Protein AF-A0A0S6WTF1-F1 (afdb_monomer_lite)

Radius of gyration: 24.99 Å; chains: 1; bounding box: 66×45×67 Å

Foldseek 3Di:
DEAAADLVVLVVVQVCVQVVLPDPDPVSVVCNVAEHEDEQEDPLVLLVVLCVVVVHDRDDQVNCLVVLHGPVVCCVPPPVVSVVSSLVVLVVVCVVCDPHDYDYRYHPVCLLCLLVLDLSQLSVDNCSVPPPRDSVVSNVVSQAQEYEYEADDLVNWKDKAFPLLLVLLVVLCVQPVVQLQDPRVSSSVVSLVVCCVPDPSVVSDDDSVSSSVCSNVPVVQWDKFFFDALCLLHDDDPVRCLQPRGRTIMTMHTDDSQDNVPHGSHSYYHYYHPAPLSVLSCCVSPVPDDDDDDPDPADAAEAEEEEEQQQAPVNCCVVQVVPDDPQEAEEDPPCVPPPSYDYLVVLPPDQPCQAGAYEYGEEQDRSVVSSVQSSVCRVSVHSCSSLRVSLRSVQSRCVNHDDPSPPPHHYYYYYYNSSVCSQVVDPVSVVSRRHHYDYDDDPVRVVVVVVPD

pLDDT: mean 88.2, std 9.88, range [37.78, 98.06]

Structure (mmCIF, N/CA/C/O backbone):
data_AF-A0A0S6WTF1-F1
#
_entry.id   AF-A0A0S6WTF1-F1
#
loop_
_atom_site.group_PDB
_atom_si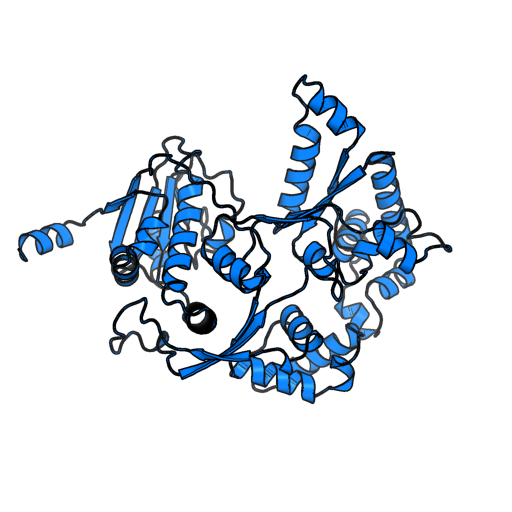te.id
_atom_site.type_symbol
_atom_site.label_atom_id
_atom_site.label_alt_id
_atom_site.label_comp_id
_atom_site.label_asym_id
_atom_site.label_entity_id
_atom_site.label_seq_id
_atom_site.pdbx_PDB_ins_code
_atom_site.Cartn_x
_atom_site.Cartn_y
_atom_site.Cartn_z
_atom_site.occupancy
_atom_site.B_iso_or_equiv
_atom_site.auth_seq_id
_atom_site.auth_comp_id
_atom_site.auth_asym_id
_atom_site.auth_atom_id
_atom_site.pdbx_PDB_model_num
ATOM 1 N N . MET A 1 1 ? 15.540 -9.137 -0.821 1.00 97.31 1 MET A N 1
ATOM 2 C CA . MET A 1 1 ? 14.879 -7.839 -1.023 1.00 97.31 1 MET A CA 1
ATOM 3 C C . MET A 1 1 ? 13.962 -7.571 0.152 1.00 97.31 1 MET A C 1
ATOM 5 O O . MET A 1 1 ? 13.228 -8.474 0.535 1.00 97.31 1 MET A O 1
ATOM 9 N N . PHE A 1 2 ? 14.011 -6.358 0.685 1.00 97.81 2 PHE A N 1
ATOM 10 C CA . PHE A 1 2 ? 13.036 -5.785 1.601 1.00 97.81 2 PHE A CA 1
ATOM 11 C C . PHE A 1 2 ? 12.248 -4.711 0.846 1.00 97.81 2 PHE A C 1
ATOM 13 O O . PHE A 1 2 ? 12.853 -3.862 0.190 1.00 97.81 2 PHE A O 1
ATOM 20 N N . ALA A 1 3 ? 10.923 -4.791 0.883 1.00 97.12 3 ALA A N 1
ATOM 21 C CA . ALA A 1 3 ? 10.029 -3.869 0.198 1.00 97.12 3 ALA A CA 1
ATOM 22 C C . ALA A 1 3 ? 9.226 -3.061 1.221 1.00 97.12 3 ALA A C 1
ATOM 24 O O . ALA A 1 3 ? 8.597 -3.657 2.093 1.00 97.12 3 ALA A O 1
ATOM 25 N N . PHE A 1 4 ? 9.245 -1.737 1.071 1.00 94.44 4 PHE A N 1
ATOM 26 C CA . PHE A 1 4 ? 8.621 -0.762 1.967 1.00 94.44 4 PHE A CA 1
ATOM 27 C C . PHE A 1 4 ? 7.610 0.117 1.228 1.00 94.44 4 PHE A C 1
ATOM 29 O O . PHE A 1 4 ? 7.491 0.081 0.001 1.00 94.44 4 PHE A O 1
ATOM 36 N N . SER A 1 5 ? 6.875 0.940 1.966 1.00 89.94 5 SER A N 1
ATOM 37 C CA . SER A 1 5 ? 5.906 1.867 1.381 1.00 89.94 5 SER A CA 1
ATOM 38 C C . SER A 1 5 ? 6.575 3.029 0.629 1.00 89.94 5 SER A C 1
ATOM 40 O O . SER A 1 5 ? 6.048 3.456 -0.401 1.00 89.94 5 SER A O 1
ATOM 42 N N . THR A 1 6 ? 7.740 3.496 1.094 1.00 91.81 6 THR A N 1
ATOM 43 C CA . THR A 1 6 ? 8.455 4.675 0.576 1.00 91.81 6 THR A CA 1
ATOM 44 C C . THR A 1 6 ? 9.958 4.423 0.387 1.00 91.81 6 THR A C 1
ATOM 46 O O . THR A 1 6 ? 10.499 3.445 0.911 1.00 91.81 6 THR A O 1
ATOM 49 N N . TYR A 1 7 ? 10.635 5.272 -0.401 1.00 95.06 7 TYR A N 1
ATOM 50 C CA . TYR A 1 7 ? 12.092 5.173 -0.574 1.00 95.06 7 TYR A CA 1
ATOM 51 C C . TYR A 1 7 ? 12.838 5.700 0.647 1.00 95.06 7 TYR A C 1
ATOM 53 O O . TYR A 1 7 ? 13.856 5.128 1.010 1.00 95.06 7 TYR A O 1
ATOM 61 N N . GLU A 1 8 ? 12.284 6.692 1.336 1.00 92.50 8 GLU A N 1
ATOM 62 C CA . GLU A 1 8 ? 12.823 7.242 2.576 1.00 92.50 8 GLU A CA 1
ATOM 63 C C . GLU A 1 8 ? 12.928 6.156 3.663 1.00 92.50 8 GLU A C 1
ATOM 65 O O . GLU A 1 8 ? 13.948 6.030 4.345 1.00 92.50 8 GLU A O 1
ATOM 70 N N . ASP A 1 9 ? 11.904 5.302 3.789 1.00 90.12 9 ASP A N 1
ATOM 71 C CA . ASP A 1 9 ? 11.957 4.149 4.694 1.00 90.12 9 ASP A CA 1
ATOM 72 C C . ASP A 1 9 ? 12.983 3.104 4.230 1.00 90.12 9 ASP A C 1
ATOM 74 O O . ASP A 1 9 ? 13.692 2.522 5.055 1.00 90.12 9 ASP A O 1
ATOM 78 N N . ALA A 1 10 ? 13.094 2.871 2.918 1.00 95.06 10 ALA A N 1
ATOM 79 C CA . ALA A 1 10 ? 14.069 1.943 2.351 1.00 95.06 10 ALA A CA 1
ATOM 80 C C . ALA A 1 10 ? 15.519 2.406 2.588 1.00 95.06 10 ALA A C 1
ATOM 82 O O . ALA A 1 10 ? 16.353 1.585 2.968 1.00 95.06 10 ALA A O 1
ATOM 83 N N . GLU A 1 11 ? 15.803 3.699 2.418 1.00 95.31 11 GLU A N 1
ATOM 84 C CA . GLU A 1 11 ? 17.089 4.351 2.700 1.00 95.31 11 GLU A CA 1
ATOM 85 C C . GLU A 1 11 ? 17.466 4.191 4.166 1.00 95.31 11 GLU A C 1
ATOM 87 O O . GLU A 1 11 ? 18.481 3.566 4.481 1.00 95.31 11 GLU A O 1
ATOM 92 N N . LYS A 1 12 ? 16.584 4.627 5.072 1.00 92.56 12 LYS A N 1
ATOM 93 C CA . LYS A 1 12 ? 16.798 4.486 6.513 1.00 92.56 12 LYS A CA 1
ATOM 94 C C . LYS A 1 12 ? 17.069 3.035 6.908 1.00 92.56 12 LYS A C 1
ATOM 96 O O . LYS A 1 12 ? 17.944 2.758 7.725 1.00 92.56 12 LYS A O 1
ATOM 101 N N . LYS A 1 13 ? 16.327 2.081 6.340 1.00 92.94 13 LYS A N 1
ATOM 102 C CA . LYS A 1 13 ? 16.498 0.656 6.651 1.00 92.94 13 LYS A CA 1
ATOM 103 C C . LYS A 1 13 ? 17.764 0.060 6.046 1.00 92.94 13 LYS A C 1
ATOM 105 O O . LYS A 1 13 ? 18.351 -0.817 6.678 1.00 92.94 13 LYS A O 1
ATOM 110 N N . ALA A 1 14 ? 18.211 0.528 4.884 1.00 94.62 14 ALA A N 1
ATOM 111 C CA . ALA A 1 14 ? 19.497 0.141 4.311 1.00 94.62 14 ALA A CA 1
ATOM 112 C C . ALA A 1 14 ? 20.665 0.664 5.165 1.00 94.62 14 ALA A C 1
ATOM 114 O O . ALA A 1 14 ? 21.595 -0.087 5.464 1.00 94.62 14 ALA A O 1
ATOM 115 N N . GLU A 1 15 ? 20.584 1.912 5.631 1.00 93.00 15 GLU A N 1
ATOM 116 C CA . GLU A 1 15 ? 21.555 2.509 6.553 1.00 93.00 15 GLU A CA 1
ATOM 117 C C . GLU A 1 15 ? 21.584 1.783 7.900 1.00 93.00 15 GLU A C 1
ATOM 119 O O . GLU A 1 15 ? 22.653 1.395 8.373 1.00 93.00 15 GLU A O 1
ATOM 124 N N . GLU A 1 16 ? 20.420 1.525 8.507 1.00 90.25 16 GLU A N 1
ATOM 125 C CA . GLU A 1 16 ? 20.299 0.697 9.712 1.00 90.25 16 GLU A CA 1
ATOM 126 C C . GLU A 1 16 ? 20.904 -0.690 9.466 1.00 90.25 16 GLU A C 1
ATOM 128 O O . GLU A 1 16 ? 21.708 -1.172 10.260 1.00 90.25 16 GLU A O 1
ATOM 133 N N . PHE A 1 17 ? 20.597 -1.326 8.332 1.00 90.88 17 PHE A N 1
ATOM 134 C CA . PHE A 1 17 ? 21.169 -2.620 7.988 1.00 90.88 17 PHE A CA 1
ATOM 135 C C . PHE A 1 17 ? 22.693 -2.559 7.943 1.00 90.88 17 PHE A C 1
ATOM 137 O O . PHE A 1 17 ? 23.335 -3.392 8.573 1.00 90.88 17 PHE A O 1
ATOM 144 N N . ASN A 1 18 ? 23.293 -1.574 7.286 1.00 90.44 18 ASN A N 1
ATOM 145 C CA . ASN A 1 18 ? 24.748 -1.463 7.201 1.00 90.44 18 ASN A CA 1
ATOM 146 C C . ASN A 1 18 ? 25.392 -1.034 8.539 1.00 90.44 18 ASN A C 1
ATOM 148 O O . ASN A 1 18 ? 26.514 -1.449 8.836 1.00 90.44 18 ASN A O 1
ATOM 152 N N . SER A 1 19 ? 24.668 -0.297 9.390 1.00 84.94 19 SER A N 1
ATOM 153 C CA . SER A 1 19 ? 25.158 0.238 10.671 1.00 84.94 19 SER A CA 1
ATOM 154 C C . SER A 1 19 ? 24.928 -0.654 11.897 1.00 84.94 19 SER A C 1
ATOM 156 O O . SER A 1 19 ? 25.683 -0.524 12.859 1.00 84.94 19 SER A O 1
ATOM 158 N N . LEU A 1 20 ? 23.985 -1.613 11.859 1.00 71.25 20 LEU A N 1
ATOM 159 C CA . LEU A 1 20 ? 23.630 -2.572 12.936 1.00 71.25 20 LEU A CA 1
ATOM 160 C C . LEU A 1 20 ? 24.804 -3.421 13.480 1.00 71.25 20 LEU A C 1
ATOM 162 O O . LEU A 1 20 ? 24.633 -4.243 14.373 1.00 71.25 20 LEU A O 1
ATOM 166 N N . SER A 1 21 ? 26.009 -3.216 12.961 1.00 56.50 21 SER A N 1
ATOM 167 C CA . SER A 1 21 ? 27.248 -3.924 13.270 1.00 56.50 21 SER A CA 1
ATOM 168 C C . SER A 1 21 ? 28.274 -3.091 14.062 1.00 56.50 21 SER A C 1
ATOM 170 O O . SER A 1 21 ? 29.476 -3.237 13.848 1.00 56.50 21 SER A O 1
ATOM 172 N N . THR A 1 22 ? 27.835 -2.247 15.002 1.00 52.47 22 THR A N 1
ATOM 173 C CA . THR A 1 22 ? 28.713 -1.723 16.076 1.00 52.47 22 THR A CA 1
ATOM 174 C C . THR A 1 22 ? 28.916 -2.724 17.226 1.00 52.47 22 THR A C 1
ATOM 176 O O . THR A 1 22 ? 29.742 -2.494 18.107 1.00 52.47 22 THR A O 1
ATOM 179 N N . GLY A 1 23 ? 28.213 -3.863 17.207 1.00 56.84 23 GLY A N 1
ATOM 180 C CA . GLY A 1 23 ? 28.437 -4.987 18.116 1.00 56.84 23 GLY A CA 1
ATOM 181 C C . GLY A 1 23 ? 29.723 -5.755 17.790 1.00 56.84 23 GLY A C 1
ATOM 182 O O . GLY A 1 23 ? 29.984 -6.121 16.647 1.00 56.84 23 GLY A O 1
ATOM 183 N N . ASN A 1 24 ? 30.538 -6.032 18.810 1.00 58.50 24 ASN A N 1
ATOM 184 C CA . ASN A 1 24 ? 31.814 -6.753 18.698 1.00 58.50 24 ASN A CA 1
ATOM 185 C C . ASN A 1 24 ? 31.632 -8.285 18.594 1.00 58.50 24 ASN A C 1
ATOM 187 O O . ASN A 1 24 ? 32.431 -9.054 19.132 1.00 58.50 24 ASN A O 1
ATOM 191 N N . THR A 1 25 ? 30.558 -8.766 17.957 1.00 73.62 25 THR A N 1
ATOM 192 C CA . THR A 1 25 ? 30.305 -10.209 17.858 1.00 73.62 25 THR A CA 1
ATOM 193 C C . THR A 1 25 ? 30.872 -10.792 16.564 1.00 73.62 25 THR A C 1
ATOM 195 O O . THR A 1 25 ? 30.887 -10.170 15.502 1.00 73.62 25 THR A O 1
ATOM 198 N N . ARG A 1 26 ? 31.328 -12.048 16.630 1.00 76.44 26 ARG A N 1
ATOM 199 C CA . ARG A 1 26 ? 31.814 -12.806 15.463 1.00 76.44 26 ARG A CA 1
ATOM 200 C C . ARG A 1 26 ? 30.757 -12.924 14.353 1.00 76.44 26 ARG A C 1
ATOM 202 O O . ARG A 1 26 ? 31.114 -12.998 13.180 1.00 76.44 26 ARG A O 1
ATOM 209 N N . LEU A 1 27 ? 29.475 -12.941 14.719 1.00 75.00 27 LEU A N 1
ATOM 210 C CA . LEU A 1 27 ? 28.356 -13.001 13.776 1.00 75.00 27 LEU A CA 1
ATOM 211 C C . LEU A 1 27 ? 28.224 -11.697 12.976 1.00 75.00 27 LEU A C 1
ATOM 213 O O . LEU A 1 27 ? 28.004 -11.748 11.766 1.00 75.00 27 LEU A O 1
ATOM 217 N N . ASP A 1 28 ? 28.451 -10.547 13.613 1.00 74.12 28 ASP A N 1
ATOM 218 C CA . ASP A 1 28 ? 28.383 -9.235 12.957 1.00 74.12 28 ASP A CA 1
ATOM 219 C C . ASP A 1 28 ? 29.511 -9.053 11.933 1.00 74.12 28 ASP A C 1
ATOM 221 O O . ASP A 1 28 ? 29.292 -8.525 10.839 1.00 74.12 28 ASP A O 1
ATOM 225 N N . ALA A 1 29 ? 30.712 -9.550 12.249 1.00 75.06 29 ALA A N 1
ATOM 226 C CA . ALA A 1 29 ? 31.837 -9.577 11.315 1.00 75.06 29 ALA A CA 1
ATOM 227 C C . ALA A 1 29 ? 31.529 -10.438 10.077 1.00 75.06 29 ALA A C 1
ATOM 229 O O . ALA A 1 29 ? 31.616 -9.947 8.952 1.00 75.06 29 ALA A O 1
ATOM 230 N N . GLN A 1 30 ? 31.057 -11.675 10.277 1.00 81.50 30 GLN A N 1
ATOM 231 C CA . GLN A 1 30 ? 30.690 -12.573 9.174 1.00 81.50 30 GLN A CA 1
ATOM 232 C C . GLN A 1 30 ? 29.560 -12.018 8.306 1.00 81.50 30 GLN A C 1
ATOM 234 O O . GLN A 1 30 ? 29.533 -12.245 7.097 1.00 81.50 30 GLN A O 1
ATOM 239 N N . ARG A 1 31 ? 28.610 -11.289 8.899 1.00 85.88 31 ARG A N 1
ATOM 240 C CA . ARG A 1 31 ? 27.544 -10.633 8.143 1.00 85.88 31 ARG A CA 1
ATOM 241 C C . ARG A 1 31 ? 28.106 -9.566 7.200 1.00 85.88 31 ARG A C 1
ATOM 243 O O . ARG A 1 31 ? 27.745 -9.577 6.027 1.00 85.88 31 ARG A O 1
ATOM 250 N N . ARG A 1 32 ? 28.994 -8.685 7.687 1.00 80.25 32 ARG A N 1
ATOM 251 C CA . ARG A 1 32 ? 29.604 -7.596 6.891 1.00 80.25 32 ARG A CA 1
ATOM 252 C C . ARG A 1 32 ? 30.432 -8.108 5.717 1.00 80.25 32 ARG A C 1
ATOM 254 O O . ARG A 1 32 ? 30.405 -7.513 4.645 1.00 80.25 32 ARG A O 1
ATOM 261 N N . GLU A 1 33 ? 31.136 -9.218 5.913 1.00 85.31 33 GLU A N 1
ATOM 262 C CA . GLU A 1 33 ? 31.930 -9.858 4.860 1.00 85.31 33 GLU A CA 1
ATOM 263 C C . GLU A 1 33 ? 31.064 -10.490 3.763 1.00 85.31 33 GLU A C 1
ATOM 265 O O . GLU A 1 33 ? 31.538 -10.695 2.649 1.00 85.31 33 GLU A O 1
ATOM 270 N N . ARG A 1 34 ? 29.799 -10.816 4.060 1.00 91.25 34 ARG A N 1
ATOM 271 C CA . ARG A 1 34 ? 28.924 -11.573 3.151 1.00 91.25 34 ARG A CA 1
ATOM 272 C C . ARG A 1 34 ? 27.832 -10.741 2.500 1.00 91.25 34 ARG A C 1
ATOM 274 O O . ARG A 1 34 ? 27.436 -11.073 1.387 1.00 91.25 34 ARG A O 1
ATOM 281 N N . PHE A 1 35 ? 27.339 -9.701 3.167 1.00 93.81 35 PHE A N 1
ATOM 282 C CA . PHE A 1 35 ? 26.173 -8.939 2.728 1.00 93.81 35 PHE A CA 1
ATOM 283 C C . PHE A 1 35 ? 26.444 -7.439 2.709 1.00 93.81 35 PHE A C 1
ATOM 285 O O . PHE A 1 35 ? 27.172 -6.920 3.554 1.00 93.81 35 PHE A O 1
ATOM 292 N N . HIS A 1 36 ? 25.801 -6.745 1.772 1.00 94.81 36 HIS A N 1
ATOM 293 C CA . HIS A 1 36 ? 25.794 -5.285 1.705 1.00 94.81 36 HIS A CA 1
ATOM 294 C C . HIS A 1 36 ? 24.383 -4.792 1.393 1.00 94.81 36 HIS A C 1
ATOM 296 O O . HIS A 1 36 ? 23.774 -5.256 0.428 1.00 94.81 36 HIS A O 1
ATOM 302 N N . GLY A 1 37 ? 23.836 -3.917 2.236 1.00 95.75 37 GLY A N 1
ATOM 303 C CA . GLY A 1 37 ? 22.522 -3.318 2.024 1.00 95.75 37 GLY A CA 1
ATOM 304 C C . GLY A 1 37 ? 22.603 -2.180 1.018 1.00 95.75 37 GLY A C 1
ATOM 305 O O . GLY A 1 37 ? 23.453 -1.309 1.168 1.00 95.75 37 GLY A O 1
ATOM 306 N N . VAL A 1 38 ? 21.723 -2.179 0.018 1.00 96.50 38 VAL A N 1
ATOM 307 C CA . VAL A 1 38 ? 21.647 -1.117 -0.996 1.00 96.50 38 VAL A CA 1
ATOM 308 C C . VAL A 1 38 ? 20.208 -0.715 -1.255 1.00 96.50 38 VAL A C 1
ATOM 310 O O . VAL A 1 38 ? 19.317 -1.569 -1.292 1.00 96.50 38 VAL A O 1
ATOM 313 N N . VAL A 1 39 ? 19.980 0.577 -1.475 1.00 97.12 39 VAL A N 1
ATOM 314 C CA . VAL A 1 39 ? 18.681 1.068 -1.937 1.00 97.12 39 VAL A CA 1
ATOM 315 C C . VAL A 1 39 ? 18.585 0.823 -3.435 1.00 97.12 39 VAL A C 1
ATOM 317 O O . VAL A 1 39 ? 19.421 1.273 -4.211 1.00 97.12 39 VAL A O 1
ATOM 320 N N . TRP A 1 40 ? 17.569 0.074 -3.844 1.00 97.00 40 TRP A N 1
ATOM 321 C CA . TRP A 1 40 ? 17.330 -0.265 -5.237 1.00 97.00 40 TRP A CA 1
ATOM 322 C C . TRP A 1 40 ? 16.168 0.558 -5.779 1.00 97.00 40 TRP A C 1
ATOM 324 O O . TRP A 1 40 ? 14.993 0.215 -5.591 1.00 97.00 40 TRP A O 1
ATOM 334 N N . TYR A 1 41 ? 16.488 1.666 -6.437 1.00 96.56 41 TYR A N 1
ATOM 335 C CA . TYR A 1 41 ? 15.490 2.537 -7.043 1.00 96.56 41 TYR A CA 1
ATOM 336 C C . TYR A 1 41 ? 14.838 1.896 -8.265 1.00 96.56 41 TYR A C 1
ATOM 338 O O . TYR A 1 41 ? 15.425 1.095 -8.989 1.00 96.56 41 TYR A O 1
ATOM 346 N N . SER A 1 42 ? 13.586 2.272 -8.513 1.00 95.69 42 SER A N 1
ATOM 347 C CA . SER A 1 42 ? 12.960 2.034 -9.806 1.00 95.69 42 SER A CA 1
ATOM 348 C C . SER A 1 42 ? 13.728 2.808 -10.868 1.00 95.69 42 SER A C 1
ATOM 350 O O . SER A 1 42 ? 14.221 3.901 -10.597 1.00 95.69 42 SER A O 1
ATOM 352 N N . PHE A 1 43 ? 13.779 2.273 -12.086 1.00 94.75 43 PHE A N 1
ATOM 353 C CA . PHE A 1 43 ? 14.427 2.937 -13.214 1.00 94.75 43 PHE A CA 1
ATOM 354 C C . PHE A 1 43 ? 13.996 4.410 -13.354 1.00 94.75 43 PHE A C 1
ATOM 356 O O . PHE A 1 43 ? 14.840 5.286 -13.509 1.00 94.75 43 PHE A O 1
ATOM 363 N N . SER A 1 44 ? 12.692 4.692 -13.257 1.00 93.06 44 SER A N 1
ATOM 364 C CA . SER A 1 44 ? 12.169 6.058 -13.368 1.00 93.06 44 SER A CA 1
ATOM 365 C C . SER A 1 44 ? 12.663 6.963 -12.245 1.00 93.06 44 SER A C 1
ATOM 367 O O . SER A 1 44 ? 12.997 8.109 -12.508 1.00 93.06 44 SER A O 1
ATOM 369 N N . ARG A 1 45 ? 12.742 6.450 -11.010 1.00 95.00 45 ARG A N 1
ATOM 370 C CA . ARG A 1 45 ? 13.233 7.220 -9.864 1.00 95.00 45 ARG A CA 1
ATOM 371 C C . ARG A 1 45 ? 14.724 7.524 -9.997 1.00 95.00 45 ARG A C 1
ATOM 373 O O . ARG A 1 45 ? 15.097 8.679 -9.863 1.00 95.00 45 ARG A O 1
ATOM 380 N N . LEU A 1 46 ? 15.532 6.515 -10.332 1.00 95.19 46 LEU A N 1
ATOM 381 C CA . LEU A 1 46 ? 16.963 6.693 -10.579 1.00 95.19 46 LEU A CA 1
ATOM 382 C C . LEU A 1 46 ? 17.203 7.737 -11.677 1.00 95.19 46 LEU A C 1
ATOM 384 O O . LEU A 1 46 ? 17.943 8.686 -11.467 1.00 95.19 46 LEU A O 1
ATOM 388 N N . TYR A 1 47 ? 16.506 7.614 -12.809 1.00 96.88 47 TYR A N 1
ATOM 389 C CA . TYR A 1 47 ? 16.585 8.595 -13.890 1.00 96.88 47 TYR A CA 1
ATOM 390 C C . TYR A 1 47 ? 16.208 10.012 -13.434 1.00 96.88 47 TYR A C 1
ATOM 392 O O . TYR A 1 47 ? 16.929 10.961 -13.732 1.00 96.88 47 TYR A O 1
ATOM 400 N N . GLU A 1 48 ? 15.084 10.170 -12.730 1.00 96.38 48 GLU A N 1
ATOM 401 C CA . GLU A 1 48 ? 14.640 11.478 -12.247 1.00 96.38 48 GLU A CA 1
ATOM 402 C C . GLU A 1 48 ? 15.661 12.124 -11.311 1.00 96.38 48 GLU A C 1
ATOM 404 O O . GLU A 1 48 ? 15.895 13.327 -11.413 1.00 96.38 48 GLU A O 1
ATOM 409 N N . ASP A 1 49 ? 16.245 11.344 -10.405 1.00 95.19 49 ASP A N 1
ATOM 410 C CA . ASP A 1 49 ? 17.201 11.844 -9.424 1.00 95.19 49 ASP A CA 1
ATOM 411 C C . ASP A 1 49 ? 18.538 12.202 -10.096 1.00 95.19 49 ASP A C 1
ATOM 413 O O . ASP A 1 49 ? 19.025 13.317 -9.893 1.00 95.19 49 ASP A O 1
ATOM 417 N N . THR A 1 50 ? 19.065 11.352 -10.990 1.00 96.25 50 THR A N 1
ATOM 418 C CA . THR A 1 50 ? 20.273 11.651 -11.783 1.00 96.25 50 THR A CA 1
ATOM 419 C C . THR A 1 50 ? 20.057 12.876 -12.684 1.00 96.25 50 THR A C 1
ATOM 421 O O . THR A 1 50 ? 20.875 13.796 -12.700 1.00 96.25 50 THR A O 1
ATOM 424 N N . ALA A 1 51 ? 18.931 12.963 -13.401 1.00 96.75 51 ALA A N 1
ATOM 425 C CA . ALA A 1 51 ? 18.635 14.114 -14.257 1.00 96.75 51 ALA A CA 1
ATOM 426 C C . ALA A 1 51 ? 18.557 15.420 -13.447 1.00 96.75 51 ALA A C 1
ATOM 428 O O . ALA A 1 51 ? 19.173 16.416 -13.832 1.00 96.75 51 ALA A O 1
ATOM 429 N N . LYS A 1 52 ? 17.857 15.415 -12.301 1.00 96.69 52 LYS A N 1
ATOM 430 C CA . LYS A 1 52 ? 17.750 16.582 -11.407 1.00 96.69 52 LYS A CA 1
ATOM 431 C C . LYS A 1 52 ? 19.105 17.004 -10.849 1.00 96.69 52 LYS A C 1
ATOM 433 O O . LYS A 1 52 ? 19.413 18.194 -10.887 1.00 96.69 52 LYS A O 1
ATOM 438 N N . ALA A 1 53 ? 19.901 16.057 -10.351 1.00 96.25 53 ALA A N 1
ATOM 439 C CA . ALA A 1 53 ? 21.204 16.336 -9.747 1.00 96.25 53 ALA A CA 1
ATOM 440 C C . ALA A 1 53 ? 22.165 17.032 -10.724 1.00 96.25 53 ALA A C 1
ATOM 442 O O . ALA A 1 53 ? 22.961 17.875 -10.316 1.00 96.25 53 ALA A O 1
ATOM 443 N N . HIS A 1 54 ? 22.036 16.738 -12.019 1.00 96.19 54 HIS A N 1
ATOM 444 C CA . HIS A 1 54 ? 22.876 17.301 -13.073 1.00 96.19 54 HIS A CA 1
ATOM 445 C C . HIS A 1 54 ? 22.188 18.397 -13.908 1.00 96.19 54 HIS A C 1
ATOM 447 O O . HIS A 1 54 ? 22.726 18.824 -14.928 1.00 96.19 54 HIS A O 1
ATOM 453 N N . GLY A 1 55 ? 21.015 18.883 -13.484 1.00 96.31 55 GLY A N 1
ATOM 454 C CA . GLY A 1 55 ? 20.329 20.013 -14.120 1.00 96.31 55 GLY A CA 1
ATOM 455 C C . GLY A 1 55 ? 19.687 19.711 -15.480 1.00 96.31 55 GLY A C 1
ATOM 456 O O . GLY A 1 55 ? 19.397 20.639 -16.236 1.00 96.31 55 GLY A O 1
ATOM 457 N N . TYR A 1 56 ? 19.441 18.441 -15.804 1.00 96.62 56 TYR A N 1
ATOM 458 C CA . TYR A 1 56 ? 18.728 18.048 -17.017 1.00 96.62 56 TYR A CA 1
ATOM 459 C C . TYR A 1 56 ? 17.206 18.144 -16.828 1.00 96.62 56 TYR A C 1
ATOM 461 O O . TYR A 1 56 ? 16.681 17.822 -15.757 1.00 96.62 56 TYR A O 1
ATOM 469 N N . PRO A 1 57 ? 16.450 18.542 -17.870 1.00 96.00 57 PRO A N 1
ATOM 470 C CA . PRO A 1 57 ? 14.995 18.508 -17.818 1.00 96.00 57 PRO A CA 1
ATOM 471 C C . PRO A 1 57 ? 14.498 17.061 -17.728 1.00 96.00 57 PRO A C 1
ATOM 473 O O . PRO A 1 57 ? 14.962 16.190 -18.459 1.00 96.00 57 PRO A O 1
ATOM 476 N N . ILE A 1 58 ? 13.519 16.805 -16.865 1.00 96.75 58 ILE A N 1
ATOM 477 C CA . ILE A 1 58 ? 12.972 15.459 -16.670 1.00 96.75 58 ILE A CA 1
ATOM 478 C C . ILE A 1 58 ? 12.030 15.124 -17.823 1.00 96.75 58 ILE A C 1
ATOM 480 O O . ILE A 1 58 ? 11.009 15.789 -18.018 1.00 96.75 58 ILE A O 1
ATOM 484 N N . LEU A 1 59 ? 12.350 14.061 -18.556 1.00 94.94 59 LEU A N 1
ATOM 485 C CA . LEU A 1 59 ? 11.456 13.482 -19.545 1.00 94.94 59 LEU A CA 1
ATOM 486 C C . LEU A 1 59 ? 10.392 12.647 -18.844 1.00 94.94 59 LEU A C 1
ATOM 488 O O . LEU A 1 59 ? 10.689 11.793 -18.010 1.00 94.94 59 LEU A O 1
ATOM 492 N N . THR A 1 60 ? 9.133 12.885 -19.187 1.00 90.38 60 THR A N 1
ATOM 493 C CA . THR A 1 60 ? 8.010 12.224 -18.525 1.00 90.38 60 THR A CA 1
ATOM 494 C C . THR A 1 60 ? 7.544 11.006 -19.304 1.00 90.38 60 THR A C 1
ATOM 496 O O . THR A 1 60 ? 7.738 10.872 -20.518 1.00 90.38 60 THR A O 1
ATOM 499 N N . GLN A 1 61 ? 6.855 10.105 -18.605 1.00 84.44 61 GLN A N 1
ATOM 500 C CA . GLN A 1 61 ? 6.222 8.966 -19.257 1.00 84.44 61 GLN A CA 1
ATOM 501 C C . GLN A 1 61 ? 5.200 9.402 -20.324 1.00 84.44 61 GLN A C 1
ATOM 503 O O . GLN A 1 61 ? 5.089 8.727 -21.347 1.00 84.44 61 GLN A O 1
ATOM 508 N N . ASP A 1 62 ? 4.522 10.535 -20.120 1.00 82.81 62 ASP A N 1
ATOM 509 C CA . ASP A 1 62 ? 3.538 11.079 -21.061 1.00 82.81 62 ASP A CA 1
ATOM 510 C C . ASP A 1 62 ? 4.202 11.547 -22.369 1.00 82.81 62 ASP A C 1
ATOM 512 O O . ASP A 1 62 ? 3.707 11.246 -23.453 1.00 82.81 62 ASP A O 1
ATOM 516 N N . GLN A 1 63 ? 5.383 12.173 -22.301 1.00 87.62 63 GLN A N 1
ATOM 517 C CA . GLN A 1 63 ? 6.153 12.549 -23.499 1.00 87.62 63 GLN A CA 1
ATOM 518 C C . GLN A 1 63 ? 6.613 11.328 -24.310 1.00 87.62 63 GLN A C 1
ATOM 520 O O . GLN A 1 63 ? 6.652 11.361 -25.542 1.00 87.62 63 GLN A O 1
ATOM 525 N N . ALA A 1 64 ? 6.978 10.236 -23.633 1.00 85.19 64 ALA A N 1
ATOM 526 C CA . ALA A 1 64 ? 7.305 8.979 -24.305 1.00 85.19 64 ALA A CA 1
ATOM 527 C C . ALA A 1 64 ? 6.071 8.358 -24.980 1.00 85.19 64 ALA A C 1
ATOM 529 O O . ALA A 1 64 ? 6.177 7.838 -26.095 1.00 85.19 64 ALA A O 1
ATOM 530 N N . ASP A 1 65 ? 4.899 8.481 -24.352 1.00 77.44 65 ASP A N 1
ATOM 531 C CA . ASP A 1 65 ? 3.629 7.997 -24.896 1.00 77.44 65 ASP A CA 1
ATOM 532 C C . ASP A 1 65 ? 3.189 8.757 -26.144 1.00 77.44 65 ASP A C 1
ATOM 534 O O . ASP A 1 65 ? 2.781 8.124 -27.118 1.00 77.44 65 ASP A O 1
ATOM 538 N N . GLU A 1 66 ? 3.327 10.085 -26.158 1.00 80.12 66 GLU A N 1
ATOM 539 C CA . GLU A 1 66 ? 3.065 10.921 -27.341 1.00 80.12 66 GLU A CA 1
ATOM 540 C C . GLU A 1 66 ? 3.898 10.483 -28.553 1.00 80.12 66 GLU A C 1
ATOM 542 O O . GLU A 1 66 ? 3.439 10.549 -29.694 1.00 80.12 66 GLU A O 1
ATOM 547 N N . LYS A 1 67 ? 5.108 9.975 -28.302 1.00 82.12 67 LYS A N 1
ATOM 548 C CA . LYS A 1 67 ? 6.029 9.463 -29.324 1.00 82.12 67 LYS A CA 1
ATOM 549 C C . LYS A 1 67 ? 5.868 7.966 -29.606 1.00 82.12 67 LYS A C 1
ATOM 551 O O . LYS A 1 67 ? 6.571 7.434 -30.463 1.00 82.12 67 LYS A O 1
ATOM 556 N N . GLY A 1 68 ? 4.973 7.272 -28.899 1.00 77.44 68 GLY A N 1
ATOM 557 C CA . GLY A 1 68 ? 4.731 5.838 -29.064 1.00 77.44 68 GLY A CA 1
ATOM 558 C C . GLY A 1 68 ? 5.924 4.947 -28.694 1.00 77.44 68 GLY A C 1
ATOM 559 O O . GLY A 1 68 ? 6.036 3.837 -29.217 1.00 77.44 68 GLY A O 1
ATOM 560 N N . VAL A 1 69 ? 6.816 5.416 -27.817 1.00 83.56 69 VAL A N 1
ATOM 561 C CA . VAL A 1 69 ? 8.018 4.695 -27.365 1.00 83.56 69 VAL A CA 1
ATOM 562 C C . VAL A 1 69 ? 7.992 4.476 -25.849 1.00 83.56 69 VAL A C 1
ATOM 564 O O . VAL A 1 69 ? 7.183 5.055 -25.130 1.00 83.56 69 VAL A O 1
ATOM 567 N N . THR A 1 70 ? 8.874 3.616 -25.333 1.00 84.69 70 THR A N 1
ATOM 568 C CA . THR A 1 70 ? 9.058 3.505 -23.876 1.00 84.69 70 THR A CA 1
ATOM 569 C C . THR A 1 70 ? 9.811 4.720 -23.337 1.00 84.69 70 THR A C 1
ATOM 571 O O . THR A 1 70 ? 10.560 5.359 -24.078 1.00 84.69 70 THR A O 1
ATOM 574 N N . LEU A 1 71 ? 9.651 5.024 -22.043 1.00 90.00 71 LEU A N 1
ATOM 575 C CA . LEU A 1 71 ? 10.412 6.102 -21.403 1.00 90.00 71 LEU A CA 1
ATOM 576 C C . LEU A 1 71 ? 11.922 5.854 -21.512 1.00 90.00 71 LEU A C 1
ATOM 578 O O . LEU A 1 71 ? 12.659 6.751 -21.902 1.00 90.00 71 LEU A O 1
ATOM 582 N N . TRP A 1 72 ? 12.359 4.610 -21.302 1.00 91.62 72 TRP A N 1
ATOM 583 C CA . TRP A 1 72 ? 13.749 4.204 -21.507 1.00 91.62 72 TRP A CA 1
ATOM 584 C C . TRP A 1 72 ? 14.246 4.496 -22.927 1.00 91.62 72 TRP A C 1
ATOM 586 O O . TRP A 1 72 ? 15.254 5.168 -23.108 1.00 91.62 72 TRP A O 1
ATOM 596 N N . SER A 1 73 ? 13.500 4.071 -23.952 1.00 91.06 73 SER A N 1
ATOM 597 C CA . SER A 1 73 ? 13.861 4.328 -25.353 1.00 91.06 73 SER A CA 1
ATOM 598 C C . SER A 1 73 ? 13.873 5.816 -25.709 1.00 91.06 73 SER A C 1
ATOM 600 O O . SER A 1 73 ? 14.641 6.223 -26.579 1.00 91.06 73 SER A O 1
ATOM 602 N N . LEU A 1 74 ? 13.010 6.623 -25.083 1.00 93.88 74 LEU A N 1
ATOM 603 C CA . LEU A 1 74 ? 13.029 8.072 -25.253 1.00 93.88 74 LEU A CA 1
ATOM 604 C C . LEU A 1 74 ? 14.301 8.672 -24.640 1.00 93.88 74 LEU A C 1
ATOM 606 O O . LEU A 1 74 ? 14.971 9.451 -25.312 1.00 93.88 74 LEU A O 1
ATOM 610 N N . ILE A 1 75 ? 14.646 8.279 -23.413 1.00 95.75 75 ILE A N 1
ATOM 611 C CA . ILE A 1 75 ? 15.826 8.771 -22.689 1.00 95.75 75 ILE A CA 1
ATOM 612 C C . ILE A 1 75 ? 17.115 8.391 -23.420 1.00 95.75 75 ILE A C 1
ATOM 614 O O . ILE A 1 75 ? 17.920 9.274 -23.691 1.00 95.75 75 ILE A O 1
ATOM 618 N N . LEU A 1 76 ? 17.255 7.136 -23.864 1.00 93.62 76 LEU A N 1
ATOM 619 C CA . LEU A 1 76 ? 18.409 6.682 -24.656 1.00 93.62 76 LEU A CA 1
ATOM 620 C C . LEU A 1 76 ? 18.679 7.553 -25.891 1.00 93.62 76 LEU A C 1
ATOM 622 O O . LEU A 1 76 ? 19.823 7.717 -26.297 1.00 93.62 76 LEU A O 1
ATOM 626 N N . ARG A 1 77 ? 17.623 8.090 -26.515 1.00 94.44 77 ARG A N 1
ATOM 627 C CA . ARG A 1 77 ? 17.734 8.916 -27.726 1.00 94.44 77 ARG A CA 1
ATOM 628 C C . ARG A 1 77 ? 17.906 10.399 -27.427 1.00 94.44 77 ARG A C 1
ATOM 630 O O . ARG A 1 77 ? 18.561 11.089 -28.196 1.00 94.44 77 ARG A O 1
ATOM 637 N N . ALA A 1 78 ? 17.233 10.898 -26.394 1.00 96.06 78 ALA A N 1
ATOM 638 C CA . ALA A 1 78 ? 17.112 12.329 -26.131 1.00 96.06 78 ALA A CA 1
ATOM 639 C C . ALA A 1 78 ? 18.104 12.848 -25.083 1.00 96.06 78 ALA A C 1
ATOM 641 O O . ALA A 1 78 ? 18.369 14.045 -25.069 1.00 96.06 78 ALA A O 1
ATOM 642 N N . GLN A 1 79 ? 18.597 11.980 -24.197 1.00 96.81 79 GLN A N 1
ATOM 643 C CA . GLN A 1 79 ? 19.495 12.318 -23.089 1.00 96.81 79 GLN A CA 1
ATOM 644 C C . GLN A 1 79 ? 20.532 11.203 -22.850 1.00 96.81 79 GLN A C 1
ATOM 646 O O . GLN A 1 79 ? 20.577 10.632 -21.755 1.00 96.81 79 GLN A O 1
ATOM 651 N N . PRO A 1 80 ? 21.354 10.847 -23.856 1.00 96.25 80 PRO A N 1
ATOM 652 C CA . PRO A 1 80 ? 22.393 9.830 -23.692 1.00 96.25 80 PRO A CA 1
ATOM 653 C C . PRO A 1 80 ? 23.398 10.183 -22.581 1.00 96.25 80 PRO A C 1
ATOM 655 O O . PRO A 1 80 ? 23.924 9.286 -21.931 1.00 96.25 80 PRO A O 1
ATOM 658 N N . GLU A 1 81 ? 23.617 11.466 -22.295 1.00 97.25 81 GLU A N 1
ATOM 659 C CA . GLU A 1 81 ? 24.495 11.928 -21.217 1.00 97.25 81 GLU A CA 1
ATOM 660 C C . GLU A 1 81 ? 23.970 11.514 -19.834 1.00 97.25 81 GLU A C 1
ATOM 662 O O . GLU A 1 81 ? 24.744 11.066 -18.992 1.00 97.25 81 GLU A O 1
ATOM 667 N N . VAL A 1 82 ? 22.652 11.584 -19.608 1.00 97.06 82 VAL A N 1
ATOM 668 C CA . VAL A 1 82 ? 22.032 11.120 -18.351 1.00 97.06 82 VAL A CA 1
ATOM 669 C C . VAL A 1 82 ? 22.177 9.606 -18.208 1.00 97.06 82 VAL A C 1
ATOM 671 O O . VAL A 1 82 ? 22.394 9.106 -17.111 1.00 97.06 82 VAL A O 1
ATOM 674 N N . VAL A 1 83 ? 22.112 8.866 -19.316 1.00 96.12 83 VAL A N 1
ATOM 675 C CA . VAL A 1 83 ? 22.313 7.409 -19.326 1.00 96.12 83 VAL A CA 1
ATOM 676 C C . VAL A 1 83 ? 23.750 7.055 -18.938 1.00 96.12 83 VAL A C 1
ATOM 678 O O . VAL A 1 83 ? 23.948 6.113 -18.173 1.00 96.12 83 VAL A O 1
ATOM 681 N N . CYS A 1 84 ? 24.743 7.813 -19.414 1.00 96.19 84 CYS A N 1
ATOM 682 C CA . CYS A 1 84 ? 26.135 7.652 -18.987 1.00 96.19 84 CYS A CA 1
ATOM 683 C C . CYS A 1 84 ? 26.294 7.896 -17.481 1.00 96.19 84 CYS A C 1
ATOM 685 O O . CYS A 1 84 ? 26.898 7.069 -16.807 1.00 96.19 84 CYS A O 1
ATOM 687 N N . LEU A 1 85 ? 25.682 8.955 -16.942 1.00 96.88 85 LEU A N 1
ATOM 688 C CA . LEU A 1 85 ? 25.705 9.239 -15.502 1.00 96.88 85 LEU A CA 1
ATOM 689 C C . LEU A 1 85 ? 25.041 8.118 -14.687 1.00 96.88 85 LEU A C 1
ATOM 691 O O . LEU A 1 85 ? 25.617 7.628 -13.726 1.00 96.88 85 LEU A O 1
ATOM 695 N N . MET A 1 86 ? 23.884 7.613 -15.128 1.00 95.81 86 MET A N 1
ATOM 696 C CA . MET A 1 86 ? 23.237 6.460 -14.485 1.00 95.81 86 MET A CA 1
ATOM 697 C C . MET A 1 86 ? 24.116 5.200 -14.514 1.00 95.81 86 MET A C 1
ATOM 699 O O . MET A 1 86 ? 24.062 4.387 -13.590 1.00 95.81 86 MET A O 1
ATOM 703 N N . ARG A 1 87 ? 24.904 5.001 -15.582 1.00 95.56 87 ARG A N 1
ATOM 704 C CA . ARG A 1 87 ? 25.872 3.899 -15.675 1.00 95.56 87 ARG A CA 1
ATOM 705 C C . ARG A 1 87 ? 27.008 4.078 -14.672 1.00 95.56 87 ARG A C 1
ATOM 707 O O . ARG A 1 87 ? 27.393 3.095 -14.047 1.00 95.56 87 ARG A O 1
ATOM 714 N N . GLU A 1 88 ? 27.525 5.294 -14.520 1.00 94.94 88 GLU A N 1
ATOM 715 C CA . GLU A 1 88 ? 28.554 5.631 -13.530 1.00 94.94 88 GLU A CA 1
ATOM 716 C C . GLU A 1 88 ? 28.042 5.417 -12.099 1.00 94.94 88 GLU A C 1
ATOM 718 O O . GLU A 1 88 ? 28.701 4.727 -11.322 1.00 94.94 88 GLU A O 1
ATOM 723 N N . ASP A 1 89 ? 26.834 5.895 -11.786 1.00 92.38 89 ASP A N 1
ATOM 724 C CA . ASP A 1 89 ? 26.177 5.695 -10.487 1.00 92.38 89 ASP A CA 1
ATOM 725 C C . ASP A 1 89 ? 26.022 4.200 -10.164 1.00 92.38 89 ASP A C 1
ATOM 727 O O . ASP A 1 89 ? 26.328 3.737 -9.061 1.00 92.38 89 ASP A O 1
ATOM 731 N N . LEU A 1 90 ? 25.572 3.412 -11.146 1.00 93.56 90 LEU A N 1
ATOM 732 C CA . LEU A 1 90 ? 25.386 1.975 -10.975 1.00 93.56 90 LEU A CA 1
ATOM 733 C C . LEU A 1 90 ? 26.721 1.225 -10.847 1.00 93.56 90 LEU A C 1
ATOM 735 O O . LEU A 1 90 ? 26.820 0.282 -10.059 1.00 93.56 90 LEU A O 1
ATOM 739 N N . ALA A 1 91 ? 27.749 1.631 -11.595 1.00 93.94 91 ALA A N 1
ATOM 740 C CA . ALA A 1 91 ? 29.090 1.070 -11.473 1.00 93.94 91 ALA A CA 1
ATOM 741 C C . ALA A 1 91 ? 29.671 1.339 -10.078 1.00 93.94 91 ALA A C 1
ATOM 743 O O . ALA A 1 91 ? 30.120 0.401 -9.421 1.00 93.94 91 ALA A O 1
ATOM 744 N N . ALA A 1 92 ? 29.554 2.575 -9.581 1.00 94.12 92 ALA A N 1
ATOM 745 C CA . ALA A 1 92 ? 29.972 2.942 -8.231 1.00 94.12 92 ALA A CA 1
ATOM 746 C C . ALA A 1 92 ? 29.235 2.124 -7.157 1.00 94.12 92 ALA A C 1
ATOM 748 O O . ALA A 1 92 ? 29.859 1.642 -6.211 1.00 94.12 92 ALA A O 1
ATOM 749 N N . LEU A 1 93 ? 27.928 1.887 -7.330 1.00 94.19 93 LEU A N 1
ATOM 750 C CA . LEU A 1 93 ? 27.152 1.023 -6.438 1.00 94.19 93 LEU A CA 1
ATOM 751 C C . LEU A 1 93 ? 27.667 -0.427 -6.442 1.00 94.19 93 LEU A C 1
ATOM 753 O O . LEU A 1 93 ? 27.764 -1.063 -5.390 1.00 94.19 93 LEU A O 1
ATOM 757 N N . PHE A 1 94 ? 27.999 -0.983 -7.610 1.00 94.31 94 PHE A N 1
ATOM 758 C CA . PHE A 1 94 ? 28.556 -2.337 -7.696 1.00 94.31 94 PHE A CA 1
ATOM 759 C C . PHE A 1 94 ? 29.972 -2.441 -7.132 1.00 94.31 94 PHE A C 1
ATOM 761 O O . PHE A 1 94 ? 30.293 -3.469 -6.527 1.00 94.31 94 PHE A O 1
ATOM 768 N N . ASP A 1 95 ? 30.784 -1.398 -7.283 1.00 94.94 95 ASP A N 1
ATOM 769 C CA . ASP A 1 95 ? 32.098 -1.297 -6.649 1.00 94.94 95 ASP A CA 1
ATOM 770 C C . ASP A 1 95 ? 31.961 -1.246 -5.124 1.00 94.94 95 ASP A C 1
ATOM 772 O O . ASP A 1 95 ? 32.673 -1.963 -4.416 1.00 94.94 95 ASP A O 1
ATOM 776 N N . GLU A 1 96 ? 30.981 -0.494 -4.610 1.00 92.94 96 GLU A N 1
ATOM 777 C CA . GLU A 1 96 ? 30.647 -0.468 -3.187 1.00 92.94 96 GLU A CA 1
ATOM 778 C C . GLU A 1 96 ? 30.239 -1.862 -2.692 1.00 92.94 96 GLU A C 1
ATOM 780 O O . GLU A 1 96 ? 30.761 -2.339 -1.685 1.00 92.94 96 GLU A O 1
ATOM 785 N N . ILE A 1 97 ? 29.354 -2.570 -3.404 1.00 94.25 97 ILE A N 1
ATOM 786 C CA . ILE A 1 97 ? 28.954 -3.944 -3.053 1.00 94.25 97 ILE A CA 1
ATOM 787 C C . ILE A 1 97 ? 30.173 -4.887 -3.059 1.00 94.25 97 ILE A C 1
ATOM 789 O O . ILE A 1 97 ? 30.324 -5.724 -2.156 1.00 94.25 97 ILE A O 1
ATOM 793 N N . GLY A 1 98 ? 31.059 -4.758 -4.049 1.00 93.12 98 GLY A N 1
ATOM 794 C CA . GLY A 1 98 ? 32.230 -5.610 -4.230 1.00 93.12 98 GLY A CA 1
ATOM 795 C C . GLY A 1 98 ? 31.843 -7.067 -4.502 1.00 93.12 98 GLY A C 1
ATOM 796 O O . GLY A 1 98 ? 31.016 -7.352 -5.368 1.00 93.12 98 GLY A O 1
ATOM 797 N N . ASN A 1 99 ? 32.429 -8.004 -3.749 1.00 91.44 99 ASN A N 1
ATOM 798 C CA . ASN A 1 99 ? 32.151 -9.448 -3.859 1.00 91.44 99 ASN A CA 1
ATOM 799 C C . ASN A 1 99 ? 31.031 -9.936 -2.919 1.00 91.44 99 ASN A C 1
ATOM 801 O O . ASN A 1 99 ? 30.836 -11.141 -2.747 1.00 91.44 99 ASN A O 1
ATOM 805 N N . ARG A 1 100 ? 30.322 -9.015 -2.260 1.00 93.62 100 ARG A N 1
ATOM 806 C CA . ARG A 1 100 ? 29.274 -9.343 -1.286 1.00 93.62 100 ARG A CA 1
ATOM 807 C C . ARG A 1 100 ? 27.948 -9.624 -1.984 1.00 93.62 100 ARG A C 1
ATOM 809 O O . ARG A 1 100 ? 27.701 -9.191 -3.104 1.00 93.62 100 ARG A O 1
ATOM 816 N N . THR A 1 101 ? 27.062 -10.334 -1.292 1.00 92.88 101 THR A N 1
ATOM 817 C CA . THR A 1 101 ? 25.683 -10.536 -1.744 1.00 92.88 101 THR A CA 1
ATOM 818 C C . THR A 1 101 ? 24.866 -9.269 -1.468 1.00 92.88 101 THR A C 1
ATOM 820 O O . THR A 1 101 ? 24.749 -8.879 -0.300 1.00 92.88 101 THR A O 1
ATOM 823 N N . PRO A 1 102 ? 24.271 -8.628 -2.488 1.00 94.88 102 PRO A N 1
ATOM 824 C CA . PRO A 1 102 ? 23.470 -7.433 -2.275 1.00 94.88 102 PRO A CA 1
ATOM 825 C C . PRO A 1 102 ? 22.152 -7.770 -1.569 1.00 94.88 102 PRO A C 1
ATOM 827 O O . PRO A 1 102 ? 21.448 -8.725 -1.913 1.00 94.88 102 PRO A O 1
ATOM 830 N N . VAL A 1 103 ? 21.790 -6.948 -0.590 1.00 96.44 103 VAL A N 1
ATOM 831 C CA . VAL A 1 103 ? 20.486 -6.955 0.070 1.00 96.44 103 VAL A CA 1
ATOM 832 C C . VAL A 1 103 ? 19.739 -5.714 -0.392 1.00 96.44 103 VAL A C 1
ATOM 834 O O . VAL A 1 103 ? 20.034 -4.606 0.035 1.00 96.44 103 VAL A O 1
ATOM 837 N N . LEU A 1 104 ? 18.783 -5.913 -1.297 1.00 97.56 104 LEU A N 1
ATOM 838 C CA . LEU A 1 104 ? 18.029 -4.817 -1.906 1.00 97.56 104 LEU A CA 1
ATOM 839 C C . LEU A 1 104 ? 16.974 -4.274 -0.936 1.00 97.56 104 LEU A C 1
ATOM 841 O O . LEU A 1 104 ? 16.146 -5.055 -0.464 1.00 97.56 104 LEU A O 1
ATOM 845 N N . PHE A 1 105 ? 16.962 -2.967 -0.708 1.00 98.06 105 PHE A N 1
ATOM 846 C CA . PHE A 1 105 ? 15.910 -2.213 -0.025 1.00 98.06 105 PHE A CA 1
ATOM 847 C C . PHE A 1 105 ? 15.175 -1.383 -1.079 1.00 98.06 105 PHE A C 1
ATOM 849 O O . PHE A 1 105 ? 15.798 -0.630 -1.817 1.00 98.06 105 PHE A O 1
ATOM 856 N N . SER A 1 106 ? 13.867 -1.562 -1.232 1.00 97.62 106 SER A N 1
ATOM 857 C CA . SER A 1 106 ? 13.097 -0.893 -2.288 1.00 97.62 106 SER A CA 1
ATOM 858 C C . SER A 1 106 ? 11.649 -0.672 -1.860 1.00 97.62 106 SER A C 1
ATOM 860 O O . SER A 1 106 ? 11.286 -0.935 -0.717 1.00 97.62 106 SER A O 1
ATOM 862 N N . VAL A 1 107 ? 10.804 -0.218 -2.781 1.00 96.31 107 VAL A N 1
ATOM 863 C CA . VAL A 1 107 ? 9.380 0.026 -2.533 1.00 96.31 107 VAL A CA 1
ATOM 864 C C . VAL A 1 107 ? 8.494 -1.130 -2.994 1.00 96.31 107 VAL A C 1
ATOM 866 O O . VAL A 1 107 ? 8.857 -1.900 -3.889 1.00 96.31 107 VAL A O 1
ATOM 869 N N . HIS A 1 108 ? 7.281 -1.213 -2.445 1.00 95.19 108 HIS A N 1
ATOM 870 C CA . HIS A 1 108 ? 6.263 -2.207 -2.805 1.00 95.19 108 HIS A CA 1
ATOM 871 C C . HIS A 1 108 ? 6.039 -2.284 -4.315 1.00 95.19 108 HIS A C 1
ATOM 873 O O . HIS A 1 108 ? 5.964 -3.376 -4.868 1.00 95.19 108 HIS A O 1
ATOM 879 N N . ALA A 1 109 ? 5.994 -1.142 -5.006 1.00 92.88 109 ALA A N 1
ATOM 880 C CA . ALA A 1 109 ? 5.782 -1.105 -6.450 1.00 92.88 109 ALA A CA 1
ATOM 881 C C . ALA A 1 109 ? 6.881 -1.842 -7.241 1.00 92.88 109 ALA A C 1
ATOM 883 O O . ALA A 1 109 ? 6.572 -2.490 -8.239 1.00 92.88 109 ALA A O 1
ATOM 884 N N . VAL A 1 110 ? 8.141 -1.793 -6.789 1.00 95.38 110 VAL A N 1
ATOM 885 C CA . VAL A 1 110 ? 9.252 -2.516 -7.429 1.00 95.38 110 VAL A CA 1
ATOM 886 C C . VAL A 1 110 ? 9.125 -4.016 -7.179 1.00 95.38 110 VAL A C 1
ATOM 888 O O . VAL A 1 110 ? 9.195 -4.798 -8.126 1.00 95.38 110 VAL A O 1
ATOM 891 N N . ALA A 1 111 ? 8.867 -4.421 -5.933 1.00 95.75 111 ALA A N 1
ATOM 892 C CA . ALA A 1 111 ? 8.677 -5.829 -5.583 1.00 95.75 111 ALA A CA 1
ATOM 893 C C . ALA A 1 111 ? 7.483 -6.456 -6.323 1.00 95.75 111 ALA A C 1
ATOM 895 O O . ALA A 1 111 ? 7.596 -7.544 -6.883 1.00 95.75 111 ALA A O 1
ATOM 896 N N . GLN A 1 112 ? 6.362 -5.735 -6.402 1.00 93.88 112 GLN A N 1
ATOM 897 C CA . GLN A 1 112 ? 5.145 -6.177 -7.089 1.00 93.88 112 GLN A CA 1
ATOM 898 C C . GLN A 1 112 ? 5.290 -6.269 -8.610 1.00 93.88 112 GLN A C 1
ATOM 900 O O . GLN A 1 112 ? 4.442 -6.866 -9.271 1.00 93.88 112 GLN A O 1
ATOM 905 N N . GLN A 1 113 ? 6.348 -5.685 -9.174 1.00 91.75 113 GLN A N 1
ATOM 906 C CA . GLN A 1 113 ? 6.653 -5.767 -10.598 1.00 91.75 113 GLN A CA 1
ATOM 907 C C . GLN A 1 113 ? 7.845 -6.678 -10.913 1.00 91.75 113 GLN A C 1
ATOM 909 O O . GLN A 1 113 ? 8.252 -6.761 -12.075 1.00 91.75 113 GLN A O 1
ATOM 914 N N . TRP A 1 114 ? 8.405 -7.370 -9.915 1.00 93.12 114 TRP A N 1
ATOM 915 C CA . TRP A 1 114 ? 9.629 -8.150 -10.098 1.00 93.12 114 TRP A CA 1
ATOM 916 C C . TRP A 1 114 ? 9.464 -9.274 -11.129 1.00 93.12 114 TRP A C 1
ATOM 918 O O . TRP A 1 114 ? 10.383 -9.536 -11.904 1.00 93.12 114 TRP A O 1
ATOM 928 N N . SER A 1 115 ? 8.275 -9.876 -11.229 1.00 89.69 115 SER A N 1
ATOM 929 C CA . SER A 1 115 ? 7.955 -10.922 -12.213 1.00 89.69 115 SER A CA 1
ATOM 930 C C . SER A 1 115 ? 7.976 -10.452 -13.676 1.00 89.69 115 SER A C 1
ATOM 932 O O . SER A 1 115 ? 8.037 -11.277 -14.581 1.00 89.69 115 SER A O 1
ATOM 934 N N . TYR A 1 116 ? 7.970 -9.143 -13.958 1.00 85.88 116 TYR A N 1
ATOM 935 C CA . TYR A 1 116 ? 7.833 -8.628 -15.329 1.00 85.88 116 TYR A CA 1
ATOM 936 C C . TYR A 1 116 ? 9.155 -8.370 -16.072 1.00 85.88 116 TYR A C 1
ATOM 938 O O . TYR A 1 116 ? 9.124 -7.748 -17.132 1.00 85.88 116 TYR A O 1
ATOM 946 N N . ASN A 1 117 ? 10.305 -8.808 -15.544 1.00 85.69 117 ASN A N 1
ATOM 947 C CA . ASN A 1 117 ? 11.641 -8.542 -16.113 1.00 85.69 117 ASN A CA 1
ATOM 948 C C . ASN A 1 117 ? 11.827 -7.077 -16.572 1.00 85.69 117 ASN A C 1
ATOM 950 O O . ASN A 1 117 ? 12.253 -6.808 -17.695 1.00 85.69 117 ASN A O 1
ATOM 954 N N . THR A 1 118 ? 11.414 -6.129 -15.726 1.00 89.94 118 THR A N 1
ATOM 955 C CA . THR A 1 118 ? 11.434 -4.689 -16.029 1.00 89.94 118 THR A CA 1
ATOM 956 C C . THR A 1 118 ? 12.862 -4.155 -16.154 1.00 89.94 118 THR A C 1
ATOM 958 O O . THR A 1 118 ? 13.796 -4.783 -15.662 1.00 89.94 118 THR A O 1
ATOM 961 N N . VAL A 1 119 ? 13.035 -2.955 -16.731 1.00 91.94 119 VAL A N 1
ATOM 962 C CA . VAL A 1 119 ? 14.341 -2.258 -16.760 1.00 91.94 119 VAL A CA 1
ATOM 963 C C . VAL A 1 119 ? 14.946 -2.184 -15.352 1.00 91.94 119 VAL A C 1
ATOM 965 O O . VAL A 1 119 ? 16.101 -2.534 -15.163 1.00 91.94 119 VAL A O 1
ATOM 968 N N . THR A 1 120 ? 14.133 -1.872 -14.338 1.00 94.62 120 THR A N 1
ATOM 969 C CA . THR A 1 120 ? 14.540 -1.890 -12.923 1.00 94.62 120 THR A CA 1
ATOM 970 C C . THR A 1 120 ? 15.166 -3.219 -12.478 1.00 94.62 120 THR A C 1
ATOM 972 O O . THR A 1 120 ? 16.123 -3.209 -11.710 1.00 94.62 120 THR A O 1
ATOM 975 N N . ARG A 1 121 ? 14.625 -4.368 -12.910 1.00 94.00 121 ARG A N 1
ATOM 976 C CA . ARG A 1 121 ? 15.173 -5.700 -12.585 1.00 94.00 121 ARG A CA 1
ATOM 977 C C . ARG A 1 121 ? 16.417 -6.004 -13.420 1.00 94.00 121 ARG A C 1
ATOM 979 O O . ARG A 1 121 ? 17.386 -6.535 -12.891 1.00 94.00 121 ARG A O 1
ATOM 986 N N . GLN A 1 122 ? 16.397 -5.641 -14.699 1.00 94.25 122 GLN A N 1
ATOM 987 C CA . GLN A 1 122 ? 17.501 -5.845 -15.640 1.00 94.25 122 GLN A CA 1
ATOM 988 C C . GLN A 1 122 ? 18.772 -5.088 -15.235 1.00 94.25 122 GLN A C 1
ATOM 990 O O . GLN A 1 122 ? 19.859 -5.647 -15.336 1.00 94.25 122 GLN A O 1
ATOM 995 N N . MET A 1 123 ? 18.630 -3.875 -14.693 1.00 93.62 123 MET A N 1
ATOM 996 C CA . MET A 1 123 ? 19.740 -3.067 -14.170 1.00 93.62 123 MET A CA 1
ATOM 997 C C . MET A 1 123 ? 20.502 -3.736 -13.015 1.00 93.62 123 MET A C 1
ATOM 999 O O . MET A 1 123 ? 21.575 -3.276 -12.652 1.00 93.62 123 MET A O 1
ATOM 1003 N N . LEU A 1 124 ? 19.988 -4.825 -12.427 1.00 93.12 124 LEU A N 1
ATOM 1004 C CA . LEU A 1 124 ? 20.724 -5.594 -11.418 1.00 93.12 124 LEU A CA 1
ATOM 1005 C C . LEU A 1 124 ? 21.876 -6.407 -12.032 1.00 93.12 124 LEU A C 1
ATOM 1007 O O . LEU A 1 124 ? 22.753 -6.880 -11.310 1.00 93.12 124 LEU A O 1
ATOM 1011 N N . SER A 1 125 ? 21.883 -6.569 -13.355 1.00 92.00 125 SER A N 1
ATOM 1012 C CA . SER A 1 125 ? 22.993 -7.181 -14.076 1.00 92.00 125 SER A CA 1
ATOM 1013 C C . SER A 1 125 ? 24.123 -6.173 -14.286 1.00 92.00 125 SER A C 1
ATOM 1015 O O . SER A 1 125 ? 23.886 -5.054 -14.739 1.00 92.00 125 SER A O 1
ATOM 1017 N N . ARG A 1 126 ? 25.366 -6.571 -13.989 1.00 90.06 126 ARG A N 1
ATOM 1018 C CA . ARG A 1 126 ? 26.547 -5.695 -14.138 1.00 90.06 126 ARG A CA 1
ATOM 1019 C C . ARG A 1 126 ? 26.814 -5.287 -15.587 1.00 90.06 126 ARG A C 1
ATOM 1021 O O . ARG A 1 126 ? 27.357 -4.218 -15.823 1.00 90.06 126 ARG A O 1
ATOM 1028 N N . ASP A 1 127 ? 26.411 -6.128 -16.529 1.00 91.44 127 ASP A N 1
ATOM 1029 C CA . ASP A 1 127 ? 26.553 -5.932 -17.969 1.00 91.44 127 ASP A CA 1
ATOM 1030 C C . ASP A 1 127 ? 25.347 -5.217 -18.599 1.00 91.44 127 ASP A C 1
ATOM 1032 O O . ASP A 1 127 ? 25.269 -5.137 -19.816 1.00 91.44 127 ASP A O 1
ATOM 1036 N N . PHE A 1 128 ? 24.398 -4.686 -17.811 1.00 93.75 128 PHE A N 1
ATOM 1037 C CA . PHE A 1 128 ? 23.160 -4.080 -18.329 1.00 93.75 128 PHE A CA 1
ATOM 1038 C C . PHE A 1 128 ? 23.385 -3.012 -19.412 1.00 93.75 128 PHE A C 1
ATOM 1040 O O . PHE A 1 128 ? 22.603 -2.906 -20.356 1.00 93.75 128 PHE A O 1
ATOM 1047 N N . PHE A 1 129 ? 24.443 -2.215 -19.267 1.00 91.81 129 PHE A N 1
ATOM 1048 C CA . PHE A 1 129 ? 24.801 -1.154 -20.212 1.00 91.81 129 PHE A CA 1
ATOM 1049 C C . PHE A 1 129 ? 25.761 -1.608 -21.322 1.00 91.81 129 PHE A C 1
ATOM 1051 O O . PHE A 1 129 ? 26.143 -0.788 -22.159 1.00 91.81 129 PHE A O 1
ATOM 1058 N N . ASP A 1 130 ? 26.175 -2.873 -21.328 1.00 91.44 130 ASP A N 1
ATOM 1059 C CA . ASP A 1 130 ? 27.129 -3.403 -22.293 1.00 91.44 130 ASP A CA 1
ATOM 1060 C C . ASP A 1 130 ? 26.406 -3.947 -23.533 1.00 91.44 130 ASP A C 1
ATOM 1062 O O . ASP A 1 130 ? 25.268 -4.414 -23.476 1.00 91.44 130 ASP A O 1
ATOM 1066 N N . GLU A 1 131 ? 27.083 -3.934 -24.684 1.00 88.88 131 GLU A N 1
ATOM 1067 C CA . GLU A 1 131 ? 26.512 -4.430 -25.948 1.00 88.88 131 GLU A CA 1
ATOM 1068 C C . GLU A 1 131 ? 26.190 -5.933 -25.914 1.00 88.88 131 GLU A C 1
ATOM 1070 O O . GLU A 1 131 ? 25.368 -6.416 -26.691 1.00 88.88 131 GLU A O 1
ATOM 1075 N N . THR A 1 132 ? 26.827 -6.675 -25.006 1.00 90.25 132 THR A N 1
ATOM 1076 C CA . THR A 1 132 ? 26.637 -8.117 -24.812 1.00 90.25 132 THR A CA 1
ATOM 1077 C C . THR A 1 132 ? 25.501 -8.463 -23.850 1.00 90.25 132 THR A C 1
ATOM 1079 O O . THR A 1 132 ? 25.315 -9.645 -23.565 1.00 90.25 132 THR A O 1
ATOM 1082 N N . PHE A 1 133 ? 24.767 -7.470 -23.333 1.00 93.25 133 PHE A N 1
ATOM 1083 C CA . PHE A 1 133 ? 23.690 -7.682 -22.369 1.00 93.25 133 PHE A CA 1
ATOM 1084 C C . PHE A 1 133 ? 22.645 -8.681 -22.882 1.00 93.25 133 PHE A C 1
ATOM 1086 O O . PHE A 1 133 ? 22.015 -8.468 -23.922 1.00 93.25 133 PHE A O 1
ATOM 1093 N N . ASP A 1 134 ? 22.403 -9.740 -22.107 1.00 92.25 134 ASP A N 1
ATOM 1094 C CA . ASP A 1 134 ? 21.321 -10.691 -22.356 1.00 92.25 134 ASP A CA 1
ATOM 1095 C C . ASP A 1 134 ? 20.190 -10.528 -21.319 1.00 92.25 134 ASP A C 1
ATOM 1097 O O . ASP A 1 134 ? 20.326 -10.968 -20.169 1.00 92.25 134 ASP A O 1
ATOM 1101 N N . PRO A 1 135 ? 19.022 -9.981 -21.717 1.00 88.62 135 PRO A N 1
ATOM 1102 C CA . PRO A 1 135 ? 17.864 -9.837 -20.838 1.00 88.62 135 PRO A CA 1
ATOM 1103 C C . PRO A 1 135 ? 17.341 -11.159 -20.261 1.00 88.62 135 PRO A C 1
ATOM 1105 O O . PRO A 1 135 ? 16.659 -11.138 -19.231 1.00 88.62 135 PRO A O 1
ATOM 1108 N N . ILE A 1 136 ? 17.591 -12.294 -20.926 1.00 88.69 136 ILE A N 1
ATOM 1109 C CA . ILE A 1 136 ? 17.157 -13.617 -20.463 1.00 88.69 136 ILE A CA 1
ATOM 1110 C C . ILE A 1 136 ? 18.081 -14.092 -19.343 1.00 88.69 136 ILE A C 1
ATOM 1112 O O . ILE A 1 136 ? 17.591 -14.456 -18.274 1.00 88.69 136 ILE A O 1
ATOM 1116 N N . SER A 1 137 ? 19.399 -14.049 -19.542 1.00 88.94 137 SER A N 1
ATOM 1117 C CA . SER A 1 137 ? 20.376 -14.339 -18.488 1.00 88.94 137 SER A CA 1
ATOM 1118 C C . SER A 1 137 ? 20.180 -13.432 -17.266 1.00 88.94 137 SER A C 1
ATOM 1120 O O . SER A 1 137 ? 20.039 -13.930 -16.147 1.00 88.94 137 SER A O 1
ATOM 1122 N N . ALA A 1 138 ? 20.032 -12.119 -17.479 1.00 89.69 138 ALA A N 1
ATOM 1123 C CA . ALA A 1 138 ? 19.807 -11.134 -16.417 1.00 89.69 138 ALA A CA 1
ATOM 1124 C C . ALA A 1 138 ? 18.555 -11.430 -15.581 1.00 89.69 138 ALA A C 1
ATOM 1126 O O . ALA A 1 138 ? 18.525 -11.236 -14.363 1.00 89.69 138 ALA A O 1
ATOM 1127 N N . LYS A 1 139 ? 17.503 -11.950 -16.218 1.00 88.25 139 LYS A N 1
ATOM 1128 C CA . LYS A 1 139 ? 16.300 -12.401 -15.521 1.00 88.25 139 LYS A CA 1
ATOM 1129 C C . LYS A 1 139 ? 16.616 -13.546 -14.554 1.00 88.25 139 LYS A C 1
ATOM 1131 O O . LYS A 1 139 ? 16.189 -13.498 -13.403 1.00 88.25 139 LYS A O 1
ATOM 1136 N N . TRP A 1 140 ? 17.368 -14.556 -14.987 1.00 85.62 140 TRP A N 1
ATOM 1137 C CA . TRP A 1 140 ? 17.713 -15.703 -14.142 1.00 85.62 140 TRP A CA 1
ATOM 1138 C C . TRP A 1 140 ? 18.641 -15.329 -12.986 1.00 85.62 140 TRP A C 1
ATOM 1140 O O . TRP A 1 140 ? 18.426 -15.779 -11.859 1.00 85.62 140 TRP A O 1
ATOM 1150 N N . THR A 1 141 ? 19.637 -14.478 -13.237 1.00 87.31 141 THR A N 1
ATOM 1151 C CA . THR A 1 141 ? 20.607 -14.041 -12.220 1.00 87.31 141 THR A CA 1
ATOM 1152 C C . THR A 1 141 ? 20.009 -13.067 -11.201 1.00 87.31 141 THR A C 1
ATOM 1154 O O . THR A 1 141 ? 20.484 -13.000 -10.070 1.00 87.31 141 THR A O 1
ATOM 1157 N N . SER A 1 142 ? 18.922 -12.372 -11.553 1.00 90.44 142 SER A N 1
ATOM 1158 C CA . SER A 1 142 ? 18.178 -11.462 -10.665 1.00 90.44 142 SER A CA 1
ATOM 1159 C C . SER A 1 142 ? 17.061 -12.134 -9.851 1.00 90.44 142 SER A C 1
ATOM 1161 O O . SER A 1 142 ? 16.252 -11.450 -9.212 1.00 90.44 142 SER A O 1
ATOM 1163 N N . ASN A 1 143 ? 16.980 -13.469 -9.855 1.00 90.19 143 ASN A N 1
ATOM 1164 C CA . ASN A 1 143 ? 16.028 -14.193 -9.015 1.00 90.19 143 ASN A CA 1
ATOM 1165 C C . ASN A 1 143 ? 16.294 -13.945 -7.525 1.00 90.19 143 ASN A C 1
ATOM 1167 O O . ASN A 1 143 ? 17.427 -13.992 -7.042 1.00 90.19 143 ASN A O 1
ATOM 1171 N N . LEU A 1 144 ? 15.224 -13.701 -6.770 1.00 94.56 144 LEU A N 1
ATOM 1172 C CA . LEU A 1 144 ? 15.343 -13.386 -5.353 1.00 94.56 144 LEU A CA 1
ATOM 1173 C C . LEU A 1 144 ? 15.453 -14.665 -4.522 1.00 94.56 144 LEU A C 1
ATOM 1175 O O . LEU A 1 144 ? 14.633 -15.573 -4.609 1.00 94.56 144 LEU A O 1
ATOM 1179 N N . ASN A 1 145 ? 16.424 -14.706 -3.613 1.00 93.81 145 ASN A N 1
ATOM 1180 C CA . ASN A 1 145 ? 16.441 -15.745 -2.583 1.00 93.81 145 ASN A CA 1
ATOM 1181 C C . ASN A 1 145 ? 15.371 -15.489 -1.513 1.00 93.81 145 ASN A C 1
ATOM 1183 O O . ASN A 1 145 ? 14.665 -16.402 -1.096 1.00 93.81 145 ASN A O 1
ATOM 1187 N N . TRP A 1 146 ? 15.246 -14.234 -1.081 1.00 96.19 146 TRP A N 1
ATOM 1188 C CA . TRP A 1 146 ? 14.276 -13.806 -0.081 1.00 96.19 146 TRP A CA 1
ATOM 1189 C C . TRP A 1 146 ? 13.587 -12.526 -0.533 1.00 96.19 146 TRP A C 1
ATOM 1191 O O . TRP A 1 146 ? 14.258 -11.571 -0.942 1.00 96.19 146 TRP A O 1
ATOM 1201 N N . LEU A 1 147 ? 12.268 -12.494 -0.386 1.00 96.69 147 LEU A N 1
ATOM 1202 C CA . LEU A 1 147 ? 11.456 -11.291 -0.479 1.00 96.69 147 LEU A CA 1
ATOM 1203 C C . LEU A 1 147 ? 10.728 -11.080 0.849 1.00 96.69 147 LEU A C 1
ATOM 1205 O O . LEU A 1 147 ? 9.902 -11.897 1.247 1.00 96.69 147 LEU A O 1
ATOM 1209 N N . VAL A 1 148 ? 11.041 -9.982 1.524 1.00 96.94 148 VAL A N 1
ATOM 1210 C CA . VAL A 1 148 ? 10.324 -9.513 2.707 1.00 96.94 148 VAL A CA 1
ATOM 1211 C C . VAL A 1 148 ? 9.510 -8.302 2.278 1.00 96.94 148 VAL A C 1
ATOM 1213 O O . VAL A 1 148 ? 10.084 -7.285 1.900 1.00 96.94 148 VAL A O 1
ATOM 1216 N N . HIS A 1 149 ? 8.189 -8.421 2.281 1.00 95.56 149 HIS A N 1
ATOM 1217 C CA . HIS A 1 149 ? 7.286 -7.320 1.968 1.00 95.56 149 HIS A CA 1
ATOM 1218 C C . HIS A 1 149 ? 6.692 -6.809 3.275 1.00 95.56 149 HIS A C 1
ATOM 1220 O O . HIS A 1 149 ? 5.910 -7.513 3.920 1.00 95.56 149 HIS A O 1
ATOM 1226 N N . ASP A 1 150 ? 7.110 -5.612 3.672 1.00 93.19 150 ASP A N 1
ATOM 1227 C CA . ASP A 1 150 ? 6.659 -4.981 4.904 1.00 93.19 150 ASP A CA 1
ATOM 1228 C C . ASP A 1 150 ? 5.273 -4.345 4.729 1.00 93.19 150 ASP A C 1
ATOM 1230 O O . ASP A 1 150 ? 4.776 -4.233 3.607 1.00 93.19 150 ASP A O 1
ATOM 1234 N N . GLU A 1 151 ? 4.626 -4.004 5.842 1.00 89.19 151 GLU A N 1
ATOM 1235 C CA . GLU A 1 151 ? 3.350 -3.275 5.918 1.00 89.19 151 GLU A CA 1
ATOM 1236 C C . GLU A 1 151 ? 2.308 -3.665 4.844 1.00 89.19 151 GLU A C 1
ATOM 1238 O O . GLU A 1 151 ? 1.721 -2.812 4.166 1.00 89.19 151 GLU A O 1
ATOM 1243 N N . VAL A 1 152 ? 2.063 -4.969 4.656 1.00 91.69 152 VAL A N 1
ATOM 1244 C CA . VAL A 1 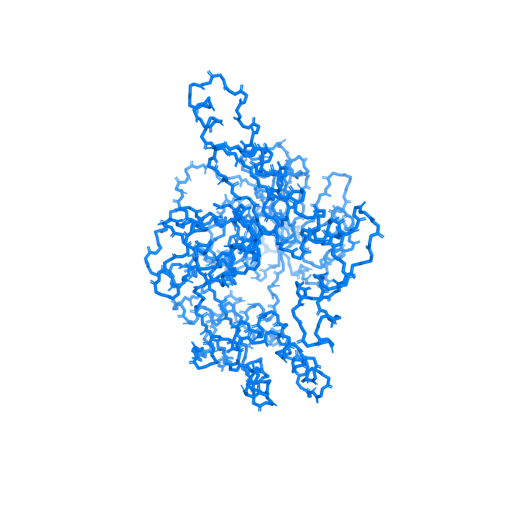152 ? 1.084 -5.418 3.654 1.00 91.69 152 VAL A CA 1
ATOM 1245 C C . VAL A 1 152 ? -0.330 -4.954 3.994 1.00 91.69 152 VAL A C 1
ATOM 1247 O O . VAL A 1 152 ? -0.750 -4.953 5.153 1.00 91.69 152 VAL A O 1
ATOM 1250 N N . SER A 1 153 ? -1.087 -4.617 2.948 1.00 91.69 153 SER A N 1
ATOM 1251 C CA . SER A 1 153 ? -2.495 -4.222 3.030 1.00 91.69 153 SER A CA 1
ATOM 1252 C C . SER A 1 153 ? -3.383 -5.236 2.309 1.00 91.69 153 SER A C 1
ATOM 1254 O O . SER A 1 153 ? -2.898 -6.094 1.574 1.00 91.69 153 SER A O 1
ATOM 1256 N N . ILE A 1 154 ? -4.702 -5.105 2.449 1.00 93.50 154 ILE A N 1
ATOM 1257 C CA . ILE A 1 154 ? -5.674 -5.920 1.700 1.00 93.50 154 ILE A CA 1
ATOM 1258 C C . ILE A 1 154 ? -5.416 -5.842 0.189 1.00 93.50 154 ILE A C 1
ATOM 1260 O O . ILE A 1 154 ? -5.377 -6.869 -0.488 1.00 93.50 154 ILE A O 1
ATOM 1264 N N . LYS A 1 155 ? -5.133 -4.640 -0.334 1.00 92.50 155 LYS A N 1
ATOM 1265 C CA . LYS A 1 155 ? -4.846 -4.420 -1.761 1.00 92.50 155 LYS A CA 1
ATOM 1266 C C . LYS A 1 155 ? -3.593 -5.147 -2.247 1.00 92.50 155 LYS A C 1
ATOM 1268 O O . LYS A 1 155 ? -3.425 -5.312 -3.450 1.00 92.50 155 LYS A O 1
ATOM 1273 N N . THR A 1 156 ? -2.709 -5.594 -1.351 1.00 93.25 156 THR A N 1
ATOM 1274 C CA . THR A 1 156 ? -1.570 -6.449 -1.716 1.00 93.25 156 THR A CA 1
ATOM 1275 C C . THR A 1 156 ? -2.040 -7.807 -2.243 1.00 93.25 156 THR A C 1
ATOM 1277 O O . THR A 1 156 ? -1.391 -8.359 -3.130 1.00 93.25 156 THR A O 1
ATOM 1280 N N . PHE A 1 157 ? -3.168 -8.320 -1.743 1.00 94.38 157 PHE A N 1
ATOM 1281 C CA . PHE A 1 157 ? -3.645 -9.682 -1.998 1.00 94.38 157 PHE A CA 1
ATOM 1282 C C . PHE A 1 157 ? -4.902 -9.755 -2.862 1.00 94.38 157 PHE A C 1
ATOM 1284 O O . PHE A 1 157 ? -5.140 -10.795 -3.467 1.00 94.38 157 PHE A O 1
ATOM 1291 N N . VAL A 1 158 ? -5.700 -8.688 -2.947 1.00 94.56 158 VAL A N 1
ATOM 1292 C CA . VAL A 1 158 ? -6.940 -8.675 -3.738 1.00 94.56 158 VAL A CA 1
ATOM 1293 C C . VAL A 1 158 ? -7.080 -7.416 -4.582 1.00 94.56 158 VAL A C 1
ATOM 1295 O O . VAL A 1 158 ? -6.705 -6.322 -4.161 1.00 94.56 158 VAL A O 1
ATOM 1298 N N . ASP A 1 159 ? -7.669 -7.589 -5.761 1.00 95.38 159 ASP A N 1
ATOM 1299 C CA . ASP A 1 159 ? -8.285 -6.521 -6.540 1.00 95.38 159 ASP A CA 1
ATOM 1300 C C . ASP A 1 159 ? -9.808 -6.644 -6.390 1.00 95.38 159 ASP A C 1
ATOM 1302 O O . ASP A 1 159 ? -10.359 -7.744 -6.467 1.00 95.38 159 ASP A O 1
ATOM 1306 N N . ALA A 1 160 ? -10.489 -5.524 -6.155 1.00 96.00 160 ALA A N 1
ATOM 1307 C CA . ALA A 1 160 ? -11.931 -5.493 -5.946 1.00 96.00 160 ALA A CA 1
ATOM 1308 C C . ALA A 1 160 ? -12.535 -4.238 -6.577 1.00 96.00 160 ALA A C 1
ATOM 1310 O O . ALA A 1 160 ? -12.056 -3.127 -6.341 1.00 96.00 160 ALA A O 1
ATOM 1311 N N . TYR A 1 161 ? -13.597 -4.426 -7.354 1.00 96.81 161 TYR A N 1
ATOM 1312 C CA . TYR A 1 161 ? -14.271 -3.358 -8.085 1.00 96.81 161 TYR A CA 1
ATOM 1313 C C . TYR A 1 161 ? -15.784 -3.464 -7.918 1.00 96.81 161 TYR A C 1
ATOM 1315 O O . TYR A 1 161 ? -16.351 -4.553 -7.958 1.00 96.81 161 TYR A O 1
ATOM 1323 N N . THR A 1 162 ? -16.459 -2.329 -7.779 1.00 95.88 162 THR A N 1
ATOM 1324 C CA . THR A 1 162 ? -17.926 -2.270 -7.848 1.00 95.88 162 THR A CA 1
ATOM 1325 C C . THR A 1 162 ? -18.419 -2.674 -9.239 1.00 95.88 162 THR A C 1
ATOM 1327 O O . THR A 1 162 ? -17.691 -2.565 -10.230 1.00 95.88 162 THR A O 1
ATOM 1330 N N . LYS A 1 163 ? -19.699 -3.041 -9.365 1.00 95.56 163 LYS A N 1
ATOM 1331 C CA . LYS A 1 163 ? -20.324 -3.277 -10.678 1.00 95.56 163 LYS A CA 1
ATOM 1332 C C . LYS A 1 163 ? -20.164 -2.117 -11.662 1.00 95.56 163 LYS A C 1
ATOM 1334 O O . LYS A 1 163 ? -19.948 -2.350 -12.849 1.00 95.56 163 LYS A O 1
ATOM 1339 N N . ARG A 1 164 ? -20.229 -0.868 -11.186 1.00 94.44 164 ARG A N 1
ATOM 1340 C CA . ARG A 1 164 ? -20.043 0.319 -12.038 1.00 94.44 164 ARG A CA 1
ATOM 1341 C C . ARG A 1 164 ? -18.595 0.457 -12.510 1.00 94.44 164 ARG A C 1
ATOM 1343 O O . ARG A 1 164 ? -18.377 0.686 -13.695 1.00 94.44 164 ARG A O 1
ATOM 1350 N N . GLN A 1 165 ? -17.620 0.229 -11.629 1.00 95.69 165 GLN A N 1
ATOM 1351 C CA . GLN A 1 165 ? -16.198 0.194 -11.997 1.00 95.69 165 GLN A CA 1
ATOM 1352 C C . GLN A 1 165 ? -15.882 -0.952 -12.969 1.00 95.69 165 GLN A C 1
ATOM 1354 O O . GLN A 1 165 ? -15.143 -0.751 -13.927 1.00 95.69 165 GLN A O 1
ATOM 1359 N N . MET A 1 166 ? -16.474 -2.136 -12.785 1.00 96.44 166 MET A N 1
ATOM 1360 C CA . MET A 1 166 ? -16.292 -3.257 -13.713 1.00 96.44 166 MET A CA 1
ATOM 1361 C C . MET A 1 166 ? -16.932 -2.984 -15.083 1.00 96.44 166 MET A C 1
ATOM 1363 O O . MET A 1 166 ? -16.350 -3.306 -16.121 1.00 96.44 166 MET A O 1
ATOM 1367 N N . GLY A 1 167 ? -18.095 -2.323 -15.108 1.00 95.00 167 GLY A N 1
ATOM 1368 C CA . GLY A 1 167 ? -18.704 -1.818 -16.340 1.00 95.00 167 GLY A CA 1
ATOM 1369 C C . GLY A 1 167 ? -17.809 -0.800 -17.052 1.00 95.00 167 GLY A C 1
ATOM 1370 O O . GLY A 1 167 ? -17.624 -0.886 -18.265 1.00 95.00 167 GLY A O 1
ATOM 1371 N N . TRP A 1 168 ? -17.183 0.103 -16.294 1.00 95.31 168 TRP A N 1
ATOM 1372 C CA . TRP A 1 168 ? -16.209 1.059 -16.818 1.00 95.31 168 TRP A CA 1
ATOM 1373 C C . TRP A 1 168 ? -14.968 0.365 -17.405 1.00 95.31 168 TRP A C 1
ATOM 1375 O O . TRP A 1 168 ? -14.594 0.631 -18.544 1.00 95.31 168 TRP A O 1
ATOM 1385 N N . LEU A 1 169 ? -14.375 -0.597 -16.687 1.00 95.31 169 LEU A N 1
ATOM 1386 C CA . LEU A 1 169 ? -13.245 -1.398 -17.180 1.00 95.31 169 LEU A CA 1
ATOM 1387 C C . LEU A 1 169 ? -13.604 -2.185 -18.447 1.00 95.31 169 LEU A C 1
ATOM 1389 O O . LEU A 1 169 ? -12.798 -2.265 -19.375 1.00 95.31 169 LEU A O 1
ATOM 1393 N N . SER A 1 170 ? -14.818 -2.733 -18.510 1.00 94.94 170 SER A N 1
ATOM 1394 C CA . SER A 1 170 ? -15.322 -3.432 -19.697 1.00 94.94 170 SER A CA 1
ATOM 1395 C C . SER A 1 170 ? -15.448 -2.479 -20.887 1.00 94.94 170 SER A C 1
ATOM 1397 O O . SER A 1 170 ? -14.948 -2.786 -21.966 1.00 94.94 170 SER A O 1
ATOM 1399 N N . SER A 1 171 ? -16.001 -1.280 -20.679 1.00 93.50 171 SER A N 1
ATOM 1400 C CA . SER A 1 171 ? -16.086 -0.238 -21.712 1.00 93.50 171 SER A CA 1
ATOM 1401 C C . SER A 1 171 ? -14.700 0.207 -22.197 1.00 93.50 171 SER A C 1
ATOM 1403 O O . SER A 1 171 ? -14.458 0.322 -23.402 1.00 93.50 171 SER A O 1
ATOM 1405 N N . LEU A 1 172 ? -13.744 0.371 -21.275 1.00 92.81 172 LEU A N 1
ATOM 1406 C CA . LEU A 1 172 ? -12.354 0.695 -21.590 1.00 92.81 172 LEU A CA 1
ATOM 1407 C C . LEU A 1 172 ? -11.687 -0.394 -22.448 1.00 92.81 172 LEU A C 1
ATOM 1409 O O . LEU A 1 172 ? -10.985 -0.076 -23.416 1.00 92.81 172 LEU A O 1
ATOM 1413 N N . ARG A 1 173 ? -11.910 -1.672 -22.109 1.00 93.38 173 ARG A N 1
ATOM 1414 C CA . ARG A 1 173 ? -11.438 -2.831 -22.879 1.00 93.38 173 ARG A CA 1
ATOM 1415 C C . ARG A 1 173 ? -12.038 -2.832 -24.282 1.00 93.38 173 ARG A C 1
ATOM 1417 O O . ARG A 1 173 ? -11.299 -2.916 -25.263 1.00 93.38 173 ARG A O 1
ATOM 1424 N N . ASP A 1 174 ? -13.358 -2.720 -24.368 1.00 92.31 174 ASP A N 1
ATOM 1425 C CA . ASP A 1 174 ? -14.133 -2.910 -25.596 1.00 92.31 174 ASP A CA 1
ATOM 1426 C C . ASP A 1 174 ? -13.943 -1.750 -26.584 1.00 92.31 174 ASP A C 1
ATOM 1428 O O . ASP A 1 174 ? -13.975 -1.950 -27.798 1.00 92.31 174 ASP A O 1
ATOM 1432 N N . ALA A 1 175 ? -13.617 -0.552 -26.088 1.00 91.06 175 ALA A N 1
ATOM 1433 C CA . ALA A 1 175 ? -13.215 0.577 -26.923 1.00 91.06 175 ALA A CA 1
ATOM 1434 C C . ALA A 1 175 ? -11.880 0.344 -27.659 1.00 91.06 175 ALA A C 1
ATOM 1436 O O . ALA A 1 175 ? -11.592 1.018 -28.652 1.00 91.06 175 ALA A O 1
ATOM 1437 N N . SER A 1 176 ? -11.010 -0.552 -27.173 1.00 89.38 176 SER A N 1
ATOM 1438 C CA . SER A 1 176 ? -9.683 -0.814 -27.759 1.00 89.38 176 SER A CA 1
ATOM 1439 C C . SER A 1 176 ? -9.154 -2.228 -27.443 1.00 89.38 176 SER A C 1
ATOM 1441 O O . SER A 1 176 ? -8.073 -2.368 -26.864 1.00 89.38 176 SER A O 1
ATOM 1443 N N . PRO A 1 177 ? -9.835 -3.310 -27.867 1.00 87.31 177 PRO A N 1
ATOM 1444 C CA . PRO A 1 177 ? -9.548 -4.671 -27.396 1.00 87.31 177 PRO A CA 1
ATOM 1445 C C . PRO A 1 177 ? -8.130 -5.134 -27.746 1.00 87.31 177 PRO A C 1
ATOM 1447 O O . PRO A 1 177 ? -7.423 -5.683 -26.905 1.00 87.31 177 PRO A O 1
ATOM 1450 N N . LYS A 1 178 ? -7.657 -4.812 -28.960 1.00 86.44 178 LYS A N 1
ATOM 1451 C CA . LYS A 1 178 ? -6.296 -5.140 -29.425 1.00 86.44 178 LYS A CA 1
ATOM 1452 C C . LYS A 1 178 ? -5.190 -4.449 -28.620 1.00 86.44 178 LYS A C 1
ATOM 1454 O O . LYS A 1 178 ? -4.052 -4.909 -28.618 1.00 86.44 178 LYS A O 1
ATOM 1459 N N . VAL A 1 179 ? -5.491 -3.309 -27.999 1.00 86.25 179 VAL A N 1
ATOM 1460 C CA . VAL A 1 179 ? -4.526 -2.565 -27.180 1.00 86.25 179 VAL A CA 1
ATOM 1461 C C . VAL A 1 179 ? -4.355 -3.260 -25.834 1.00 86.25 179 VAL A C 1
ATOM 1463 O O . VAL A 1 179 ? -3.226 -3.496 -25.400 1.00 86.25 179 VAL A O 1
ATOM 1466 N N . TRP A 1 180 ? -5.469 -3.636 -25.212 1.00 85.12 180 TRP A N 1
ATOM 1467 C CA . TRP A 1 180 ? -5.497 -4.273 -23.898 1.00 85.12 180 TRP A CA 1
ATOM 1468 C C . TRP A 1 180 ? -5.049 -5.733 -23.922 1.00 85.12 180 TRP A C 1
ATOM 1470 O O . TRP A 1 180 ? -4.463 -6.191 -22.949 1.00 85.12 180 TRP A O 1
ATOM 1480 N N . SER A 1 181 ? -5.193 -6.418 -25.060 1.00 80.25 181 SER A N 1
ATOM 1481 C CA . SER A 1 181 ? -4.596 -7.740 -25.284 1.00 80.25 181 SER A CA 1
ATOM 1482 C C . SER A 1 181 ? -3.091 -7.698 -25.590 1.00 80.25 181 SER A C 1
ATOM 1484 O O . SER A 1 181 ? -2.463 -8.745 -25.718 1.00 80.25 181 SER A O 1
ATOM 1486 N N . SER A 1 182 ? -2.498 -6.513 -25.778 1.00 77.81 182 SER A N 1
ATOM 1487 C CA . SER A 1 182 ? -1.072 -6.359 -26.096 1.00 77.81 182 SER A CA 1
ATOM 1488 C C . SER A 1 182 ? -0.248 -6.007 -24.857 1.00 77.81 182 SER A C 1
ATOM 1490 O O . SER A 1 182 ? -0.728 -5.322 -23.961 1.00 77.81 182 SER A O 1
ATOM 1492 N N . ALA A 1 183 ? 1.037 -6.370 -24.839 1.00 70.00 183 ALA A N 1
ATOM 1493 C CA . ALA A 1 183 ? 1.972 -5.926 -23.799 1.00 70.00 183 ALA A CA 1
ATOM 1494 C C . ALA A 1 183 ? 2.426 -4.452 -23.962 1.00 70.00 183 ALA A C 1
ATOM 1496 O O . ALA A 1 183 ? 3.259 -3.970 -23.192 1.00 70.00 183 ALA A O 1
ATOM 1497 N N . ASN A 1 184 ? 1.910 -3.718 -24.959 1.00 74.94 184 ASN A N 1
ATOM 1498 C CA . ASN A 1 184 ? 2.362 -2.363 -25.274 1.00 74.94 184 ASN A CA 1
ATOM 1499 C C . ASN A 1 184 ? 1.717 -1.322 -24.341 1.00 74.94 184 ASN A C 1
ATOM 1501 O O . ASN A 1 184 ? 0.643 -0.784 -24.620 1.00 74.94 184 ASN A O 1
ATOM 1505 N N . SER A 1 185 ? 2.423 -1.009 -23.252 1.00 75.19 185 SER A N 1
ATOM 1506 C CA . SER A 1 185 ? 1.963 -0.060 -22.230 1.00 75.19 185 SER A CA 1
ATOM 1507 C C . SER A 1 185 ? 1.689 1.348 -22.786 1.00 75.19 185 SER A C 1
ATOM 1509 O O . SER A 1 185 ? 0.699 1.962 -22.400 1.00 75.19 185 SER A O 1
ATOM 1511 N N . ALA A 1 186 ? 2.470 1.843 -23.756 1.00 74.31 186 ALA A N 1
ATOM 1512 C CA . ALA A 1 186 ? 2.256 3.176 -24.336 1.00 74.31 186 ALA A CA 1
ATOM 1513 C C . ALA A 1 186 ? 0.903 3.285 -25.063 1.00 74.31 186 ALA A C 1
ATOM 1515 O O . ALA A 1 186 ? 0.139 4.229 -24.849 1.00 74.31 186 ALA A O 1
ATOM 1516 N N . ARG A 1 187 ? 0.545 2.267 -25.859 1.00 80.75 187 ARG A N 1
ATOM 1517 C CA . ARG A 1 187 ? -0.774 2.209 -26.513 1.00 80.75 187 ARG A CA 1
ATOM 1518 C C . ARG A 1 187 ? -1.910 2.124 -25.496 1.00 80.75 187 ARG A C 1
ATOM 1520 O O . ARG A 1 187 ? -2.923 2.796 -25.675 1.00 80.75 187 ARG A O 1
ATOM 1527 N N . GLN A 1 188 ? -1.735 1.341 -24.429 1.00 85.94 188 GLN A N 1
ATOM 1528 C CA . GLN A 1 188 ? -2.714 1.230 -23.340 1.00 85.94 188 GLN A CA 1
ATOM 1529 C C . GLN A 1 188 ? -2.953 2.574 -22.649 1.00 85.94 188 GLN A C 1
ATOM 1531 O O . GLN A 1 188 ? -4.098 2.939 -22.397 1.00 85.94 188 GLN A O 1
ATOM 1536 N N . ARG A 1 189 ? -1.894 3.351 -22.399 1.00 80.19 189 ARG A N 1
ATOM 1537 C CA . ARG A 1 189 ? -2.000 4.685 -21.791 1.00 80.19 189 ARG A CA 1
ATOM 1538 C C . ARG A 1 189 ? -2.722 5.678 -22.694 1.00 80.19 189 ARG A C 1
ATOM 1540 O O . ARG A 1 189 ? -3.623 6.368 -22.221 1.00 80.19 189 ARG A O 1
ATOM 1547 N N . HIS A 1 190 ? -2.404 5.701 -23.989 1.00 81.38 190 HIS A N 1
ATOM 1548 C CA . HIS A 1 190 ? -3.124 6.541 -24.948 1.00 81.38 190 HIS A CA 1
ATOM 1549 C C . HIS A 1 190 ? -4.615 6.171 -25.025 1.00 81.38 190 HIS A C 1
ATOM 1551 O O . HIS A 1 190 ? -5.475 7.053 -24.987 1.00 81.38 190 HIS A O 1
ATOM 1557 N N . ALA A 1 191 ? -4.934 4.872 -25.074 1.00 86.44 191 ALA A N 1
ATOM 1558 C CA . ALA A 1 191 ? -6.314 4.390 -25.067 1.00 86.44 191 ALA A CA 1
ATOM 1559 C C . ALA A 1 191 ? -7.055 4.790 -23.779 1.00 86.44 191 ALA A C 1
ATOM 1561 O O . ALA A 1 191 ? -8.169 5.303 -23.856 1.00 86.44 191 ALA A O 1
ATOM 1562 N N . TYR A 1 192 ? -6.409 4.644 -22.618 1.00 89.69 192 TYR A N 1
ATOM 1563 C CA . TYR A 1 192 ? -6.929 5.102 -21.328 1.00 89.69 192 TYR A CA 1
ATOM 1564 C C . TYR A 1 192 ? -7.226 6.607 -21.339 1.00 89.69 192 TYR A C 1
ATOM 1566 O O . TYR A 1 192 ? -8.353 7.014 -21.066 1.00 89.69 192 TYR A O 1
ATOM 1574 N N . ALA A 1 193 ? -6.257 7.446 -21.718 1.00 86.56 193 ALA A N 1
ATOM 1575 C CA . ALA A 1 193 ? -6.426 8.900 -21.735 1.00 86.56 193 ALA A CA 1
ATOM 1576 C C . ALA A 1 193 ? -7.537 9.350 -22.699 1.00 86.56 193 ALA A C 1
ATOM 1578 O O . ALA A 1 193 ? -8.307 10.261 -22.388 1.00 86.56 193 ALA A O 1
ATOM 1579 N N . LYS A 1 194 ? -7.648 8.693 -23.861 1.00 86.31 194 LYS A N 1
ATOM 1580 C CA . LYS A 1 194 ? -8.732 8.930 -24.819 1.00 86.31 194 LYS A CA 1
ATOM 1581 C C . LYS A 1 194 ? -10.091 8.568 -24.218 1.00 86.31 194 LYS A C 1
ATOM 1583 O O . LYS A 1 194 ? -11.013 9.374 -24.307 1.00 86.31 194 LYS A O 1
ATOM 1588 N N . HIS A 1 195 ? -10.192 7.408 -23.573 1.00 88.19 195 HIS A N 1
ATOM 1589 C CA . HIS A 1 195 ? -11.429 6.926 -22.966 1.00 88.19 195 HIS A CA 1
ATOM 1590 C C . HIS A 1 195 ? -11.902 7.829 -21.819 1.00 88.19 195 HIS A C 1
ATOM 1592 O O . HIS A 1 195 ? -13.055 8.249 -21.801 1.00 88.19 195 HIS A O 1
ATOM 1598 N N . VAL A 1 196 ? -10.992 8.243 -20.929 1.00 86.81 196 VAL A N 1
ATOM 1599 C CA . VAL A 1 196 ? -11.294 9.179 -19.829 1.00 86.81 196 VAL A CA 1
ATOM 1600 C C . VAL A 1 196 ? -11.817 10.524 -20.337 1.00 86.81 196 VAL A C 1
ATOM 1602 O O . VAL A 1 196 ? -12.639 11.165 -19.681 1.00 86.81 196 VAL A O 1
ATOM 1605 N N . LYS A 1 197 ? -11.378 10.986 -21.514 1.00 84.69 197 LYS A N 1
ATOM 1606 C CA . LYS A 1 197 ? -11.914 12.215 -22.116 1.00 84.69 197 LYS A CA 1
ATOM 1607 C C . LYS A 1 197 ? -13.339 12.021 -22.638 1.00 84.69 197 LYS A C 1
ATOM 1609 O O . LYS A 1 197 ? -14.151 12.922 -22.431 1.00 84.69 197 LYS A O 1
ATOM 1614 N N . SER A 1 198 ? -13.632 10.879 -23.259 1.00 79.69 198 SER A N 1
ATOM 1615 C CA . SER A 1 198 ? -14.885 10.621 -23.982 1.00 79.69 198 SER A CA 1
ATOM 1616 C C . SER A 1 198 ? -16.020 10.010 -23.161 1.00 79.69 198 SER A C 1
ATOM 1618 O O . SER A 1 198 ? -17.165 10.105 -23.585 1.00 79.69 198 SER A O 1
ATOM 1620 N N . ASP A 1 199 ? -15.726 9.339 -22.049 1.00 75.38 199 ASP A N 1
ATOM 1621 C CA . ASP A 1 199 ? -16.721 8.526 -21.347 1.00 75.38 199 ASP A CA 1
ATOM 1622 C C . ASP A 1 199 ? -17.605 9.351 -20.395 1.00 75.38 199 ASP A C 1
ATOM 1624 O O . ASP A 1 199 ? -17.164 10.319 -19.773 1.00 75.38 199 ASP A O 1
ATOM 1628 N N . THR A 1 200 ? -18.868 8.950 -20.284 1.00 67.44 200 THR A N 1
ATOM 1629 C CA . THR A 1 200 ? -19.892 9.514 -19.397 1.00 67.44 200 THR A CA 1
ATOM 1630 C C . THR A 1 200 ? -19.827 8.951 -17.974 1.00 67.44 200 THR A C 1
ATOM 1632 O O . THR A 1 200 ? -20.379 9.557 -17.062 1.00 67.44 200 THR A O 1
ATOM 1635 N N . LEU A 1 201 ? -19.129 7.831 -17.751 1.00 72.88 201 LEU A N 1
ATOM 1636 C CA . LEU A 1 201 ? -19.007 7.164 -16.444 1.00 72.88 201 LEU A CA 1
ATOM 1637 C C . LEU A 1 201 ? -17.783 7.614 -15.619 1.00 72.88 201 LEU A C 1
ATOM 1639 O O . LEU A 1 201 ? -17.273 6.849 -14.801 1.00 72.88 201 LEU A O 1
ATOM 1643 N N . LYS A 1 202 ? -17.300 8.853 -15.795 1.00 75.06 202 LYS A N 1
ATOM 1644 C CA . LYS A 1 202 ? -16.052 9.332 -15.155 1.00 75.06 202 LYS A CA 1
ATOM 1645 C C . LYS A 1 202 ? -16.046 9.233 -13.627 1.00 75.06 202 LYS A C 1
ATOM 1647 O O . LYS A 1 202 ? -14.976 9.113 -13.043 1.00 75.06 202 LYS A O 1
ATOM 1652 N N . GLU A 1 203 ? -17.216 9.265 -12.995 1.00 81.62 203 GLU A N 1
ATOM 1653 C CA . GLU A 1 203 ? -17.377 9.105 -11.544 1.00 81.62 203 GLU A CA 1
ATOM 1654 C C . GLU A 1 203 ? -16.875 7.740 -11.034 1.00 81.62 203 GLU A C 1
ATOM 1656 O O . GLU A 1 203 ? -16.396 7.644 -9.909 1.00 81.62 203 GLU A O 1
ATOM 1661 N N . TYR A 1 204 ? -16.914 6.697 -11.872 1.00 84.88 204 TYR A N 1
ATOM 1662 C CA . TYR A 1 204 ? -16.488 5.331 -11.530 1.00 84.88 204 TYR A CA 1
ATOM 1663 C C . TYR A 1 204 ? -15.155 4.948 -12.170 1.00 84.88 204 TYR A C 1
ATOM 1665 O O . TYR A 1 204 ? -14.837 3.762 -12.285 1.00 84.88 204 TYR A O 1
ATOM 1673 N N . MET A 1 205 ? -14.384 5.944 -12.607 1.00 89.44 205 MET A N 1
ATOM 1674 C CA . MET A 1 205 ? -13.074 5.728 -13.201 1.00 89.44 205 MET A CA 1
ATOM 1675 C C . MET A 1 205 ? -12.157 5.011 -12.207 1.00 89.44 205 MET A C 1
ATOM 1677 O O . MET A 1 205 ? -11.962 5.455 -11.075 1.00 89.44 205 MET A O 1
ATOM 1681 N N . VAL A 1 206 ? -11.564 3.912 -12.662 1.00 91.94 206 VAL A N 1
ATOM 1682 C CA . VAL A 1 206 ? -10.475 3.232 -11.958 1.00 91.94 206 VAL A CA 1
ATOM 1683 C C . VAL A 1 206 ? -9.171 3.891 -12.380 1.00 91.94 206 VAL A C 1
ATOM 1685 O O . VAL A 1 206 ? -8.973 4.138 -13.569 1.00 91.94 206 VAL A O 1
ATOM 1688 N N . ASP A 1 207 ? -8.286 4.181 -11.430 1.00 91.31 207 ASP A N 1
ATOM 1689 C CA . ASP A 1 207 ? -7.000 4.795 -11.730 1.00 91.31 207 ASP A CA 1
ATOM 1690 C C . ASP A 1 207 ? -6.168 3.920 -12.675 1.00 91.31 207 ASP A C 1
ATOM 1692 O O . ASP A 1 207 ? -6.253 2.692 -12.708 1.00 91.31 207 ASP A O 1
ATOM 1696 N N . ARG A 1 208 ? -5.347 4.576 -13.494 1.00 88.88 208 ARG A N 1
ATOM 1697 C CA . ARG A 1 208 ? -4.636 3.930 -14.601 1.00 88.88 208 ARG A CA 1
ATOM 1698 C C . ARG A 1 208 ? -3.820 2.694 -14.191 1.00 88.88 208 ARG A C 1
ATOM 1700 O O . ARG A 1 208 ? -3.926 1.699 -14.909 1.00 88.88 208 ARG A O 1
ATOM 1707 N N . PRO A 1 209 ? -3.008 2.711 -13.112 1.00 87.38 209 PRO A N 1
ATOM 1708 C CA . PRO A 1 209 ? -2.265 1.525 -12.685 1.00 87.38 209 PRO A CA 1
ATOM 1709 C C . PRO A 1 209 ? -3.173 0.336 -12.347 1.00 87.38 209 PRO A C 1
ATOM 1711 O O . PRO A 1 209 ? -2.879 -0.791 -12.750 1.00 87.38 209 PRO A O 1
ATOM 1714 N N . ASP A 1 210 ? -4.289 0.583 -11.662 1.00 91.12 210 ASP A N 1
ATOM 1715 C CA . ASP A 1 210 ? -5.256 -0.451 -11.296 1.00 91.12 210 ASP A CA 1
ATOM 1716 C C . ASP A 1 210 ? -6.022 -0.954 -12.522 1.00 91.12 210 ASP A C 1
ATOM 1718 O O . ASP A 1 210 ? -6.160 -2.162 -12.701 1.00 91.12 210 ASP A O 1
ATOM 1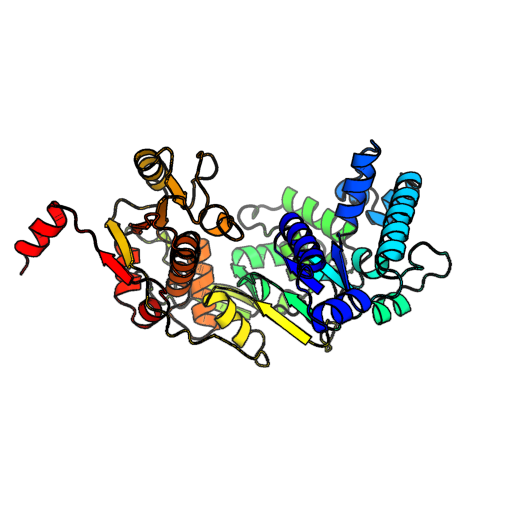722 N N . ALA A 1 211 ? -6.417 -0.062 -13.435 1.00 92.81 211 ALA A N 1
ATOM 1723 C CA . ALA A 1 211 ? -7.068 -0.436 -14.687 1.00 92.81 211 ALA A CA 1
ATOM 1724 C C . ALA A 1 211 ? -6.157 -1.301 -15.573 1.00 92.81 211 ALA A C 1
ATOM 1726 O O . ALA A 1 211 ? -6.582 -2.341 -16.076 1.00 92.81 211 ALA A O 1
ATOM 1727 N N . GLN A 1 212 ? -4.883 -0.919 -15.728 1.00 89.31 212 GLN A N 1
ATOM 1728 C CA . GLN A 1 212 ? -3.892 -1.715 -16.461 1.00 89.31 212 GLN A CA 1
ATOM 1729 C C . GLN A 1 212 ? -3.700 -3.096 -15.832 1.00 89.31 212 GLN A C 1
ATOM 1731 O O . GLN A 1 212 ? -3.627 -4.092 -16.553 1.00 89.31 212 GLN A O 1
ATOM 1736 N N . ARG A 1 213 ? -3.637 -3.166 -14.498 1.00 89.69 213 ARG A N 1
ATOM 1737 C CA . ARG A 1 213 ? -3.500 -4.425 -13.759 1.00 89.69 213 ARG A CA 1
ATOM 1738 C C . ARG A 1 213 ? -4.729 -5.320 -13.925 1.00 89.69 213 ARG A C 1
ATOM 1740 O O . ARG A 1 213 ? -4.567 -6.501 -14.225 1.00 89.69 213 ARG A O 1
ATOM 1747 N N . ALA A 1 214 ? -5.933 -4.774 -13.772 1.00 93.12 214 ALA A N 1
ATOM 1748 C CA . ALA A 1 214 ? -7.183 -5.510 -13.937 1.00 93.12 214 ALA A CA 1
ATOM 1749 C C . ALA A 1 214 ? -7.325 -6.062 -15.362 1.00 93.12 214 ALA A C 1
ATOM 1751 O O . ALA A 1 214 ? -7.569 -7.253 -15.542 1.00 93.12 214 ALA A O 1
ATOM 1752 N N . LEU A 1 215 ? -7.093 -5.219 -16.374 1.00 92.69 215 LEU A N 1
ATOM 1753 C CA . LEU A 1 215 ? -7.227 -5.591 -17.782 1.00 92.69 215 LEU A CA 1
ATOM 1754 C C . LEU A 1 215 ? -6.164 -6.588 -18.245 1.00 92.69 215 LEU A C 1
ATOM 1756 O O . LEU A 1 215 ? -6.493 -7.500 -18.999 1.00 92.69 215 LEU A O 1
ATOM 1760 N N . ARG A 1 216 ? -4.911 -6.456 -17.785 1.00 87.81 216 ARG A N 1
ATOM 1761 C CA . ARG A 1 216 ? -3.828 -7.396 -18.128 1.00 87.81 216 ARG A CA 1
ATOM 1762 C C . ARG A 1 216 ? -4.133 -8.815 -17.660 1.00 87.81 216 ARG A C 1
ATOM 1764 O O . ARG A 1 216 ? -3.803 -9.767 -18.354 1.00 87.81 216 ARG A O 1
ATOM 1771 N N . ALA A 1 217 ? -4.711 -8.935 -16.477 1.00 89.00 217 ALA A N 1
ATOM 1772 C CA . ALA A 1 217 ? -5.047 -10.222 -15.895 1.00 89.00 217 ALA A CA 1
ATOM 1773 C C . ALA A 1 217 ? -6.345 -10.825 -16.461 1.00 89.00 217 ALA A C 1
ATOM 1775 O O . ALA A 1 217 ? -6.580 -12.009 -16.268 1.00 89.00 217 ALA A O 1
ATOM 1776 N N . GLY A 1 218 ? -7.154 -10.040 -17.179 1.00 92.06 218 GLY A N 1
ATOM 1777 C CA . GLY A 1 218 ? -8.424 -10.476 -17.760 1.00 92.06 218 GLY A CA 1
ATOM 1778 C C . GLY A 1 218 ? -9.598 -10.233 -16.815 1.00 92.06 218 GLY A C 1
ATOM 1779 O O . GLY A 1 218 ? -9.575 -10.628 -15.651 1.00 92.06 218 GLY A O 1
ATOM 1780 N N . LEU A 1 219 ? -10.639 -9.554 -17.304 1.00 95.00 219 LEU A N 1
ATOM 1781 C CA . LEU A 1 219 ? -11.824 -9.225 -16.494 1.00 95.00 219 LEU A CA 1
ATOM 1782 C C . LEU A 1 219 ? -12.661 -10.465 -16.139 1.00 95.00 219 LEU A C 1
ATOM 1784 O O . LEU A 1 219 ? -13.394 -10.450 -15.161 1.00 95.00 219 LEU A O 1
ATOM 1788 N N . ASP A 1 220 ? -12.519 -11.538 -16.912 1.00 94.31 220 ASP A N 1
ATOM 1789 C CA . ASP A 1 220 ? -13.114 -12.858 -16.697 1.00 94.31 220 ASP A CA 1
ATOM 1790 C C . ASP A 1 220 ? -12.530 -13.603 -15.489 1.00 94.31 220 ASP A C 1
ATOM 1792 O O . ASP A 1 220 ? -13.159 -14.519 -14.970 1.00 94.31 220 ASP A O 1
ATOM 1796 N N . THR A 1 221 ? -11.359 -13.187 -14.999 1.00 94.62 221 THR A N 1
ATOM 1797 C CA . THR A 1 221 ? -10.761 -13.755 -13.781 1.00 94.62 221 THR A CA 1
ATOM 1798 C C . THR A 1 221 ? -11.398 -13.239 -12.490 1.00 94.62 221 THR A C 1
ATOM 1800 O O . THR A 1 221 ? -11.095 -13.749 -11.414 1.00 94.62 221 THR A O 1
ATOM 1803 N N . PHE A 1 222 ? -12.263 -12.224 -12.571 1.00 97.00 222 PHE A N 1
ATOM 1804 C CA . PHE A 1 222 ? -12.962 -11.683 -11.412 1.00 97.00 222 PHE A CA 1
ATOM 1805 C C . PHE A 1 222 ? -14.252 -12.452 -11.147 1.00 97.00 222 PHE A C 1
ATOM 1807 O O . PHE A 1 222 ? -15.081 -12.639 -12.035 1.00 97.00 222 PHE A O 1
ATOM 1814 N N . GLU A 1 223 ? -14.456 -12.824 -9.891 1.00 96.75 223 GLU A N 1
ATOM 1815 C CA . GLU A 1 223 ? -15.695 -13.436 -9.432 1.00 96.75 223 GLU A CA 1
ATOM 1816 C C . GLU A 1 223 ? -16.690 -12.361 -9.004 1.00 96.75 223 GLU A C 1
ATOM 1818 O O . GLU A 1 223 ? -16.343 -11.459 -8.237 1.00 96.75 223 GLU A O 1
ATOM 1823 N N . GLU A 1 224 ? -17.932 -12.472 -9.477 1.00 97.81 224 GLU A N 1
ATOM 1824 C CA . GLU A 1 224 ? -19.031 -11.643 -8.992 1.00 97.81 224 GLU A CA 1
ATOM 1825 C C . GLU A 1 224 ? -19.499 -12.137 -7.617 1.00 97.81 224 GLU A C 1
ATOM 1827 O O . GLU A 1 224 ? -19.900 -13.286 -7.445 1.00 97.81 224 GLU A O 1
ATOM 1832 N N . VAL A 1 225 ? -19.466 -11.238 -6.640 1.00 97.12 225 VAL A N 1
ATOM 1833 C CA . VAL A 1 225 ? -19.880 -11.449 -5.258 1.00 97.12 225 VAL A CA 1
ATOM 1834 C C . VAL A 1 225 ? -21.017 -10.485 -4.954 1.00 97.12 225 VAL A C 1
ATOM 1836 O O . VAL A 1 225 ? -20.855 -9.266 -5.032 1.00 97.12 225 VAL A O 1
ATOM 1839 N N . THR A 1 226 ? -22.171 -11.027 -4.582 1.00 97.81 226 THR A N 1
ATOM 1840 C CA . THR A 1 226 ? -23.309 -10.238 -4.100 1.00 97.81 226 THR A CA 1
ATOM 1841 C C . THR A 1 226 ? -23.173 -10.015 -2.602 1.00 97.81 226 THR A C 1
ATOM 1843 O O . THR A 1 226 ? -23.179 -10.985 -1.848 1.00 97.81 226 THR A O 1
ATOM 1846 N N . ILE A 1 227 ? -23.068 -8.758 -2.175 1.00 95.81 227 ILE A N 1
ATOM 1847 C CA . ILE A 1 227 ? -22.912 -8.393 -0.768 1.00 95.81 227 ILE A CA 1
ATOM 1848 C C . ILE A 1 227 ? -24.071 -8.955 0.058 1.00 95.81 227 ILE A C 1
ATOM 1850 O O . ILE A 1 227 ? -25.239 -8.675 -0.219 1.00 95.81 227 ILE A O 1
ATOM 1854 N N . ARG A 1 228 ? -23.700 -9.694 1.105 1.00 93.50 228 ARG A N 1
ATOM 1855 C CA . ARG A 1 228 ? -24.523 -9.985 2.275 1.00 93.50 228 ARG A CA 1
ATOM 1856 C C . ARG A 1 228 ? -24.026 -9.100 3.407 1.00 93.50 228 ARG A C 1
ATOM 1858 O O . ARG A 1 228 ? -22.914 -9.281 3.900 1.00 93.50 228 ARG A O 1
ATOM 1865 N N . ASP A 1 229 ? -24.818 -8.109 3.764 1.00 88.06 229 ASP A N 1
ATOM 1866 C CA . ASP A 1 229 ? -24.495 -7.142 4.793 1.00 88.06 229 ASP A CA 1
ATOM 1867 C C . ASP A 1 229 ? -24.485 -7.821 6.163 1.00 88.06 229 ASP A C 1
ATOM 1869 O O . ASP A 1 229 ? -25.509 -8.269 6.677 1.00 88.06 229 ASP A O 1
ATOM 1873 N N . ALA A 1 230 ? -23.309 -7.854 6.783 1.00 88.00 230 ALA A N 1
ATOM 1874 C CA . ALA A 1 230 ? -23.118 -8.399 8.121 1.00 88.00 230 ALA A CA 1
ATOM 1875 C C . ALA A 1 230 ? -23.737 -7.521 9.225 1.00 88.00 230 ALA A C 1
ATOM 1877 O O . ALA A 1 230 ? -23.694 -7.886 10.398 1.00 88.00 230 ALA A O 1
ATOM 1878 N N . MET A 1 231 ? -24.299 -6.357 8.866 1.00 86.19 231 MET A N 1
ATOM 1879 C CA . MET A 1 231 ? -24.904 -5.395 9.790 1.00 86.19 231 MET A CA 1
ATOM 1880 C C . MET A 1 231 ? -23.950 -5.007 10.932 1.00 86.19 231 MET A C 1
ATOM 1882 O O . MET A 1 231 ? -24.364 -4.839 12.079 1.00 86.19 231 MET A O 1
ATOM 1886 N N . GLU A 1 232 ? -22.656 -4.844 10.632 1.00 87.56 232 GLU A N 1
ATOM 1887 C CA . GLU A 1 232 ? -21.620 -4.614 11.652 1.00 87.56 232 GLU A CA 1
ATOM 1888 C C . GLU A 1 232 ? -21.811 -3.306 12.433 1.00 87.56 232 GLU A C 1
ATOM 1890 O O . GLU A 1 232 ? -21.335 -3.191 13.558 1.00 87.56 232 GLU A O 1
ATOM 1895 N N . TYR A 1 233 ? -22.537 -2.333 11.874 1.00 85.12 233 TYR A N 1
ATOM 1896 C CA . TYR A 1 233 ? -22.928 -1.096 12.562 1.00 85.12 233 TYR A CA 1
ATOM 1897 C C . TYR A 1 233 ? -24.340 -1.131 13.172 1.00 85.12 233 TYR A C 1
ATOM 1899 O O . TYR A 1 233 ? -24.827 -0.103 13.639 1.00 85.12 233 TYR A O 1
ATOM 1907 N N . GLY A 1 234 ? -24.984 -2.299 13.214 1.00 77.38 234 GLY A N 1
ATOM 1908 C CA . GLY A 1 234 ? -26.341 -2.482 13.723 1.00 77.38 234 GLY A CA 1
ATOM 1909 C C . GLY A 1 234 ? -27.437 -2.170 12.699 1.00 77.38 234 GLY A C 1
ATOM 1910 O O . GLY A 1 234 ? -27.179 -2.009 11.504 1.00 77.38 234 GLY A O 1
ATOM 1911 N N . LEU A 1 235 ? -28.684 -2.115 13.184 1.00 63.16 235 LEU A N 1
ATOM 1912 C CA . LEU A 1 235 ? -29.856 -1.803 12.365 1.00 63.16 235 LEU A CA 1
ATOM 1913 C C . LEU A 1 235 ? -29.742 -0.385 11.797 1.00 63.16 235 LEU A C 1
ATOM 1915 O O . LEU A 1 235 ? -29.500 0.582 12.520 1.00 63.16 235 LEU A O 1
ATOM 1919 N N . LYS A 1 236 ? -29.915 -0.280 10.481 1.00 63.53 236 LYS A N 1
ATOM 1920 C CA . LYS A 1 236 ? -29.852 0.983 9.748 1.00 63.53 236 LYS A CA 1
ATOM 1921 C C . LYS A 1 236 ? -31.186 1.702 9.913 1.00 63.53 236 LYS A C 1
ATOM 1923 O O . LYS A 1 236 ? -32.125 1.429 9.171 1.00 63.53 236 LYS A O 1
ATOM 1928 N N . ASP A 1 237 ? -31.270 2.607 10.883 1.00 51.62 237 ASP A N 1
ATOM 1929 C CA . ASP A 1 237 ? -32.350 3.596 10.910 1.00 51.62 237 ASP A CA 1
ATOM 1930 C C . ASP A 1 237 ? -32.300 4.462 9.634 1.00 51.62 237 ASP A C 1
ATOM 1932 O O . ASP A 1 237 ? -31.288 4.492 8.922 1.00 51.62 237 ASP A O 1
ATOM 1936 N N . HIS A 1 238 ? -33.390 5.175 9.334 1.00 46.97 238 HIS A N 1
ATOM 1937 C CA . HIS A 1 238 ? -33.558 5.984 8.114 1.00 46.97 238 HIS A CA 1
ATOM 1938 C C . HIS A 1 238 ? -32.402 6.975 7.822 1.00 46.97 238 HIS A C 1
ATOM 1940 O O . HIS A 1 238 ? -32.216 7.351 6.665 1.00 46.97 238 HIS A O 1
ATOM 1946 N N . ASP A 1 239 ? -31.580 7.323 8.818 1.00 48.00 239 ASP A N 1
ATOM 1947 C CA . ASP A 1 239 ? -30.414 8.214 8.701 1.00 48.00 239 ASP A CA 1
ATOM 1948 C C . ASP A 1 239 ? -29.111 7.526 8.222 1.00 48.00 239 ASP A C 1
ATOM 1950 O O . ASP A 1 239 ? -28.116 8.196 7.943 1.00 48.00 239 ASP A O 1
ATOM 1954 N N . HIS A 1 240 ? -29.073 6.191 8.096 1.00 58.88 240 HIS A N 1
ATOM 1955 C CA . HIS A 1 240 ? -27.864 5.421 7.736 1.00 58.88 240 HIS A CA 1
ATOM 1956 C C . HIS A 1 240 ? -27.962 4.684 6.390 1.00 58.88 240 HIS A C 1
ATOM 1958 O O . HIS A 1 240 ? -27.266 3.692 6.151 1.00 58.88 240 HIS A O 1
ATOM 1964 N N . THR A 1 241 ? -28.787 5.195 5.473 1.00 63.97 241 THR A N 1
ATOM 1965 C CA . THR A 1 241 ? -28.968 4.638 4.118 1.00 63.97 241 THR A CA 1
ATOM 1966 C C . THR A 1 241 ? -27.668 4.536 3.321 1.00 63.97 241 THR A C 1
ATOM 1968 O O . THR A 1 241 ? -27.529 3.633 2.503 1.00 63.97 241 THR A O 1
ATOM 1971 N N . SER A 1 242 ? -26.674 5.388 3.592 1.00 77.06 242 SER A N 1
ATOM 1972 C CA . SER A 1 242 ? -25.379 5.363 2.901 1.00 77.06 242 SER A CA 1
ATOM 1973 C C . SER A 1 242 ? -24.604 4.054 3.090 1.00 77.06 242 SER A C 1
ATOM 1975 O O . SER A 1 242 ? -23.819 3.697 2.211 1.00 77.06 242 SER A O 1
ATOM 1977 N N . TYR A 1 243 ? -24.859 3.316 4.176 1.00 85.38 243 TYR A N 1
ATOM 1978 C CA . TYR A 1 243 ? -24.261 2.005 4.440 1.00 85.38 243 TYR A CA 1
ATOM 1979 C C . TYR A 1 243 ? -25.115 0.840 3.934 1.00 85.38 243 TYR A C 1
ATOM 1981 O O . TYR A 1 243 ? -24.658 -0.302 3.980 1.00 85.38 243 TYR A O 1
ATOM 1989 N N . ALA A 1 244 ? -26.350 1.071 3.473 1.00 85.38 244 ALA A N 1
ATOM 1990 C CA . ALA A 1 244 ? -27.177 0.035 2.857 1.00 85.38 244 ALA A CA 1
ATOM 1991 C C . ALA A 1 244 ? -26.507 -0.451 1.563 1.00 85.38 244 ALA A C 1
ATOM 1993 O O . ALA A 1 244 ? -26.337 0.323 0.626 1.00 85.38 244 ALA A O 1
ATOM 1994 N N . CYS A 1 245 ? -26.076 -1.713 1.559 1.00 90.12 245 CYS A N 1
ATOM 1995 C CA . CYS A 1 245 ? -25.347 -2.328 0.446 1.00 90.12 245 CYS A CA 1
ATOM 1996 C C . CYS A 1 245 ? -25.728 -3.798 0.209 1.00 90.12 245 CYS A C 1
ATOM 1998 O O . CYS A 1 245 ? -25.132 -4.448 -0.644 1.00 90.12 245 CYS A O 1
ATOM 2000 N N . GLU A 1 246 ? -26.720 -4.321 0.940 1.00 92.62 246 GLU A N 1
ATOM 2001 C CA . GLU A 1 246 ? -27.275 -5.660 0.710 1.00 92.62 246 GLU A CA 1
ATOM 2002 C C . GLU A 1 246 ? -27.683 -5.813 -0.760 1.00 92.62 246 GLU A C 1
ATOM 2004 O O . GLU A 1 246 ? -28.372 -4.954 -1.317 1.00 92.62 246 GLU A O 1
ATOM 2009 N N . GLY A 1 247 ? -27.253 -6.901 -1.396 1.00 93.75 247 GLY A N 1
ATOM 2010 C CA . GLY A 1 247 ? -27.576 -7.184 -2.793 1.00 93.75 247 GLY A CA 1
ATOM 2011 C C . GLY A 1 247 ? -26.735 -6.424 -3.828 1.00 93.75 247 GLY A C 1
ATOM 2012 O O . GLY A 1 247 ? -26.848 -6.714 -5.021 1.00 93.75 247 GLY A O 1
ATOM 2013 N N . GLU A 1 248 ? -25.874 -5.483 -3.425 1.00 94.88 248 GLU A N 1
ATOM 2014 C CA . GLU A 1 248 ? -24.931 -4.848 -4.351 1.00 94.88 248 GLU A CA 1
ATOM 2015 C C . GLU A 1 248 ? -23.876 -5.857 -4.838 1.00 94.88 248 GLU A C 1
ATOM 2017 O O . GLU A 1 248 ? -23.455 -6.751 -4.105 1.00 94.88 248 GLU A O 1
ATOM 2022 N N . ALA A 1 249 ? -23.421 -5.710 -6.085 1.00 96.81 249 ALA A N 1
ATOM 2023 C CA . ALA A 1 249 ? -22.438 -6.608 -6.688 1.00 96.81 249 ALA A CA 1
ATOM 2024 C C . ALA A 1 249 ? -21.028 -5.999 -6.698 1.00 96.81 249 ALA A C 1
ATOM 2026 O O . ALA A 1 249 ? -20.817 -4.862 -7.143 1.00 96.81 249 ALA A O 1
ATOM 2027 N N . PHE A 1 250 ? -20.064 -6.808 -6.271 1.00 97.06 250 PHE A N 1
ATOM 2028 C CA . PHE A 1 250 ? -18.631 -6.569 -6.378 1.00 97.06 250 PHE A CA 1
ATOM 2029 C C . PHE A 1 250 ? -17.982 -7.638 -7.246 1.00 97.06 250 PHE A C 1
ATOM 2031 O O . PHE A 1 250 ? -18.434 -8.772 -7.294 1.00 97.06 250 PHE A O 1
ATOM 2038 N N . TYR A 1 251 ? -16.888 -7.279 -7.900 1.00 97.88 251 TYR A N 1
ATOM 2039 C CA . TYR A 1 251 ? -16.059 -8.179 -8.682 1.00 97.88 251 TYR A CA 1
ATOM 2040 C C . TYR A 1 251 ? -14.702 -8.283 -8.000 1.00 97.88 251 TYR A C 1
ATOM 2042 O O . TYR A 1 251 ? -13.998 -7.276 -7.889 1.00 97.88 251 TYR A O 1
ATOM 2050 N N . ILE A 1 252 ? -14.351 -9.472 -7.511 1.00 96.69 252 ILE A N 1
ATOM 2051 C CA . ILE A 1 252 ? -13.166 -9.694 -6.672 1.00 96.69 252 ILE A CA 1
ATOM 2052 C C . ILE A 1 252 ? -12.254 -10.735 -7.315 1.00 96.69 252 ILE A C 1
ATOM 2054 O O . ILE A 1 252 ? -12.712 -11.772 -7.790 1.00 96.69 252 ILE A O 1
ATOM 2058 N N . ARG A 1 253 ? -10.945 -10.474 -7.284 1.00 95.12 253 ARG A N 1
ATOM 2059 C CA . ARG A 1 253 ? -9.907 -11.422 -7.695 1.00 95.12 253 ARG A CA 1
ATOM 2060 C C . ARG A 1 253 ? -8.746 -11.422 -6.708 1.00 95.12 253 ARG A C 1
ATOM 2062 O O . ARG A 1 253 ? -8.299 -10.359 -6.274 1.00 95.12 253 ARG A O 1
ATOM 2069 N N . TYR A 1 254 ? -8.200 -12.600 -6.418 1.00 94.06 254 TYR A N 1
ATOM 2070 C CA . TYR A 1 254 ? -6.901 -12.710 -5.756 1.00 94.06 254 TYR A CA 1
ATOM 2071 C C . TYR A 1 254 ? -5.773 -12.254 -6.689 1.00 94.06 254 TYR A C 1
ATOM 2073 O O . TYR A 1 254 ? -5.779 -12.492 -7.897 1.00 94.06 254 TYR A O 1
ATOM 2081 N N . ARG A 1 255 ? -4.808 -11.533 -6.134 1.00 92.75 255 ARG A N 1
ATOM 2082 C CA . ARG A 1 255 ? -3.588 -11.154 -6.844 1.00 92.75 255 ARG A CA 1
ATOM 2083 C C . ARG A 1 255 ? -2.594 -12.307 -6.782 1.00 92.75 255 ARG A C 1
ATOM 2085 O O . ARG A 1 255 ? -2.682 -13.169 -5.922 1.00 92.75 255 ARG A O 1
ATOM 2092 N N . ASP A 1 256 ? -1.639 -12.284 -7.693 1.00 90.94 256 ASP A N 1
ATOM 2093 C CA . ASP A 1 256 ? -0.633 -13.326 -7.887 1.00 90.94 256 ASP A CA 1
ATOM 2094 C C . ASP A 1 256 ? 0.727 -12.714 -8.252 1.00 90.94 256 ASP A C 1
ATOM 2096 O O . ASP A 1 256 ? 1.589 -13.369 -8.823 1.00 90.94 256 ASP A O 1
ATOM 2100 N N . TRP A 1 257 ? 0.948 -11.437 -7.923 1.00 91.50 257 TRP A N 1
ATOM 2101 C CA . TRP A 1 257 ? 2.155 -10.699 -8.321 1.00 91.50 257 TRP A CA 1
ATOM 2102 C C . TRP A 1 257 ? 3.452 -11.321 -7.780 1.00 91.50 257 TRP A C 1
ATOM 2104 O O . TRP A 1 257 ? 4.533 -11.068 -8.309 1.00 91.50 257 TRP A O 1
ATOM 2114 N N . TRP A 1 258 ? 3.340 -12.120 -6.718 1.00 91.38 258 TRP A N 1
ATOM 2115 C CA . TRP A 1 258 ? 4.424 -12.898 -6.125 1.00 91.38 258 TRP A CA 1
ATOM 2116 C C . TRP A 1 258 ? 4.724 -14.199 -6.885 1.00 91.38 258 TRP A C 1
ATOM 2118 O O . TRP A 1 258 ? 5.588 -14.973 -6.466 1.00 91.38 258 TRP A O 1
ATOM 2128 N N . LEU A 1 259 ? 4.034 -14.437 -7.999 1.00 90.50 259 LEU A N 1
ATOM 2129 C CA . LEU A 1 259 ? 4.283 -15.509 -8.945 1.00 90.50 259 LEU A CA 1
ATOM 2130 C C . LEU A 1 259 ? 4.827 -14.951 -10.269 1.00 90.50 259 LEU A C 1
ATOM 2132 O O . LEU A 1 259 ? 4.533 -13.841 -10.713 1.00 90.50 259 LEU A O 1
ATOM 2136 N N . GLU A 1 260 ? 5.649 -15.765 -10.905 1.00 87.12 260 GLU A N 1
ATOM 2137 C CA . GLU A 1 260 ? 6.181 -15.631 -12.246 1.00 87.12 260 GLU A CA 1
ATOM 2138 C C . GLU A 1 260 ? 5.746 -16.879 -13.030 1.00 87.12 260 GLU A C 1
ATOM 2140 O O . GLU A 1 260 ? 6.376 -17.940 -12.987 1.00 87.12 260 GLU A O 1
ATOM 2145 N N . GLY A 1 261 ? 4.591 -16.774 -13.694 1.00 85.50 261 GLY A N 1
ATOM 2146 C CA . GLY A 1 261 ? 3.872 -17.948 -14.185 1.00 85.50 261 GLY A CA 1
ATOM 2147 C C . GLY A 1 261 ? 3.406 -18.801 -13.005 1.00 85.50 261 GLY A C 1
ATOM 2148 O O . GLY A 1 261 ? 2.687 -18.314 -12.142 1.00 85.50 261 GLY A O 1
ATOM 2149 N N . ASN A 1 262 ? 3.861 -20.054 -12.941 1.00 85.44 262 ASN A N 1
ATOM 2150 C CA . ASN A 1 262 ? 3.532 -20.974 -11.843 1.00 85.44 262 ASN A CA 1
ATOM 2151 C C . ASN A 1 262 ? 4.631 -21.060 -10.766 1.00 85.44 262 ASN A C 1
ATOM 2153 O O . ASN A 1 262 ? 4.511 -21.851 -9.833 1.00 85.44 262 ASN A O 1
ATOM 2157 N N . ALA A 1 263 ? 5.724 -20.305 -10.908 1.00 88.38 263 ALA A N 1
ATOM 2158 C CA . ALA A 1 263 ? 6.841 -20.309 -9.967 1.00 88.38 263 ALA A CA 1
ATOM 2159 C C . ALA A 1 263 ? 6.811 -19.051 -9.085 1.00 88.38 263 ALA A C 1
ATOM 2161 O O . ALA A 1 263 ? 6.386 -18.003 -9.555 1.00 88.38 263 ALA A O 1
ATOM 2162 N N . PRO A 1 264 ? 7.265 -19.096 -7.825 1.00 90.81 264 PRO A N 1
ATOM 2163 C CA . PRO A 1 264 ? 7.351 -17.897 -6.999 1.00 90.81 264 PRO A CA 1
ATOM 2164 C C . PRO A 1 264 ? 8.473 -16.960 -7.477 1.00 90.81 264 PRO A C 1
ATOM 2166 O O . PRO A 1 264 ? 9.527 -17.415 -7.920 1.00 90.81 264 PRO A O 1
ATOM 2169 N N . VAL A 1 265 ? 8.288 -15.644 -7.318 1.00 91.88 265 VAL A N 1
ATOM 2170 C CA . VAL A 1 265 ? 9.315 -14.628 -7.656 1.00 91.88 265 VAL A CA 1
ATOM 2171 C C . VAL A 1 265 ? 10.547 -14.682 -6.747 1.00 91.88 265 VAL A C 1
ATOM 2173 O O . VAL A 1 265 ? 11.583 -14.088 -7.055 1.00 91.88 265 VAL A O 1
ATOM 2176 N N . ALA A 1 266 ? 10.426 -15.358 -5.602 1.00 94.25 266 ALA A N 1
ATOM 2177 C CA . ALA A 1 266 ? 11.505 -15.577 -4.658 1.00 94.25 266 ALA A CA 1
ATOM 2178 C C . ALA A 1 266 ? 11.448 -16.985 -4.057 1.00 94.25 266 ALA A C 1
ATOM 2180 O O . ALA A 1 266 ? 10.363 -17.512 -3.814 1.00 94.25 266 ALA A O 1
ATOM 2181 N N . ASN A 1 267 ? 12.606 -17.556 -3.709 1.00 92.75 267 ASN A N 1
ATOM 2182 C CA . ASN A 1 267 ? 12.668 -18.867 -3.044 1.00 92.75 267 ASN A CA 1
ATOM 2183 C C . ASN A 1 267 ? 11.939 -18.871 -1.691 1.00 92.75 267 ASN A C 1
ATOM 2185 O O . ASN A 1 267 ? 11.405 -19.895 -1.265 1.00 92.75 267 ASN A O 1
ATOM 2189 N N . ARG A 1 268 ? 11.946 -17.734 -0.986 1.00 93.12 268 ARG A N 1
ATOM 2190 C CA . ARG A 1 268 ? 11.229 -17.529 0.275 1.00 93.12 268 ARG A CA 1
ATOM 2191 C C . ARG A 1 268 ? 10.576 -16.159 0.299 1.00 93.12 268 ARG A C 1
ATOM 2193 O O . ARG A 1 268 ? 11.210 -15.159 -0.034 1.00 93.12 268 ARG A O 1
ATOM 2200 N N . MET A 1 269 ? 9.327 -16.122 0.747 1.00 93.06 269 MET A N 1
ATOM 2201 C CA . MET A 1 269 ? 8.537 -14.900 0.850 1.00 93.06 269 MET A CA 1
ATOM 2202 C C . MET A 1 269 ? 8.024 -14.733 2.272 1.00 93.06 269 MET A C 1
ATOM 2204 O O . MET A 1 269 ? 7.550 -15.688 2.886 1.00 93.06 269 MET A O 1
ATOM 2208 N N . VAL A 1 270 ? 8.146 -13.519 2.791 1.00 94.75 270 VAL A N 1
ATOM 2209 C CA . VAL A 1 270 ? 7.673 -13.136 4.117 1.00 94.75 270 VAL A CA 1
ATOM 2210 C C . VAL A 1 270 ? 6.855 -11.866 3.958 1.00 94.75 270 VAL A C 1
ATOM 2212 O O . VAL A 1 270 ? 7.365 -10.856 3.481 1.00 94.75 270 VAL A O 1
ATOM 2215 N N . PHE A 1 271 ? 5.593 -11.922 4.362 1.00 94.38 271 PHE A N 1
ATOM 2216 C CA . PHE A 1 271 ? 4.714 -10.762 4.410 1.00 94.38 271 PHE A CA 1
ATOM 2217 C C . PHE A 1 271 ? 4.593 -10.324 5.863 1.00 94.38 271 PHE A C 1
ATOM 2219 O O . PHE A 1 271 ? 4.228 -11.129 6.722 1.00 94.38 271 PHE A O 1
ATOM 2226 N N . LEU A 1 272 ? 4.932 -9.070 6.139 1.00 93.56 272 LEU A N 1
ATOM 2227 C CA . LEU A 1 272 ? 4.852 -8.497 7.474 1.00 93.56 272 LEU A CA 1
ATOM 2228 C C . LEU A 1 272 ? 3.704 -7.497 7.510 1.00 93.56 272 LEU A C 1
ATOM 2230 O O . LEU A 1 272 ? 3.527 -6.680 6.610 1.00 93.56 272 LEU A O 1
ATOM 2234 N N . THR A 1 273 ? 2.894 -7.584 8.554 1.00 90.75 273 THR A N 1
ATOM 2235 C CA . THR A 1 273 ? 1.879 -6.584 8.853 1.00 90.75 273 THR A CA 1
ATOM 2236 C C . THR A 1 273 ? 1.597 -6.590 10.340 1.00 90.75 273 THR A C 1
ATOM 2238 O O . THR A 1 273 ? 1.693 -7.619 11.013 1.00 90.75 273 THR A O 1
ATOM 2241 N N . THR A 1 274 ? 1.247 -5.421 10.860 1.00 86.94 274 THR A N 1
ATOM 2242 C CA . THR A 1 274 ? 0.718 -5.287 12.214 1.00 86.94 274 THR A CA 1
ATOM 2243 C C . THR A 1 274 ? -0.801 -5.403 12.252 1.00 86.94 274 THR A C 1
ATOM 2245 O O . THR A 1 274 ? -1.363 -5.231 13.329 1.00 86.94 274 THR A O 1
ATOM 2248 N N . GLU A 1 275 ? -1.457 -5.641 11.118 1.00 90.88 275 GLU A N 1
ATOM 2249 C CA . GLU A 1 275 ? -2.911 -5.585 10.952 1.00 90.88 275 GLU A CA 1
ATOM 2250 C C . GLU A 1 275 ? -3.491 -6.991 10.763 1.00 90.88 275 GLU A C 1
ATOM 2252 O O . GLU A 1 275 ? -2.942 -7.822 10.032 1.00 90.88 275 GLU A O 1
ATOM 2257 N N . THR A 1 276 ? -4.606 -7.268 11.431 1.00 91.62 276 THR A N 1
ATOM 2258 C CA . THR A 1 276 ? -5.293 -8.557 11.378 1.00 91.62 276 THR A CA 1
ATOM 2259 C C . THR A 1 276 ? -6.069 -8.716 10.067 1.00 91.62 276 THR A C 1
ATOM 2261 O O . THR A 1 276 ? -6.029 -9.796 9.473 1.00 91.62 276 THR A O 1
ATOM 2264 N N . ALA A 1 277 ? -6.712 -7.663 9.550 1.00 92.25 277 ALA A N 1
ATOM 2265 C CA . ALA A 1 277 ? -7.521 -7.757 8.331 1.00 92.25 277 ALA A CA 1
ATOM 2266 C C . ALA A 1 277 ? -6.710 -8.176 7.081 1.00 92.25 277 ALA A C 1
ATOM 2268 O O . ALA A 1 277 ? -7.100 -9.152 6.432 1.00 92.25 277 ALA A O 1
ATOM 2269 N N . PRO A 1 278 ? -5.556 -7.555 6.744 1.00 93.12 278 PRO A N 1
ATOM 2270 C CA . PRO A 1 278 ? -4.713 -8.019 5.640 1.00 93.12 278 PRO A CA 1
ATOM 2271 C C . PRO A 1 278 ? -4.232 -9.462 5.813 1.00 93.12 278 PRO A C 1
ATOM 2273 O O . PRO A 1 278 ? -4.145 -10.189 4.828 1.00 93.12 278 PRO A O 1
ATOM 2276 N N . ALA A 1 279 ? -3.951 -9.897 7.046 1.00 92.19 279 ALA A N 1
ATOM 2277 C CA . ALA A 1 279 ? -3.507 -11.261 7.314 1.00 92.19 279 ALA A CA 1
ATOM 2278 C C . ALA A 1 279 ? -4.610 -12.303 7.065 1.00 92.19 279 ALA A C 1
ATOM 2280 O O . ALA A 1 279 ? -4.330 -13.354 6.492 1.00 92.19 279 ALA A O 1
ATOM 2281 N N . ILE A 1 280 ? -5.858 -12.002 7.443 1.00 91.00 280 ILE A N 1
ATOM 2282 C CA . ILE A 1 280 ? -7.020 -12.855 7.141 1.00 91.00 280 ILE A CA 1
ATOM 2283 C C . ILE A 1 280 ? -7.206 -12.984 5.625 1.00 91.00 280 ILE A C 1
ATOM 2285 O O . ILE A 1 280 ? -7.359 -14.091 5.111 1.00 91.00 280 ILE A O 1
ATOM 2289 N N . VAL A 1 281 ? -7.144 -11.865 4.894 1.00 92.00 281 VAL A N 1
ATOM 2290 C CA . VAL A 1 281 ? -7.260 -11.876 3.427 1.00 92.00 281 VAL A CA 1
ATOM 2291 C C . VAL A 1 281 ? -6.110 -12.668 2.794 1.00 92.00 281 VAL A C 1
ATOM 2293 O O . VAL A 1 281 ? -6.347 -13.453 1.878 1.00 92.00 281 VAL A O 1
ATOM 2296 N N . ALA A 1 282 ? -4.882 -12.519 3.301 1.00 92.00 282 ALA A N 1
ATOM 2297 C CA . ALA A 1 282 ? -3.706 -13.228 2.800 1.00 92.00 282 ALA A CA 1
ATOM 2298 C C . ALA A 1 282 ? -3.817 -14.753 2.938 1.00 92.00 282 ALA A C 1
ATOM 2300 O O . ALA A 1 282 ? -3.472 -15.468 2.001 1.00 92.00 282 ALA A O 1
ATOM 2301 N N . GLN A 1 283 ? -4.312 -15.255 4.076 1.00 88.38 283 GLN A N 1
ATOM 2302 C CA . GLN A 1 283 ? -4.493 -16.698 4.300 1.00 88.38 283 GLN A CA 1
ATOM 2303 C C . GLN A 1 283 ? -5.430 -17.336 3.272 1.00 88.38 283 GLN A C 1
ATOM 2305 O O . GLN A 1 283 ? -5.240 -18.486 2.888 1.00 88.38 283 GLN A O 1
ATOM 2310 N N . LEU A 1 284 ? -6.440 -16.590 2.826 1.00 83.00 284 LEU A N 1
ATOM 2311 C CA . LEU A 1 284 ? -7.420 -17.078 1.861 1.00 83.00 284 LEU A CA 1
ATOM 2312 C C . LEU A 1 284 ? -6.954 -16.881 0.415 1.00 83.00 284 LEU A C 1
ATOM 2314 O O . LEU A 1 284 ? -7.195 -17.749 -0.418 1.00 83.00 284 LEU A O 1
ATOM 2318 N N . ALA A 1 285 ? -6.248 -15.784 0.124 1.00 82.88 285 ALA A N 1
ATOM 2319 C CA . ALA A 1 285 ? -5.632 -15.554 -1.183 1.00 82.88 285 ALA A CA 1
ATOM 2320 C C . ALA A 1 285 ? -4.491 -16.543 -1.479 1.00 82.88 285 ALA A C 1
ATOM 2322 O O . ALA A 1 285 ? -4.262 -16.895 -2.634 1.00 82.88 285 ALA A O 1
ATOM 2323 N N . THR A 1 286 ? -3.798 -17.003 -0.433 1.00 82.69 286 THR A N 1
ATOM 2324 C CA . THR A 1 286 ? -2.640 -17.894 -0.533 1.00 82.69 286 THR A CA 1
ATOM 2325 C C . THR A 1 286 ? -2.732 -18.987 0.540 1.00 82.69 286 THR A C 1
ATOM 2327 O O . THR A 1 286 ? -2.120 -18.846 1.599 1.00 82.69 286 THR A O 1
ATOM 2330 N N . PRO A 1 287 ? -3.456 -20.096 0.289 1.00 78.06 287 PRO A N 1
ATOM 2331 C CA . PRO A 1 287 ? -3.675 -21.154 1.286 1.00 78.06 287 PRO A CA 1
ATOM 2332 C C . PRO A 1 287 ? -2.393 -21.790 1.847 1.00 78.06 287 PRO A C 1
ATOM 2334 O O . PRO A 1 287 ? -2.374 -22.254 2.984 1.00 78.06 287 PRO A O 1
ATOM 2337 N N . ASP A 1 288 ? -1.299 -21.769 1.080 1.00 81.62 288 ASP A N 1
ATOM 2338 C CA . ASP A 1 288 ? 0.009 -22.293 1.501 1.00 81.62 288 ASP A CA 1
ATOM 2339 C C . ASP A 1 288 ? 0.791 -21.335 2.423 1.00 81.62 288 ASP A C 1
ATOM 2341 O O . ASP A 1 288 ? 1.885 -21.658 2.907 1.00 81.62 288 ASP A O 1
ATOM 2345 N N . LEU A 1 289 ? 0.263 -20.134 2.674 1.00 83.00 289 LEU A N 1
ATOM 2346 C CA . LEU A 1 289 ? 0.910 -19.127 3.502 1.00 83.00 289 LEU A CA 1
ATOM 2347 C C . LEU A 1 289 ? 0.848 -19.530 4.976 1.00 83.00 289 LEU A C 1
ATOM 2349 O O . LEU A 1 289 ? -0.210 -19.609 5.600 1.00 83.00 289 LEU A O 1
ATOM 2353 N N . ARG A 1 290 ? 2.023 -19.734 5.574 1.00 86.31 290 ARG A N 1
ATOM 2354 C CA . ARG A 1 290 ? 2.129 -19.993 7.011 1.00 86.31 290 ARG A CA 1
ATOM 2355 C C . ARG A 1 290 ? 1.878 -18.711 7.789 1.00 86.31 290 ARG A C 1
ATOM 2357 O O . ARG A 1 290 ? 2.692 -17.790 7.759 1.00 86.31 290 ARG A O 1
ATOM 2364 N N . TYR A 1 291 ? 0.778 -18.684 8.529 1.00 85.94 291 TYR A N 1
ATOM 2365 C CA . TYR A 1 291 ? 0.465 -17.583 9.425 1.00 85.94 291 TYR A CA 1
ATOM 2366 C C . TYR A 1 291 ? 1.217 -17.709 10.750 1.00 85.94 291 TYR A C 1
ATOM 2368 O O . TYR A 1 291 ? 1.063 -18.690 11.478 1.00 85.94 291 TYR A O 1
ATOM 2376 N N . LEU A 1 292 ? 2.017 -16.694 11.072 1.00 85.88 292 LEU A N 1
ATOM 2377 C CA . LEU A 1 292 ? 2.748 -16.601 12.329 1.00 85.88 292 LEU A CA 1
ATOM 2378 C C . LEU A 1 292 ? 2.306 -15.342 13.072 1.00 85.88 292 LEU A C 1
ATOM 2380 O O . LEU A 1 292 ? 2.654 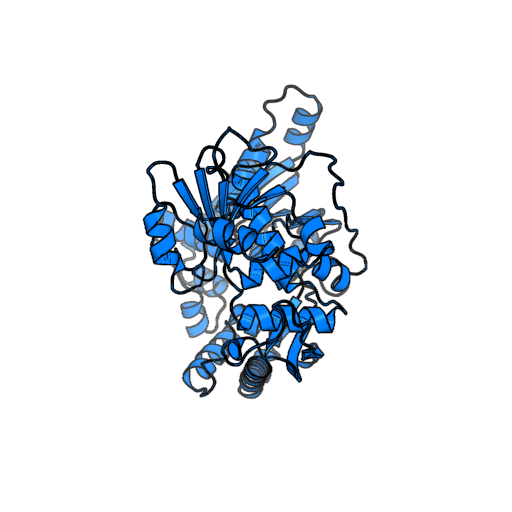-14.228 12.689 1.00 85.88 292 LEU A O 1
ATOM 2384 N N . ARG A 1 293 ? 1.562 -15.533 14.162 1.00 81.75 293 ARG A N 1
ATOM 2385 C CA . ARG A 1 293 ? 1.194 -14.468 15.096 1.00 81.75 293 ARG A CA 1
ATOM 2386 C C . ARG A 1 293 ? 1.902 -14.709 16.425 1.00 81.75 293 ARG A C 1
ATOM 2388 O O . ARG A 1 293 ? 1.605 -15.710 17.080 1.00 81.75 293 ARG A O 1
ATOM 2395 N N . PRO A 1 294 ? 2.819 -13.828 16.856 1.00 72.81 294 PRO A N 1
ATOM 2396 C CA . PRO A 1 294 ? 3.411 -13.936 18.179 1.00 72.81 294 PRO A CA 1
ATOM 2397 C C . PRO A 1 294 ? 2.309 -13.849 19.240 1.00 72.81 294 PRO A C 1
ATOM 2399 O O . PRO A 1 294 ? 1.591 -12.851 19.314 1.00 72.81 294 PRO A O 1
ATOM 2402 N N . LYS A 1 295 ? 2.163 -14.888 20.067 1.00 68.88 295 LYS A N 1
ATOM 2403 C CA . LYS A 1 295 ? 1.309 -14.822 21.255 1.00 68.88 295 LYS A CA 1
ATOM 2404 C C . LYS A 1 295 ? 2.106 -14.138 22.358 1.00 68.88 295 LYS A C 1
ATOM 2406 O O . LYS A 1 295 ? 2.837 -14.790 23.097 1.00 68.88 295 LYS A O 1
ATOM 2411 N N . THR A 1 296 ? 2.020 -12.817 22.428 1.00 62.91 296 THR A N 1
ATOM 2412 C CA . THR A 1 296 ? 2.681 -12.051 23.481 1.00 62.91 296 THR A CA 1
ATOM 2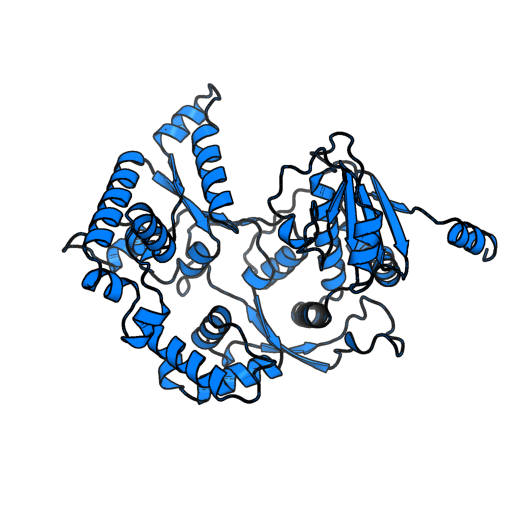413 C C . THR A 1 296 ? 1.778 -11.996 24.710 1.00 62.91 296 THR A C 1
ATOM 2415 O O . THR A 1 296 ? 0.653 -11.511 24.659 1.00 62.91 296 THR A O 1
ATOM 2418 N N . SER A 1 297 ? 2.261 -12.501 25.843 1.00 64.12 297 SER A N 1
ATOM 2419 C CA . SER A 1 297 ? 1.616 -12.357 27.157 1.00 64.12 297 SER A CA 1
ATOM 2420 C C . SER A 1 297 ? 2.010 -11.036 27.829 1.00 64.12 297 SER A C 1
ATOM 2422 O O . SER A 1 297 ? 2.277 -10.993 29.027 1.00 64.12 297 SER A O 1
ATOM 2424 N N . ILE A 1 298 ? 2.116 -9.967 27.039 1.00 67.06 298 ILE A N 1
ATOM 2425 C CA . ILE A 1 298 ? 2.407 -8.623 27.540 1.00 67.06 298 ILE A CA 1
ATOM 2426 C C . ILE A 1 298 ? 1.078 -8.047 28.042 1.00 67.06 298 ILE A C 1
ATOM 2428 O O . ILE A 1 298 ? 0.044 -8.223 27.393 1.00 67.06 298 ILE A O 1
ATOM 2432 N N . GLY A 1 299 ? 1.084 -7.413 29.217 1.00 75.31 299 GLY A N 1
ATOM 2433 C CA . GLY A 1 299 ? -0.097 -6.716 29.731 1.00 75.31 299 GLY A CA 1
ATOM 2434 C C . GLY A 1 299 ? -0.619 -5.685 28.722 1.00 75.31 299 GLY A C 1
ATOM 2435 O O . GLY A 1 299 ? 0.153 -5.129 27.944 1.00 75.31 299 GLY A O 1
ATOM 2436 N N . ARG A 1 300 ? -1.935 -5.449 28.709 1.00 86.62 300 ARG A N 1
ATOM 2437 C CA . ARG A 1 300 ? -2.538 -4.413 27.859 1.00 86.62 300 ARG A CA 1
ATOM 2438 C C . ARG A 1 300 ? -2.426 -3.062 28.563 1.00 86.62 300 ARG A C 1
ATOM 2440 O O . ARG A 1 300 ? -3.021 -2.903 29.629 1.00 86.62 300 ARG A O 1
ATOM 2447 N N . ASP A 1 301 ? -1.713 -2.118 27.957 1.00 90.31 301 ASP A N 1
ATOM 2448 C CA . ASP A 1 301 ? -1.698 -0.720 28.401 1.00 90.31 301 ASP A CA 1
ATOM 2449 C C . ASP A 1 301 ? -3.106 -0.118 28.336 1.00 90.31 301 ASP A C 1
ATOM 2451 O O . ASP A 1 301 ? -3.913 -0.487 27.475 1.00 90.31 301 ASP A O 1
ATOM 2455 N N . GLU A 1 302 ? -3.395 0.810 29.246 1.00 91.75 302 GLU A N 1
ATOM 2456 C CA . GLU A 1 302 ? -4.682 1.502 29.317 1.00 91.75 302 GLU A CA 1
ATOM 2457 C C . GLU A 1 302 ? -4.682 2.776 28.463 1.00 91.75 302 GLU A C 1
ATOM 2459 O O . GLU A 1 302 ? -3.693 3.511 28.412 1.00 91.75 302 GLU A O 1
ATOM 2464 N N . ILE A 1 303 ? -5.810 3.038 27.803 1.00 94.38 303 ILE A N 1
ATOM 2465 C CA . ILE A 1 303 ? -6.080 4.284 27.076 1.00 94.38 303 ILE A CA 1
ATOM 2466 C C . ILE A 1 303 ? -7.427 4.859 27.504 1.00 94.38 303 ILE A C 1
ATOM 2468 O O . ILE A 1 303 ? -8.358 4.105 27.807 1.00 94.38 303 ILE A O 1
ATOM 2472 N N . ASP A 1 304 ? -7.539 6.183 27.495 1.00 95.62 304 ASP A N 1
ATOM 2473 C CA . ASP A 1 304 ? -8.797 6.867 27.779 1.00 95.62 304 ASP A CA 1
ATOM 2474 C C . ASP A 1 304 ? -9.695 6.863 26.553 1.00 95.62 304 ASP A C 1
ATOM 2476 O O . ASP A 1 304 ? -9.249 7.168 25.451 1.00 95.62 304 ASP A O 1
ATOM 2480 N N . VAL A 1 305 ? -10.963 6.494 26.734 1.00 96.00 305 VAL A N 1
ATOM 2481 C CA . VAL A 1 305 ? -11.927 6.392 25.635 1.00 96.00 305 VAL A CA 1
ATOM 2482 C C . VAL A 1 305 ? -13.130 7.279 25.902 1.00 96.00 305 VAL A C 1
ATOM 2484 O O . VAL A 1 305 ? -13.842 7.088 26.885 1.00 96.00 305 VAL A O 1
ATOM 2487 N N . TYR A 1 306 ? -13.400 8.192 24.976 1.00 95.00 306 TYR A N 1
ATOM 2488 C CA . TYR A 1 306 ? -14.550 9.086 24.975 1.00 95.00 306 TYR A CA 1
ATOM 2489 C C . TYR A 1 306 ? -15.487 8.697 23.828 1.00 95.00 306 TYR A C 1
ATOM 2491 O O . TYR A 1 306 ? -15.216 8.962 22.654 1.00 95.00 306 TYR A O 1
ATOM 2499 N N . ALA A 1 307 ? -16.606 8.050 24.158 1.00 93.56 307 ALA A N 1
ATOM 2500 C CA . ALA A 1 307 ? -17.593 7.610 23.175 1.00 93.56 307 ALA A CA 1
ATOM 2501 C C . ALA A 1 307 ? -18.732 8.633 23.044 1.00 93.56 307 ALA A C 1
ATOM 2503 O O . ALA A 1 307 ? -19.500 8.853 23.983 1.00 93.56 307 ALA A O 1
ATOM 2504 N N . THR A 1 308 ? -18.877 9.243 21.866 1.00 91.00 308 THR A N 1
ATOM 2505 C CA . THR A 1 308 ? -19.889 10.286 21.621 1.00 91.00 308 THR A CA 1
ATOM 2506 C C . THR A 1 308 ? -20.437 10.236 20.195 1.00 91.00 308 THR A C 1
ATOM 2508 O O . THR A 1 308 ? -19.761 9.825 19.254 1.00 91.00 308 THR A O 1
ATOM 2511 N N . ARG A 1 309 ? -21.694 10.660 20.010 1.00 88.44 309 ARG A N 1
ATOM 2512 C CA . ARG A 1 309 ? -22.304 10.818 18.676 1.00 88.44 309 ARG A CA 1
ATOM 2513 C C . ARG A 1 309 ? -21.699 11.982 17.891 1.00 88.44 309 ARG A C 1
ATOM 2515 O O . ARG A 1 309 ? -21.788 11.992 16.668 1.00 88.44 309 ARG A O 1
ATOM 2522 N N . SER A 1 310 ? -21.085 12.943 18.583 1.00 88.69 310 SER A N 1
ATOM 2523 C CA . SER A 1 310 ? -20.487 14.119 17.955 1.00 88.69 310 SER A CA 1
ATOM 2524 C C . SER A 1 310 ? -19.219 13.806 17.172 1.00 88.69 310 SER A C 1
ATOM 2526 O O . SER A 1 310 ? -18.795 14.669 16.425 1.00 88.69 310 SER A O 1
ATOM 2528 N N . VAL A 1 311 ? -18.612 12.621 17.294 1.00 90.62 311 VAL A N 1
ATOM 2529 C CA . VAL A 1 311 ? -17.443 12.233 16.487 1.00 90.62 311 VAL A CA 1
ATOM 2530 C C . VAL A 1 311 ? -17.925 11.685 15.143 1.00 90.62 311 VAL A C 1
ATOM 2532 O O . VAL A 1 311 ? -18.400 10.551 15.052 1.00 90.62 311 VAL A O 1
ATOM 2535 N N . ASN A 1 312 ? -17.812 12.487 14.088 1.00 90.06 312 ASN A N 1
ATOM 2536 C CA . ASN A 1 312 ? -18.104 12.101 12.708 1.00 90.06 312 ASN A CA 1
ATOM 2537 C C . ASN A 1 312 ? -17.170 12.847 11.735 1.00 90.06 312 ASN A C 1
ATOM 2539 O O . ASN A 1 312 ? -16.389 13.702 12.146 1.00 90.06 312 ASN A O 1
ATOM 2543 N N . ALA A 1 313 ? -17.209 12.502 10.447 1.00 86.50 313 ALA A N 1
ATOM 2544 C CA . ALA A 1 313 ? -16.272 13.048 9.464 1.00 86.50 313 ALA A CA 1
ATOM 2545 C C . ALA A 1 313 ? -16.338 14.583 9.309 1.00 86.50 313 ALA A C 1
ATOM 2547 O O . ALA A 1 313 ? -15.338 15.181 8.919 1.00 86.50 313 ALA A O 1
ATOM 2548 N N . GLU A 1 314 ? -17.483 15.204 9.604 1.00 88.81 314 GLU A N 1
ATOM 2549 C CA . GLU A 1 314 ? -17.708 16.649 9.463 1.00 88.81 314 GLU A CA 1
ATOM 2550 C C . GLU A 1 314 ? -17.224 17.426 10.691 1.00 88.81 314 GLU A C 1
ATOM 2552 O O . GLU A 1 314 ? -16.658 18.506 10.558 1.00 88.81 314 GLU A O 1
ATOM 2557 N N . THR A 1 315 ? -17.391 16.857 11.884 1.00 91.62 315 THR A N 1
ATOM 2558 C CA . THR A 1 315 ? -17.063 17.501 13.165 1.00 91.62 315 THR A CA 1
ATOM 2559 C C . THR A 1 315 ? -15.639 17.229 13.645 1.00 91.62 315 THR A C 1
ATOM 2561 O O . THR A 1 315 ? -15.118 17.981 14.469 1.00 91.62 315 THR A O 1
ATOM 2564 N N . ILE A 1 316 ? -14.985 16.167 13.153 1.00 92.50 316 ILE A N 1
ATOM 2565 C CA . ILE A 1 316 ? -13.607 15.813 13.529 1.00 92.50 316 ILE A CA 1
ATOM 2566 C C . ILE A 1 316 ? -12.637 16.999 13.409 1.00 92.50 316 ILE A C 1
ATOM 2568 O O . ILE A 1 316 ? -11.882 17.198 14.355 1.00 92.50 316 ILE A O 1
ATOM 2572 N N . PRO A 1 317 ? -12.634 17.812 12.333 1.00 92.25 317 PRO A N 1
ATOM 2573 C CA . PRO A 1 317 ? -11.736 18.964 12.242 1.00 92.25 317 PRO A CA 1
ATOM 2574 C C . PRO A 1 317 ? -11.928 19.988 13.370 1.00 92.25 317 PRO A C 1
ATOM 2576 O O . PRO A 1 317 ? -10.950 20.524 13.888 1.00 92.25 317 PRO A O 1
ATOM 2579 N N . GLU A 1 318 ? -13.169 20.250 13.782 1.00 92.25 318 GLU A N 1
ATOM 2580 C CA . GLU A 1 318 ? -13.463 21.194 14.867 1.00 92.25 318 GLU A CA 1
ATOM 2581 C C . GLU A 1 318 ? -13.042 20.633 16.229 1.00 92.25 318 GLU A C 1
ATOM 2583 O O . GLU A 1 318 ? -12.383 21.325 17.006 1.00 92.25 318 GLU A O 1
ATOM 2588 N N . LEU A 1 319 ? -13.356 19.360 16.490 1.00 91.44 319 LEU A N 1
ATOM 2589 C CA . LEU A 1 319 ? -12.954 18.663 17.715 1.00 91.44 319 LEU A CA 1
ATOM 2590 C C . LEU A 1 319 ? -11.430 18.552 17.824 1.00 91.44 319 LEU A C 1
ATOM 2592 O O . LEU A 1 319 ? -10.861 18.852 18.870 1.00 91.44 319 LEU A O 1
ATOM 2596 N N . ALA A 1 320 ? -10.762 18.192 16.728 1.00 91.31 320 ALA A N 1
ATOM 2597 C CA . ALA A 1 320 ? -9.311 18.116 16.649 1.00 91.31 320 ALA A CA 1
ATOM 2598 C C . ALA A 1 320 ? -8.665 19.456 16.997 1.00 91.31 320 ALA A C 1
ATOM 2600 O O . ALA A 1 320 ? -7.736 19.484 17.798 1.00 91.31 320 ALA A O 1
ATOM 2601 N N . LYS A 1 321 ? -9.202 20.564 16.464 1.00 90.56 321 LYS A N 1
ATOM 2602 C CA . LYS A 1 321 ? -8.723 21.918 16.758 1.00 90.56 321 LYS A CA 1
ATOM 2603 C C . LYS A 1 321 ? -8.834 22.269 18.246 1.00 90.56 321 LYS A C 1
ATOM 2605 O O . LYS A 1 321 ? -7.952 22.943 18.770 1.00 90.56 321 LYS A O 1
ATOM 2610 N N . ALA A 1 322 ? -9.892 21.817 18.918 1.00 88.62 322 ALA A N 1
ATOM 2611 C CA . ALA A 1 322 ? -10.096 22.057 20.346 1.00 88.62 322 ALA A CA 1
ATOM 2612 C C . ALA A 1 322 ? -9.106 21.286 21.239 1.00 88.62 322 ALA A C 1
ATOM 2614 O O . ALA A 1 322 ? -8.792 21.749 22.332 1.00 88.62 322 ALA A O 1
ATOM 2615 N N . CYS A 1 323 ? -8.596 20.147 20.767 1.00 86.69 323 CYS A N 1
ATOM 2616 C CA . CYS A 1 323 ? -7.633 19.310 21.487 1.00 86.69 323 CYS A CA 1
ATOM 2617 C C . CYS A 1 323 ? -6.165 19.668 21.195 1.00 86.69 323 CYS A C 1
ATOM 2619 O O . CYS A 1 323 ? -5.263 19.055 21.761 1.00 86.69 323 CYS A O 1
ATOM 2621 N N . MET A 1 324 ? -5.888 20.627 20.303 1.00 83.69 324 MET A N 1
ATOM 2622 C CA . MET A 1 324 ? -4.507 20.953 19.937 1.00 83.69 324 MET A CA 1
ATOM 2623 C C . MET A 1 324 ? -3.779 21.643 21.091 1.00 83.69 324 MET A C 1
ATOM 2625 O O . MET A 1 324 ? -4.196 22.695 21.573 1.00 83.69 324 MET A O 1
ATOM 2629 N N . GLY A 1 325 ? -2.637 21.079 21.472 1.00 77.94 325 GLY A N 1
ATOM 2630 C CA . GLY A 1 325 ? -1.702 21.644 22.438 1.00 77.94 325 GLY A CA 1
ATOM 2631 C C . GLY A 1 325 ? -0.272 21.603 21.906 1.00 77.94 325 GLY A C 1
ATOM 2632 O O . GLY A 1 325 ? 0.005 20.993 20.874 1.00 77.94 325 GLY A O 1
ATOM 2633 N N . SER A 1 326 ? 0.664 22.233 22.618 1.00 71.75 326 SER A N 1
ATOM 2634 C CA . SER A 1 326 ? 2.077 22.270 22.212 1.00 71.75 326 SER A CA 1
ATOM 2635 C C . SER A 1 326 ? 2.752 20.892 22.185 1.00 71.75 326 SER A C 1
ATOM 2637 O O . SER A 1 326 ? 3.737 20.739 21.470 1.00 71.75 326 SER A O 1
ATOM 2639 N N . ASN A 1 327 ? 2.224 19.906 22.922 1.00 84.94 327 ASN A N 1
ATOM 2640 C CA . ASN A 1 327 ? 2.741 18.531 22.989 1.00 84.94 327 ASN A CA 1
ATOM 2641 C C . ASN A 1 327 ? 1.763 17.465 22.452 1.00 84.94 327 ASN A C 1
ATOM 2643 O O . ASN A 1 327 ? 2.026 16.271 22.576 1.00 84.94 327 ASN A O 1
ATOM 2647 N N . VAL A 1 328 ? 0.631 17.883 21.873 1.00 91.69 328 VAL A N 1
ATOM 2648 C CA . VAL A 1 328 ? -0.418 16.958 21.420 1.00 91.69 328 VAL A CA 1
ATOM 2649 C C . VAL A 1 328 ? -0.319 16.752 19.914 1.00 91.69 328 VAL A C 1
ATOM 2651 O O . VAL A 1 328 ? -0.359 17.711 19.140 1.00 91.69 328 VAL A O 1
ATOM 2654 N N . HIS A 1 329 ? -0.237 15.491 19.498 1.00 93.88 329 HIS A N 1
ATOM 2655 C CA . HIS A 1 329 ? -0.346 15.075 18.106 1.00 93.88 329 HIS A CA 1
ATOM 2656 C C . HIS A 1 329 ? -1.719 14.453 17.850 1.00 93.88 329 HIS A C 1
ATOM 2658 O O . HIS A 1 329 ? -2.118 13.485 18.500 1.00 93.88 329 HIS A O 1
ATOM 2664 N N . VAL A 1 330 ? -2.449 14.981 16.871 1.00 94.19 330 VAL A N 1
ATOM 2665 C CA . VAL A 1 330 ? -3.809 14.524 16.573 1.00 94.19 330 VAL A CA 1
ATOM 2666 C C . VAL A 1 330 ? -3.803 13.494 15.444 1.00 94.19 330 VAL A C 1
ATOM 2668 O O . VAL A 1 330 ? -3.220 13.702 14.379 1.00 94.19 330 VAL A O 1
ATOM 2671 N N . ILE A 1 331 ? -4.492 12.372 15.640 1.00 94.12 331 ILE A N 1
ATOM 2672 C CA . ILE A 1 331 ? -4.655 11.339 14.613 1.00 94.12 331 ILE A CA 1
ATOM 2673 C C . ILE A 1 331 ? -6.126 11.238 14.227 1.00 94.12 331 ILE A C 1
ATOM 2675 O O . ILE A 1 331 ? -6.970 10.898 15.047 1.00 94.12 331 ILE A O 1
ATOM 2679 N N . GLY A 1 332 ? -6.449 11.476 12.961 1.00 90.94 332 GLY A N 1
ATOM 2680 C CA . GLY A 1 332 ? -7.822 11.398 12.475 1.00 90.94 332 GLY A CA 1
ATOM 2681 C C . GLY A 1 332 ? -7.921 11.606 10.971 1.00 90.94 332 GLY A C 1
ATOM 2682 O O . GLY A 1 332 ? -7.104 12.284 10.346 1.00 90.94 332 GLY A O 1
ATOM 2683 N N . ASN A 1 333 ? -8.937 11.007 10.358 1.00 84.94 333 ASN A N 1
ATOM 2684 C CA . ASN A 1 333 ? -9.222 11.251 8.947 1.00 84.94 333 ASN A CA 1
ATOM 2685 C C . ASN A 1 333 ? -9.711 12.700 8.750 1.00 84.94 333 ASN A C 1
ATOM 2687 O O . ASN A 1 333 ? -10.318 13.269 9.648 1.00 84.94 333 ASN A O 1
ATOM 2691 N N . LYS A 1 334 ? -9.454 13.286 7.569 1.00 82.81 334 LYS A N 1
ATOM 2692 C CA . LYS A 1 334 ? -9.788 14.688 7.205 1.00 82.81 334 LYS A CA 1
ATOM 2693 C C . LYS A 1 334 ? -8.963 15.791 7.901 1.00 82.81 334 LYS A C 1
ATOM 2695 O O . LYS A 1 334 ? -9.338 16.952 7.828 1.00 82.81 334 LYS A O 1
ATOM 2700 N N . LEU A 1 335 ? -7.801 15.465 8.472 1.00 84.50 335 LEU A N 1
ATOM 2701 C CA . LEU A 1 335 ? -6.911 16.433 9.140 1.00 84.50 335 LEU A CA 1
ATOM 2702 C C . LEU A 1 335 ? -5.683 16.858 8.307 1.00 84.50 335 LEU A C 1
ATOM 2704 O O . LEU A 1 335 ? -4.672 17.268 8.864 1.00 84.50 335 LEU A O 1
ATOM 2708 N N . LYS A 1 336 ? -5.729 16.722 6.973 1.00 76.38 336 LYS A N 1
ATOM 2709 C CA . LYS A 1 336 ? -4.541 16.841 6.099 1.00 76.38 336 LYS A CA 1
ATOM 2710 C C . LYS A 1 336 ? -3.815 18.190 6.209 1.00 76.38 336 LYS A C 1
ATOM 2712 O O . LYS A 1 336 ? -2.592 18.212 6.124 1.00 76.38 336 LYS A O 1
ATOM 2717 N N . ASP A 1 337 ? -4.558 19.273 6.414 1.00 82.38 337 ASP A N 1
ATOM 2718 C CA . ASP A 1 337 ? -4.024 20.642 6.414 1.00 82.38 337 ASP A CA 1
ATOM 2719 C C . ASP A 1 337 ? -3.821 21.203 7.832 1.00 82.38 337 ASP A C 1
ATOM 2721 O O . ASP A 1 337 ? -3.555 22.390 8.017 1.00 82.38 337 ASP A O 1
ATOM 2725 N N . MET A 1 338 ? -3.970 20.355 8.852 1.00 86.12 338 MET A N 1
ATOM 2726 C CA . MET A 1 338 ? -3.862 20.750 10.248 1.00 86.12 338 MET A CA 1
ATOM 2727 C C . MET A 1 338 ? -2.430 20.493 10.765 1.00 86.12 338 MET A C 1
ATOM 2729 O O . MET A 1 338 ? -1.896 19.399 10.564 1.00 86.12 338 MET A O 1
ATOM 2733 N N . PRO A 1 339 ? -1.780 21.475 11.424 1.00 85.25 339 PRO A N 1
ATOM 2734 C CA . PRO A 1 339 ? -0.446 21.279 11.995 1.00 85.25 339 PRO A CA 1
ATOM 2735 C C . PRO A 1 339 ? -0.486 20.206 13.088 1.00 85.25 339 PRO A C 1
ATOM 2737 O O . PRO A 1 339 ? -1.502 20.047 13.747 1.00 85.25 339 PRO A O 1
ATOM 2740 N N . ASN A 1 340 ? 0.598 19.455 13.296 1.00 87.88 340 ASN A N 1
ATOM 2741 C CA . ASN A 1 340 ? 0.648 18.373 14.299 1.00 87.88 340 ASN A CA 1
ATOM 2742 C C . ASN A 1 340 ? -0.522 17.374 14.200 1.00 87.88 340 ASN A C 1
ATOM 2744 O O . ASN A 1 340 ? -0.966 16.817 15.203 1.00 87.88 340 ASN A O 1
ATOM 2748 N N . ALA A 1 341 ? -1.029 17.148 12.985 1.00 90.44 341 ALA A N 1
ATOM 2749 C CA . ALA A 1 341 ? -2.075 16.178 12.732 1.00 90.44 341 ALA A CA 1
ATOM 2750 C C . ALA A 1 341 ? -1.717 15.241 11.578 1.00 90.44 341 ALA A C 1
ATOM 2752 O O . ALA A 1 341 ? -0.978 15.587 10.653 1.00 90.44 341 ALA A O 1
ATOM 2753 N N . THR A 1 342 ? -2.241 14.022 11.635 1.00 89.38 342 THR A N 1
ATOM 2754 C CA . THR A 1 342 ? -2.089 13.013 10.581 1.00 89.38 342 THR A CA 1
ATOM 2755 C C . THR A 1 342 ? -3.350 12.193 10.416 1.00 89.38 342 THR A C 1
ATOM 2757 O O . THR A 1 342 ? -4.085 11.969 11.373 1.00 89.38 342 THR A O 1
ATOM 2760 N N . SER A 1 343 ? -3.557 11.641 9.221 1.00 86.69 343 SER A N 1
ATOM 2761 C CA . SER A 1 343 ? -4.508 10.540 9.069 1.00 86.69 343 SER A CA 1
ATOM 2762 C C . SER A 1 343 ? -4.011 9.283 9.783 1.00 86.69 343 SER A C 1
ATOM 2764 O O . SER A 1 343 ? -2.806 9.103 9.977 1.00 86.69 343 SER A O 1
ATOM 2766 N N . ALA A 1 344 ? -4.933 8.379 10.121 1.00 81.19 344 ALA A N 1
ATOM 2767 C CA . ALA A 1 344 ? -4.576 7.078 10.684 1.00 81.19 344 ALA A CA 1
ATOM 2768 C C . ALA A 1 344 ? -3.648 6.284 9.747 1.00 81.19 344 ALA A C 1
ATOM 2770 O O . ALA A 1 344 ? -2.721 5.624 10.197 1.00 81.19 344 ALA A O 1
ATOM 2771 N N . TYR A 1 345 ? -3.831 6.416 8.430 1.00 77.69 345 TYR A N 1
ATOM 2772 C CA . TYR A 1 345 ? -2.939 5.801 7.449 1.00 77.69 345 TYR A CA 1
ATOM 2773 C C . TYR A 1 345 ? -1.525 6.406 7.475 1.00 77.69 345 TYR A C 1
ATOM 2775 O O . TYR A 1 345 ? -0.542 5.675 7.442 1.00 77.69 345 TYR A O 1
ATOM 2783 N N . ALA A 1 346 ? -1.403 7.734 7.580 1.00 79.38 346 ALA A N 1
ATOM 2784 C CA . ALA A 1 346 ? -0.111 8.428 7.561 1.00 79.38 346 ALA A CA 1
ATOM 2785 C C . ALA A 1 346 ? 0.692 8.296 8.869 1.00 79.38 346 ALA A C 1
ATOM 2787 O O . ALA A 1 346 ? 1.837 8.744 8.929 1.00 79.38 346 ALA A O 1
ATOM 2788 N N . VAL A 1 347 ? 0.106 7.711 9.922 1.00 80.62 347 VAL A N 1
ATOM 2789 C CA . VAL A 1 347 ? 0.822 7.423 11.174 1.00 80.62 347 VAL A CA 1
ATOM 2790 C C . VAL A 1 347 ? 1.664 6.142 11.094 1.00 80.62 347 VAL A C 1
ATOM 2792 O O . VAL A 1 347 ? 2.534 5.912 11.939 1.00 80.62 347 VAL A O 1
ATOM 2795 N N . ARG A 1 348 ? 1.435 5.310 10.068 1.00 74.94 348 ARG A N 1
ATOM 2796 C CA . ARG A 1 348 ? 2.302 4.175 9.710 1.00 74.94 348 ARG A CA 1
ATOM 2797 C C . ARG A 1 348 ? 3.733 4.667 9.499 1.00 74.94 348 ARG A C 1
ATOM 2799 O O . ARG A 1 348 ? 3.936 5.789 9.050 1.00 74.94 348 ARG A O 1
ATOM 2806 N N . GLY A 1 349 ? 4.725 3.892 9.932 1.00 66.88 349 GLY A N 1
ATOM 2807 C CA . GLY A 1 349 ? 6.137 4.303 9.875 1.00 66.88 349 GLY A CA 1
ATOM 2808 C C . GLY A 1 349 ? 6.579 5.477 10.777 1.00 66.88 349 GLY A C 1
ATOM 2809 O O . GLY A 1 349 ? 7.772 5.584 11.070 1.00 66.88 349 GLY A O 1
ATOM 2810 N N . ARG A 1 350 ? 5.678 6.323 11.311 1.00 73.44 350 ARG A N 1
ATOM 2811 C CA . ARG A 1 350 ? 6.077 7.424 12.212 1.00 73.44 350 ARG A CA 1
ATOM 2812 C C . ARG A 1 350 ? 6.565 6.885 13.553 1.00 73.44 350 ARG A C 1
ATOM 2814 O O . ARG A 1 350 ? 5.806 6.260 14.297 1.00 73.44 350 ARG A O 1
ATOM 2821 N N . ASN A 1 351 ? 7.842 7.133 13.837 1.00 70.44 351 ASN A N 1
ATOM 2822 C CA . ASN A 1 351 ? 8.532 6.680 15.047 1.00 70.44 351 ASN A CA 1
ATOM 2823 C C . ASN A 1 351 ? 8.806 7.810 16.054 1.00 70.44 351 ASN A C 1
ATOM 2825 O O . ASN A 1 351 ? 9.265 7.524 17.147 1.00 70.44 351 ASN A O 1
ATOM 2829 N N . ASN A 1 352 ? 8.534 9.067 15.701 1.00 80.50 352 ASN A N 1
ATOM 2830 C CA . ASN A 1 352 ? 8.828 10.259 16.505 1.00 80.50 352 ASN A CA 1
ATOM 2831 C C . ASN A 1 352 ? 7.638 10.733 17.362 1.00 80.50 352 ASN A C 1
ATOM 2833 O O . ASN A 1 352 ? 7.509 11.925 17.624 1.00 80.50 352 ASN A O 1
ATOM 2837 N N . LEU A 1 353 ? 6.725 9.823 17.703 1.00 86.94 353 LEU A N 1
ATOM 2838 C CA . LEU A 1 353 ? 5.497 10.121 18.449 1.00 86.94 353 LEU A CA 1
ATOM 2839 C C . LEU A 1 353 ? 5.459 9.419 19.811 1.00 86.94 353 LEU A C 1
ATOM 2841 O O . LEU A 1 353 ? 4.435 9.450 20.474 1.00 86.94 353 LEU A O 1
ATOM 2845 N N . ASP A 1 354 ? 6.541 8.763 20.217 1.00 86.88 354 ASP A N 1
ATOM 2846 C CA . ASP A 1 354 ? 6.648 7.988 21.456 1.00 86.88 354 ASP A CA 1
ATOM 2847 C C . ASP A 1 354 ? 6.541 8.844 22.728 1.00 86.88 354 ASP A C 1
ATOM 2849 O O . ASP A 1 354 ? 6.020 8.379 23.740 1.00 86.88 354 ASP A O 1
ATOM 2853 N N . THR A 1 355 ? 6.981 10.102 22.663 1.00 88.62 355 THR A N 1
ATOM 2854 C CA . THR A 1 355 ? 6.925 11.072 23.772 1.00 88.62 355 THR A CA 1
ATOM 2855 C C . THR A 1 355 ? 5.800 12.102 23.651 1.00 88.62 355 THR A C 1
ATOM 2857 O O . THR A 1 355 ? 5.599 12.891 24.574 1.00 88.62 355 THR A O 1
ATOM 2860 N N . ALA A 1 356 ? 5.068 12.107 22.535 1.00 91.44 356 ALA A N 1
ATOM 2861 C CA . ALA A 1 356 ? 3.965 13.033 22.305 1.00 91.44 356 ALA A CA 1
ATOM 2862 C C . ALA A 1 356 ? 2.668 12.495 22.916 1.00 91.44 356 ALA A C 1
ATOM 2864 O O . ALA A 1 356 ? 2.376 11.296 22.823 1.00 91.44 356 ALA A O 1
ATOM 2865 N N . ASP A 1 357 ? 1.859 13.391 23.475 1.00 94.50 357 ASP A N 1
ATOM 2866 C CA . ASP A 1 357 ? 0.484 13.065 23.837 1.00 94.50 357 ASP A CA 1
ATOM 2867 C C . ASP A 1 357 ? -0.320 12.888 22.548 1.00 94.50 357 ASP A C 1
ATOM 2869 O O . ASP A 1 357 ? -0.140 13.637 21.585 1.00 94.50 357 ASP A O 1
ATOM 2873 N N . ILE A 1 358 ? -1.181 11.875 22.484 1.00 95.44 358 ILE A N 1
ATOM 2874 C CA . ILE A 1 358 ? -1.924 11.558 21.261 1.00 95.44 358 ILE A CA 1
ATOM 2875 C C . ILE A 1 358 ? -3.423 11.631 21.512 1.00 95.44 358 ILE A C 1
ATOM 2877 O O . ILE A 1 358 ? -3.954 10.907 22.349 1.00 95.44 358 ILE A O 1
ATOM 2881 N N . THR A 1 359 ? -4.114 12.423 20.694 1.00 96.12 359 THR A N 1
ATOM 2882 C CA . THR A 1 359 ? -5.578 12.410 20.611 1.00 96.12 359 THR A CA 1
ATOM 2883 C C . THR A 1 359 ? -5.991 11.765 19.293 1.00 96.12 359 THR A C 1
ATOM 2885 O O . THR A 1 359 ? -5.756 12.306 18.210 1.00 96.12 359 THR A O 1
ATOM 2888 N N . GLN A 1 360 ? -6.609 10.590 19.365 1.00 96.12 360 GLN A N 1
ATOM 2889 C CA . GLN A 1 360 ? -7.105 9.847 18.215 1.00 96.12 360 GLN A CA 1
ATOM 2890 C C . GLN A 1 360 ? -8.613 10.050 18.039 1.00 96.12 360 GLN A C 1
ATOM 2892 O O . GLN A 1 360 ? -9.388 9.815 18.958 1.00 96.12 360 GLN A O 1
ATOM 2897 N N . PHE A 1 361 ? -9.048 10.381 16.824 1.00 95.75 361 PHE A N 1
ATOM 2898 C CA . PHE A 1 361 ? -10.454 10.431 16.434 1.00 95.75 361 PHE A CA 1
ATOM 2899 C C . PHE A 1 361 ? -10.805 9.290 15.478 1.00 95.75 361 PHE A C 1
ATOM 2901 O O . PHE A 1 361 ? -10.227 9.171 14.394 1.00 95.75 361 PHE A O 1
ATOM 2908 N N . VAL A 1 362 ? -11.799 8.479 15.846 1.00 94.88 362 VAL A N 1
ATOM 2909 C CA . VAL A 1 362 ? -12.284 7.351 15.038 1.00 94.88 362 VAL A CA 1
ATOM 2910 C C . VAL A 1 362 ? -13.780 7.502 14.778 1.00 94.88 362 VAL A C 1
ATOM 2912 O O . VAL A 1 362 ? -14.614 7.414 15.680 1.00 94.88 362 VAL A O 1
ATOM 2915 N N . SER A 1 363 ? -14.123 7.735 13.514 1.00 92.75 363 SER A N 1
ATOM 2916 C CA . SER A 1 363 ? -15.505 7.785 13.029 1.00 92.75 363 SER A CA 1
ATOM 2917 C C . SER A 1 363 ? -15.860 6.518 12.252 1.00 92.75 363 SER A C 1
ATOM 2919 O O . SER A 1 363 ? -15.020 5.643 12.044 1.00 92.75 363 SER A O 1
ATOM 2921 N N . MET A 1 364 ? -17.121 6.404 11.836 1.00 91.06 364 MET A N 1
ATOM 2922 C CA . MET A 1 364 ? -17.533 5.337 10.928 1.00 91.06 364 MET A CA 1
ATOM 2923 C C . MET A 1 364 ? -16.730 5.393 9.619 1.00 91.06 364 MET A C 1
ATOM 2925 O O . MET A 1 364 ? -16.348 6.462 9.144 1.00 91.06 364 MET A O 1
ATOM 2929 N N . MET A 1 365 ? -16.472 4.216 9.054 1.00 91.19 365 MET A N 1
ATOM 2930 C CA . MET A 1 365 ? -15.724 4.037 7.809 1.00 91.19 365 MET A CA 1
ATOM 2931 C C . MET A 1 365 ? -16.401 4.744 6.628 1.00 91.19 365 MET A C 1
ATOM 2933 O O . MET A 1 365 ? -17.621 4.839 6.594 1.00 91.19 365 MET A O 1
ATOM 2937 N N . HIS A 1 366 ? -15.643 5.192 5.624 1.00 90.69 366 HIS A N 1
ATOM 2938 C CA . HIS A 1 366 ? -16.258 5.741 4.413 1.00 90.69 366 HIS A CA 1
ATOM 2939 C C . HIS A 1 366 ? -17.198 4.701 3.762 1.00 90.69 366 HIS A C 1
ATOM 2941 O O . HIS A 1 366 ? -16.813 3.533 3.694 1.00 90.69 366 HIS A O 1
ATOM 2947 N N . PRO A 1 367 ? -18.388 5.072 3.244 1.00 90.81 367 PRO A N 1
ATOM 2948 C CA . PRO A 1 367 ? -19.344 4.107 2.694 1.00 90.81 367 PRO A CA 1
ATOM 2949 C C . PRO A 1 367 ? -18.764 3.154 1.639 1.00 90.81 367 PRO A C 1
ATOM 2951 O O . PRO A 1 367 ? -19.045 1.961 1.669 1.00 90.81 367 PRO A O 1
ATOM 2954 N N . ASP A 1 368 ? -17.910 3.647 0.742 1.00 90.62 368 ASP A N 1
ATOM 2955 C CA . ASP A 1 368 ? -17.280 2.803 -0.289 1.00 90.62 368 ASP A CA 1
ATOM 2956 C C . ASP A 1 368 ? -16.271 1.807 0.287 1.00 90.62 368 ASP A C 1
ATOM 2958 O O . ASP A 1 368 ? -16.156 0.680 -0.191 1.00 90.62 368 ASP A O 1
ATOM 2962 N N . GLU A 1 369 ? -15.561 2.207 1.342 1.00 92.19 369 GLU A N 1
ATOM 2963 C CA . GLU A 1 369 ? -14.655 1.315 2.054 1.00 92.19 369 GLU A CA 1
ATOM 2964 C C . GLU A 1 369 ? -15.468 0.274 2.843 1.00 92.19 369 GLU A C 1
ATOM 2966 O O . GLU A 1 369 ? -15.169 -0.914 2.763 1.00 92.19 369 GLU A O 1
ATOM 2971 N N . TYR A 1 370 ? -16.576 0.673 3.482 1.00 93.81 370 TYR A N 1
ATOM 2972 C CA . TYR A 1 370 ? -17.499 -0.259 4.140 1.00 93.81 370 TYR A CA 1
ATOM 2973 C C . TYR A 1 370 ? -18.038 -1.308 3.160 1.00 93.81 370 TYR A C 1
ATOM 2975 O O . TYR A 1 370 ? -17.980 -2.500 3.454 1.00 93.81 370 TYR A O 1
ATOM 2983 N N . ARG A 1 371 ? -18.498 -0.886 1.973 1.00 94.44 371 ARG A N 1
ATOM 2984 C CA . ARG A 1 371 ? -18.957 -1.793 0.906 1.00 94.44 371 ARG A CA 1
ATOM 2985 C C . ARG A 1 371 ? -17.884 -2.803 0.510 1.00 94.44 371 ARG A C 1
ATOM 2987 O O . ARG A 1 371 ? -18.185 -3.987 0.394 1.00 94.44 371 ARG A O 1
ATOM 2994 N N . LEU A 1 372 ? -16.634 -2.357 0.357 1.00 94.88 372 LEU A N 1
ATOM 2995 C CA . LEU A 1 372 ? -15.507 -3.246 0.071 1.00 94.88 372 LEU A CA 1
ATOM 2996 C C . LEU A 1 372 ? -15.337 -4.307 1.169 1.00 94.88 372 LEU A C 1
ATOM 2998 O O . LEU A 1 372 ? -15.218 -5.491 0.857 1.00 94.88 372 LEU A O 1
ATOM 3002 N N . TYR A 1 373 ? -15.359 -3.913 2.444 1.00 95.38 373 TYR A N 1
ATOM 3003 C CA . TYR A 1 373 ? -15.243 -4.864 3.552 1.00 95.38 373 TYR A CA 1
ATOM 3004 C C . TYR A 1 373 ? -16.441 -5.818 3.650 1.00 95.38 373 TYR A C 1
ATOM 3006 O O . TYR A 1 373 ? -16.233 -6.997 3.924 1.00 95.38 373 TYR A O 1
ATOM 3014 N N . GLN A 1 374 ? -17.667 -5.370 3.356 1.00 95.56 374 GLN A N 1
ATOM 3015 C CA . GLN A 1 374 ? -18.843 -6.251 3.304 1.00 95.56 374 GLN A CA 1
ATOM 3016 C C . GLN A 1 374 ? -18.783 -7.246 2.132 1.00 95.56 374 GLN A C 1
ATOM 3018 O O . GLN A 1 374 ? -19.127 -8.423 2.279 1.00 95.56 374 GLN A O 1
ATOM 3023 N N . ALA A 1 375 ? -18.271 -6.817 0.977 1.00 96.19 375 ALA A N 1
ATOM 3024 C CA . ALA A 1 375 ? -18.022 -7.711 -0.149 1.00 96.19 375 ALA A CA 1
ATOM 3025 C C . ALA A 1 375 ? -16.955 -8.761 0.193 1.00 96.19 375 ALA A C 1
ATOM 3027 O O . ALA A 1 375 ? -17.125 -9.942 -0.113 1.00 96.19 375 ALA A O 1
ATOM 3028 N N . LEU A 1 376 ? -15.886 -8.360 0.889 1.00 95.69 376 LEU A N 1
ATOM 3029 C CA . LEU A 1 376 ? -14.861 -9.283 1.376 1.00 95.69 376 LEU A CA 1
ATOM 3030 C C . LEU A 1 376 ? -15.403 -10.231 2.450 1.00 95.69 376 LEU A C 1
ATOM 3032 O O . LEU A 1 376 ? -15.126 -11.420 2.378 1.00 95.69 376 LEU A O 1
ATOM 3036 N N . ASN A 1 377 ? -16.219 -9.756 3.390 1.00 95.19 377 ASN A N 1
ATOM 3037 C CA . ASN A 1 377 ? -16.926 -10.604 4.354 1.00 95.19 377 ASN A CA 1
ATOM 3038 C C . ASN A 1 377 ? -17.704 -11.707 3.629 1.00 95.19 377 ASN A C 1
ATOM 3040 O O . ASN A 1 377 ? -17.490 -12.890 3.884 1.00 95.19 377 ASN A O 1
ATOM 3044 N N . THR A 1 378 ? -18.514 -11.328 2.638 1.00 95.38 378 THR A N 1
ATOM 3045 C CA . THR A 1 378 ? -19.275 -12.285 1.826 1.00 95.38 378 THR A CA 1
ATOM 3046 C C . THR A 1 378 ? -18.350 -13.283 1.127 1.00 95.38 378 THR A C 1
ATOM 3048 O O . THR A 1 378 ? -18.553 -14.492 1.233 1.00 95.38 378 THR A O 1
ATOM 3051 N N . LYS A 1 379 ? -17.312 -12.790 0.440 1.00 94.31 379 LYS A N 1
ATOM 3052 C CA . LYS A 1 379 ? -16.358 -13.617 -0.313 1.00 94.31 379 LYS A CA 1
ATOM 3053 C C . LYS A 1 379 ? -15.611 -14.612 0.576 1.00 94.31 379 LYS A C 1
ATOM 3055 O O . LYS A 1 379 ? -15.294 -15.714 0.137 1.00 94.31 379 LYS A O 1
ATOM 3060 N N . LEU A 1 380 ? -15.298 -14.205 1.801 1.00 92.06 380 LEU A N 1
ATOM 3061 C CA . LEU A 1 380 ? -14.457 -14.946 2.736 1.00 92.06 380 LEU A CA 1
ATOM 3062 C C . LEU A 1 380 ? -15.277 -15.732 3.774 1.00 92.06 380 LEU A C 1
ATOM 3064 O O . LEU A 1 380 ? -14.688 -16.408 4.614 1.00 92.06 380 LEU A O 1
ATOM 3068 N N . GLY A 1 381 ? -16.613 -15.657 3.726 1.00 92.56 381 GLY A N 1
ATOM 3069 C CA . GLY A 1 381 ? -17.502 -16.313 4.688 1.00 92.56 381 GLY A CA 1
ATOM 3070 C C . GLY A 1 381 ? -17.381 -15.748 6.108 1.00 92.56 381 GLY A C 1
ATOM 3071 O O . GLY A 1 381 ? -17.420 -16.507 7.073 1.00 92.56 381 GLY A O 1
ATOM 3072 N N . ARG A 1 382 ? -17.185 -14.432 6.231 1.00 91.94 382 ARG A N 1
ATOM 3073 C CA . ARG A 1 382 ? -17.014 -13.694 7.491 1.00 91.94 382 ARG A CA 1
ATOM 3074 C C . ARG A 1 382 ? -18.080 -12.618 7.662 1.00 91.94 382 ARG A C 1
ATOM 3076 O O . ARG A 1 382 ? -18.814 -12.312 6.729 1.00 91.94 382 ARG A O 1
ATOM 3083 N N . ASP A 1 383 ? -18.121 -12.029 8.850 1.00 92.12 383 ASP A N 1
ATOM 3084 C CA . ASP A 1 383 ? -19.063 -10.977 9.234 1.00 92.12 383 ASP A CA 1
ATOM 3085 C C . ASP A 1 383 ? -18.422 -9.887 10.122 1.00 92.12 383 ASP A C 1
ATOM 3087 O O . ASP A 1 383 ? -19.117 -9.131 10.801 1.00 92.12 383 ASP A O 1
ATOM 3091 N N . ASP A 1 384 ? -17.089 -9.809 10.173 1.00 92.25 384 ASP A N 1
ATOM 3092 C CA . ASP A 1 384 ? -16.360 -9.006 11.164 1.00 92.25 384 ASP A CA 1
ATOM 3093 C C . ASP A 1 384 ? -15.200 -8.168 10.607 1.00 92.25 384 ASP A C 1
ATOM 3095 O O . ASP A 1 384 ? -14.520 -7.478 11.373 1.00 92.25 384 ASP A O 1
ATOM 3099 N N . LEU A 1 385 ? -14.950 -8.190 9.293 1.00 93.06 385 LEU A N 1
ATOM 3100 C CA . LEU A 1 385 ? -13.790 -7.500 8.730 1.00 93.06 385 LEU A CA 1
ATOM 3101 C C . LEU A 1 385 ? -13.860 -5.977 8.878 1.00 93.06 385 LEU A C 1
ATOM 3103 O O . LEU A 1 385 ? -12.810 -5.353 9.036 1.00 93.06 385 LEU A O 1
ATOM 3107 N N . CYS A 1 386 ? -15.050 -5.365 8.872 1.00 93.19 386 CYS A N 1
ATOM 3108 C CA . CYS A 1 386 ? -15.158 -3.922 9.088 1.00 93.19 386 CYS A CA 1
ATOM 3109 C C . CYS A 1 386 ? -14.761 -3.547 10.524 1.00 93.19 386 CYS A C 1
ATOM 3111 O O . CYS A 1 386 ? -14.039 -2.569 10.732 1.00 93.19 386 CYS A O 1
ATOM 3113 N N . ARG A 1 387 ? -15.209 -4.316 11.525 1.00 93.06 387 ARG A N 1
ATOM 3114 C CA . ARG A 1 387 ? -14.819 -4.129 12.932 1.00 93.06 387 ARG A CA 1
ATOM 3115 C C . ARG A 1 387 ? -13.326 -4.370 13.129 1.00 93.06 387 ARG A C 1
ATOM 3117 O O . ARG A 1 387 ? -12.674 -3.557 13.781 1.00 93.06 387 ARG A O 1
ATOM 3124 N N . ILE A 1 388 ? -12.774 -5.425 12.527 1.00 93.62 388 ILE A N 1
ATOM 3125 C CA . ILE A 1 388 ? -11.334 -5.716 12.585 1.00 93.62 388 ILE A CA 1
ATOM 3126 C C . ILE A 1 388 ? -10.519 -4.564 11.985 1.00 93.62 388 ILE A C 1
ATOM 3128 O O . ILE A 1 388 ? -9.537 -4.149 12.592 1.00 93.62 388 ILE A O 1
ATOM 3132 N N . ALA A 1 389 ? -10.942 -3.985 10.858 1.00 93.31 389 ALA A N 1
ATOM 3133 C CA . ALA A 1 389 ? -10.246 -2.851 10.246 1.00 93.31 389 ALA A CA 1
ATOM 3134 C C . ALA A 1 389 ? -10.187 -1.614 11.165 1.00 93.31 389 ALA A C 1
ATOM 3136 O O . ALA A 1 389 ? -9.162 -0.930 11.235 1.00 93.31 389 ALA A O 1
ATOM 3137 N N . HIS A 1 390 ? -11.254 -1.343 11.926 1.00 94.25 390 HIS A N 1
ATOM 3138 C CA . HIS A 1 390 ? -11.228 -0.293 12.953 1.00 94.25 390 HIS A CA 1
ATOM 3139 C C . HIS A 1 390 ? -10.271 -0.624 14.091 1.00 94.25 390 HIS A C 1
ATOM 3141 O O . HIS A 1 390 ? -9.491 0.233 14.504 1.00 94.25 390 HIS A O 1
ATOM 3147 N N . VAL A 1 391 ? -10.302 -1.863 14.582 1.00 94.38 391 VAL A N 1
ATOM 3148 C CA . VAL A 1 391 ? -9.390 -2.330 15.635 1.00 94.38 391 VAL A CA 1
ATOM 3149 C C . VAL A 1 391 ? -7.932 -2.218 15.189 1.00 94.38 391 VAL A C 1
ATOM 3151 O O . VAL A 1 391 ? -7.097 -1.742 15.955 1.00 94.38 391 VAL A O 1
ATOM 3154 N N . ASP A 1 392 ? -7.631 -2.567 13.941 1.00 92.88 392 ASP A N 1
ATOM 3155 C CA . ASP A 1 392 ? -6.316 -2.397 13.327 1.00 92.88 392 ASP A CA 1
ATOM 3156 C C . ASP A 1 392 ? -5.879 -0.926 13.325 1.00 92.88 392 ASP A C 1
ATOM 3158 O O . ASP A 1 392 ? -4.776 -0.603 13.779 1.00 92.88 392 ASP A O 1
ATOM 3162 N N . SER A 1 393 ? -6.764 -0.016 12.907 1.00 92.12 393 SER A N 1
ATOM 3163 C CA . SER A 1 393 ? -6.492 1.425 12.921 1.00 92.12 393 SER A CA 1
ATOM 3164 C C . SER A 1 393 ? -6.295 1.989 14.335 1.00 92.12 393 SER A C 1
ATOM 3166 O O . SER A 1 393 ? -5.467 2.885 14.523 1.00 92.12 393 SER A O 1
ATOM 3168 N N . ILE A 1 394 ? -7.039 1.499 15.329 1.00 94.06 394 ILE A N 1
ATOM 3169 C CA . ILE A 1 394 ? -6.885 1.883 16.741 1.00 94.06 394 ILE A CA 1
ATOM 3170 C C . ILE A 1 394 ? -5.543 1.377 17.268 1.00 94.06 394 ILE A C 1
ATOM 3172 O O . ILE A 1 394 ? -4.724 2.162 17.742 1.00 94.06 394 ILE A O 1
ATOM 3176 N N . ASN A 1 395 ? -5.258 0.086 17.091 1.00 92.31 395 ASN A N 1
ATOM 3177 C CA . ASN A 1 395 ? -4.012 -0.535 17.529 1.00 92.31 395 ASN A CA 1
ATOM 3178 C C . ASN A 1 395 ? -2.774 0.162 16.943 1.00 92.31 395 ASN A C 1
ATOM 3180 O O . ASN A 1 395 ? -1.763 0.324 17.628 1.00 92.31 395 ASN A O 1
ATOM 3184 N N . GLN A 1 396 ? -2.841 0.570 15.676 1.00 89.88 396 GLN A N 1
ATOM 3185 C CA . GLN A 1 396 ? -1.747 1.234 14.974 1.00 89.88 396 GLN A CA 1
ATOM 3186 C C . GLN A 1 396 ? -1.418 2.618 15.546 1.00 89.88 396 GLN A C 1
ATOM 3188 O O . GLN A 1 396 ? -0.232 2.946 15.687 1.00 89.88 396 GLN A O 1
ATOM 3193 N N . SER A 1 397 ? -2.450 3.388 15.895 1.00 92.12 397 SER A N 1
ATOM 3194 C CA . SER A 1 397 ? -2.339 4.712 16.514 1.00 92.12 397 SER A CA 1
ATOM 3195 C C . SER A 1 397 ? -1.878 4.614 17.965 1.00 92.12 397 SER A C 1
ATOM 3197 O O . SER A 1 397 ? -0.891 5.245 18.334 1.00 92.12 397 SER A O 1
ATOM 3199 N N . CYS A 1 398 ? -2.515 3.764 18.776 1.00 91.75 398 CYS A N 1
ATOM 3200 C CA . CYS A 1 398 ? -2.108 3.534 20.163 1.00 91.75 398 CYS A CA 1
ATOM 3201 C C . CYS A 1 398 ? -0.662 3.030 20.253 1.00 91.75 398 CYS A C 1
ATOM 3203 O O . CYS A 1 398 ? 0.107 3.485 21.093 1.00 91.75 398 CYS A O 1
ATOM 3205 N N . GLY A 1 399 ? -0.233 2.172 19.325 1.00 90.06 399 GLY A N 1
ATOM 3206 C CA . GLY A 1 399 ? 1.142 1.671 19.270 1.00 90.06 399 GLY A CA 1
ATOM 3207 C C . GLY A 1 399 ? 2.218 2.708 18.961 1.00 90.06 399 GLY A C 1
ATOM 3208 O O . GLY A 1 399 ? 3.393 2.340 18.923 1.00 90.06 399 GLY A O 1
ATOM 3209 N N . ARG A 1 400 ? 1.863 3.976 18.720 1.00 90.81 400 ARG A N 1
ATOM 3210 C CA . ARG A 1 400 ? 2.842 5.056 18.564 1.00 90.81 400 ARG A CA 1
ATOM 3211 C C . ARG A 1 400 ? 3.469 5.473 19.894 1.00 90.81 400 ARG A C 1
ATOM 3213 O O . ARG A 1 400 ? 4.683 5.624 19.921 1.00 90.81 400 ARG A O 1
ATOM 3220 N N . ASN A 1 401 ? 2.678 5.565 20.967 1.00 91.56 401 ASN A N 1
ATOM 3221 C CA . ASN A 1 401 ? 3.138 6.006 22.292 1.00 91.56 401 ASN A CA 1
ATOM 3222 C C . ASN A 1 401 ? 2.730 5.084 23.457 1.00 91.56 401 ASN A C 1
ATOM 3224 O O . ASN A 1 401 ? 3.063 5.356 24.606 1.00 91.56 401 ASN A O 1
ATOM 3228 N N . ARG A 1 402 ? 2.027 3.974 23.191 1.00 91.50 402 ARG A N 1
ATOM 3229 C CA . ARG A 1 402 ? 1.687 2.938 24.183 1.00 91.50 402 ARG A CA 1
ATOM 3230 C C . ARG A 1 402 ? 2.410 1.617 23.918 1.00 91.50 402 ARG A C 1
ATOM 3232 O O . ARG A 1 402 ? 2.972 1.379 22.846 1.00 91.50 402 ARG A O 1
ATOM 3239 N N . GLY A 1 403 ? 2.342 0.706 24.885 1.00 86.44 403 GLY A N 1
ATOM 3240 C CA . GLY A 1 403 ? 2.978 -0.607 24.844 1.00 86.44 403 GLY A CA 1
ATOM 3241 C C . GLY A 1 403 ? 4.498 -0.495 25.015 1.00 86.44 403 GLY A C 1
ATOM 3242 O O . GLY A 1 403 ? 4.957 0.263 25.864 1.00 86.44 403 GLY A O 1
ATOM 3243 N N . PRO A 1 404 ? 5.317 -1.185 24.197 1.00 84.62 404 PRO A N 1
ATOM 3244 C CA . PRO A 1 404 ? 6.780 -1.112 24.301 1.00 84.62 404 PRO A CA 1
ATOM 3245 C C . PRO A 1 404 ? 7.385 0.290 24.118 1.00 84.62 404 PRO A C 1
ATOM 3247 O O . PRO A 1 404 ? 8.557 0.480 24.421 1.00 84.62 404 PRO A O 1
ATOM 3250 N N . ARG A 1 405 ? 6.610 1.249 23.592 1.00 84.06 405 ARG A N 1
ATOM 3251 C CA . ARG A 1 405 ? 7.008 2.651 23.394 1.00 84.06 405 ARG A CA 1
ATOM 3252 C C . ARG A 1 405 ? 6.498 3.590 24.488 1.00 84.06 405 ARG A C 1
ATOM 3254 O O . ARG A 1 405 ? 6.602 4.798 24.331 1.00 84.06 405 ARG A O 1
ATOM 3261 N N . ASN A 1 406 ? 5.902 3.063 25.556 1.00 85.31 406 ASN A N 1
ATOM 3262 C CA . ASN A 1 406 ? 5.326 3.888 26.608 1.00 85.31 406 ASN A CA 1
ATOM 3263 C C . ASN A 1 406 ? 6.419 4.666 27.357 1.00 85.31 406 ASN A C 1
ATOM 3265 O O . ASN A 1 406 ? 7.113 4.117 28.212 1.00 85.31 406 ASN A O 1
ATOM 3269 N N . ALA A 1 407 ? 6.553 5.948 27.019 1.00 86.81 407 ALA A N 1
ATOM 3270 C CA . ALA A 1 407 ? 7.465 6.894 27.655 1.00 86.81 407 ALA A CA 1
ATOM 3271 C C . ALA A 1 407 ? 6.753 7.807 28.676 1.00 86.81 407 ALA A C 1
ATOM 3273 O O . ALA A 1 407 ? 7.303 8.829 29.078 1.00 86.81 407 ALA A O 1
ATOM 3274 N N . GLY A 1 408 ? 5.530 7.452 29.091 1.00 87.38 408 GLY A N 1
ATOM 3275 C CA . GLY A 1 408 ? 4.714 8.236 30.023 1.00 87.38 408 GLY A CA 1
ATOM 3276 C C . GLY A 1 408 ? 3.763 9.246 29.370 1.00 87.38 408 GLY A C 1
ATOM 3277 O O . GLY A 1 408 ? 3.023 9.897 30.098 1.00 87.38 408 GLY A O 1
ATOM 3278 N N . ALA A 1 409 ? 3.743 9.351 28.038 1.00 91.75 409 ALA A N 1
ATOM 3279 C CA . ALA A 1 409 ? 2.810 10.212 27.305 1.00 91.75 409 ALA A CA 1
ATOM 3280 C C . ALA A 1 409 ? 1.354 9.721 27.401 1.00 91.75 409 ALA A C 1
ATOM 3282 O O . ALA A 1 409 ? 1.100 8.533 27.625 1.00 91.75 409 ALA A 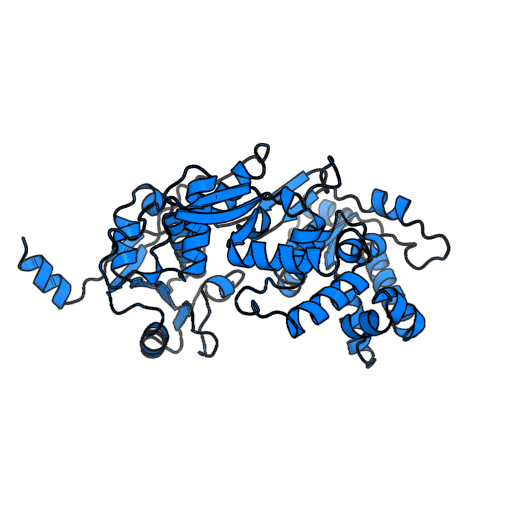O 1
ATOM 3283 N N . GLU A 1 410 ? 0.386 10.613 27.213 1.00 93.06 410 GLU A N 1
ATOM 3284 C CA . GLU A 1 410 ? -1.042 10.296 27.254 1.00 93.06 410 GLU A CA 1
ATOM 3285 C C . GLU A 1 410 ? -1.595 9.851 25.890 1.00 93.06 410 GLU A C 1
ATOM 3287 O O . GLU A 1 410 ? -1.044 10.127 24.824 1.00 93.06 410 GLU A O 1
ATOM 3292 N N . HIS A 1 411 ? -2.693 9.093 25.915 1.00 95.50 411 HIS A N 1
ATOM 3293 C CA . HIS A 1 411 ? -3.374 8.634 24.707 1.00 95.50 411 HIS A CA 1
ATOM 3294 C C . HIS A 1 411 ? -4.876 8.614 24.948 1.00 95.50 411 HIS A C 1
ATOM 3296 O O . HIS A 1 411 ? -5.369 7.805 25.743 1.00 95.50 411 HIS A O 1
ATOM 3302 N N . GLU A 1 412 ? -5.576 9.470 24.219 1.00 95.94 412 GLU A N 1
ATOM 3303 C CA . GLU A 1 412 ? -7.021 9.619 24.259 1.00 95.94 412 GLU A CA 1
ATOM 3304 C C . GLU A 1 412 ? -7.633 9.153 22.939 1.00 95.94 412 GLU A C 1
ATOM 3306 O O . GLU A 1 412 ? -7.181 9.521 21.857 1.00 95.94 412 GLU A O 1
ATOM 3311 N N . LEU A 1 413 ? -8.691 8.354 23.022 1.00 96.75 413 LEU A N 1
ATOM 3312 C CA . LEU A 1 413 ? -9.472 7.875 21.891 1.00 96.75 413 LEU A CA 1
ATOM 3313 C C . LEU A 1 413 ? -10.875 8.480 21.945 1.00 96.75 413 LEU A C 1
ATOM 3315 O O . LEU A 1 413 ? -11.710 8.090 22.758 1.00 96.75 413 LEU A O 1
ATOM 3319 N N . HIS A 1 414 ? -11.172 9.375 21.014 1.00 96.12 414 HIS A N 1
ATOM 3320 C CA . HIS A 1 414 ? -12.514 9.869 20.746 1.00 96.12 414 HIS A CA 1
ATOM 3321 C C . HIS A 1 414 ? -13.143 9.034 19.636 1.00 96.12 414 HIS A C 1
ATOM 3323 O O . HIS A 1 414 ? -12.696 9.048 18.489 1.00 96.12 414 HIS A O 1
ATOM 3329 N N . ILE A 1 415 ? -14.200 8.302 19.967 1.00 95.44 415 ILE A N 1
ATOM 3330 C CA . ILE A 1 415 ? -14.818 7.337 19.060 1.00 95.44 415 ILE A CA 1
ATOM 3331 C C . ILE A 1 415 ? -16.305 7.624 18.883 1.00 95.44 415 ILE A C 1
ATOM 3333 O O . ILE A 1 415 ? -17.017 7.979 19.828 1.00 95.44 415 ILE A O 1
ATOM 3337 N N . ASN A 1 416 ? -16.789 7.458 17.653 1.00 93.94 416 ASN A N 1
ATOM 3338 C CA . ASN A 1 416 ? -18.215 7.526 17.372 1.00 93.94 416 ASN A CA 1
ATOM 3339 C C . ASN A 1 416 ? -18.983 6.505 18.233 1.00 93.94 416 ASN A C 1
ATOM 3341 O O . ASN A 1 416 ? -18.616 5.333 18.288 1.00 93.94 416 ASN A O 1
ATOM 3345 N N . LEU A 1 417 ? -20.074 6.927 18.876 1.00 91.19 417 LEU A N 1
ATOM 3346 C CA . LEU A 1 417 ? -20.831 6.073 19.798 1.00 91.19 417 LEU A CA 1
ATOM 3347 C C . LEU A 1 417 ? -21.390 4.796 19.141 1.00 91.19 417 LEU A C 1
ATOM 3349 O O . LEU A 1 417 ? -21.412 3.746 19.783 1.00 91.19 417 LEU A O 1
ATOM 3353 N N . THR A 1 418 ? -21.844 4.866 17.887 1.00 89.88 418 THR A N 1
ATOM 3354 C CA . THR A 1 418 ? -22.348 3.693 17.154 1.00 89.88 418 THR A CA 1
ATOM 3355 C C . THR A 1 418 ? -21.215 2.704 16.901 1.00 89.88 418 THR A C 1
ATOM 3357 O O . THR A 1 418 ? -21.357 1.517 17.192 1.00 89.88 418 THR A O 1
ATOM 3360 N N . LEU A 1 419 ? -20.056 3.200 16.464 1.00 92.06 419 LEU A N 1
ATOM 3361 C CA . LEU A 1 419 ? -18.868 2.374 16.261 1.00 92.06 419 LEU A CA 1
ATOM 3362 C C . LEU A 1 419 ? -18.355 1.758 17.572 1.00 92.06 419 LEU A C 1
ATOM 3364 O O . LEU A 1 419 ? -18.045 0.570 17.614 1.00 92.06 419 LEU A O 1
ATOM 3368 N N . PHE A 1 420 ? -18.308 2.538 18.653 1.00 93.44 420 PHE A N 1
ATOM 3369 C CA . PHE A 1 420 ? -17.932 2.048 19.979 1.00 93.44 420 PHE A CA 1
ATOM 3370 C C . PHE A 1 420 ? -18.800 0.860 20.395 1.00 93.44 420 PHE A C 1
ATOM 3372 O O . PHE A 1 420 ? -18.277 -0.172 20.806 1.00 93.44 420 PHE A O 1
ATOM 3379 N N . ARG A 1 421 ? -20.126 0.978 20.241 1.00 91.00 421 ARG A N 1
ATOM 3380 C CA . ARG A 1 421 ? -21.068 -0.106 20.554 1.00 91.00 421 ARG A CA 1
ATOM 3381 C C . ARG A 1 421 ? -20.839 -1.331 19.671 1.00 91.00 421 ARG A C 1
ATOM 3383 O O . ARG A 1 421 ? -20.849 -2.440 20.193 1.00 91.00 421 ARG A O 1
ATOM 3390 N N . ALA A 1 422 ? -20.596 -1.135 18.376 1.00 90.19 422 ALA A N 1
ATOM 3391 C CA . ALA A 1 422 ? -20.319 -2.216 17.431 1.00 90.19 422 ALA A CA 1
ATOM 3392 C C . ALA A 1 422 ? -19.056 -3.021 17.790 1.00 90.19 422 ALA A C 1
ATOM 3394 O O . ALA A 1 422 ? -19.075 -4.252 17.746 1.00 90.19 422 ALA A O 1
ATOM 3395 N N . ILE A 1 423 ? -17.973 -2.338 18.176 1.00 92.00 423 ILE A N 1
ATOM 3396 C CA . ILE A 1 423 ? -16.726 -2.985 18.611 1.00 92.00 423 ILE A CA 1
ATOM 3397 C C . ILE A 1 423 ? -16.925 -3.651 19.978 1.00 92.00 423 ILE A C 1
ATOM 3399 O O . ILE A 1 423 ? -16.620 -4.828 20.137 1.00 92.00 423 ILE A O 1
ATOM 3403 N N . HIS A 1 424 ? -17.494 -2.933 20.949 1.00 89.50 424 HIS A N 1
ATOM 3404 C CA . HIS A 1 424 ? -17.656 -3.421 22.320 1.00 89.50 424 HIS A CA 1
ATOM 3405 C C . HIS A 1 424 ? -18.612 -4.620 22.428 1.00 89.50 424 HIS A C 1
ATOM 3407 O O . HIS A 1 424 ? -18.445 -5.472 23.298 1.00 89.50 424 HIS A O 1
ATOM 3413 N N . ALA A 1 425 ? -19.618 -4.712 21.555 1.00 86.31 425 ALA A N 1
ATOM 3414 C CA . ALA A 1 425 ? -20.534 -5.852 21.502 1.00 86.31 425 ALA A CA 1
ATOM 3415 C C . ALA A 1 425 ? -19.929 -7.095 20.818 1.00 86.31 425 ALA A C 1
ATOM 3417 O O . ALA A 1 425 ? -20.577 -8.139 20.775 1.00 86.31 425 ALA A O 1
ATOM 3418 N N . CYS A 1 426 ? -18.712 -7.001 20.273 1.00 85.44 426 CYS A N 1
ATOM 3419 C CA . CYS A 1 426 ? -18.058 -8.058 19.513 1.00 85.44 426 CYS A CA 1
ATOM 3420 C C . CYS A 1 426 ? -16.856 -8.636 20.281 1.00 85.44 426 CYS A C 1
ATOM 3422 O O . CYS A 1 426 ? -15.795 -8.009 20.308 1.00 85.44 426 CYS A O 1
ATOM 3424 N N . PRO A 1 427 ? -16.969 -9.845 20.866 1.00 85.50 427 PRO A N 1
ATOM 3425 C CA . PRO A 1 427 ? -15.864 -10.459 21.600 1.00 85.50 427 PRO A CA 1
ATOM 3426 C C . PRO A 1 427 ? -14.585 -10.611 20.768 1.00 85.50 427 PRO A C 1
ATOM 3428 O O . PRO A 1 427 ? -13.513 -10.266 21.253 1.00 85.50 427 PRO A O 1
ATOM 3431 N N . SER A 1 428 ? -14.686 -11.031 19.499 1.00 82.94 428 SER A N 1
ATOM 3432 C CA . SER A 1 428 ? -13.509 -11.179 18.630 1.00 82.94 428 SER A CA 1
ATOM 3433 C C . SER A 1 428 ? -12.809 -9.843 18.370 1.00 82.94 428 SER A C 1
ATOM 3435 O O . SER A 1 428 ? -11.587 -9.772 18.454 1.00 82.94 428 SER A O 1
ATOM 3437 N N . ALA A 1 429 ? -13.552 -8.755 18.142 1.00 86.06 429 ALA A N 1
ATOM 3438 C CA . ALA A 1 429 ? -12.961 -7.424 17.992 1.00 86.06 429 ALA A CA 1
ATOM 3439 C C . ALA A 1 429 ? -12.273 -6.951 19.289 1.00 86.06 429 ALA A C 1
ATOM 3441 O O . ALA A 1 429 ? -11.182 -6.381 19.242 1.00 86.06 429 ALA A O 1
ATOM 3442 N N . MET A 1 430 ? -12.867 -7.232 20.453 1.00 88.19 430 MET A N 1
ATOM 3443 C CA . MET A 1 430 ? -12.273 -6.915 21.759 1.00 88.19 430 MET A CA 1
ATOM 3444 C C . MET A 1 430 ? -11.026 -7.757 22.081 1.00 88.19 430 MET A C 1
ATOM 3446 O O . MET A 1 430 ? -10.111 -7.282 22.766 1.00 88.19 430 MET A O 1
ATOM 3450 N N . ASP A 1 431 ? -10.954 -8.985 21.570 1.00 86.50 431 ASP A N 1
ATOM 3451 C CA . ASP A 1 431 ? -9.770 -9.842 21.669 1.00 86.50 431 ASP A CA 1
ATOM 3452 C C . ASP A 1 431 ? -8.621 -9.345 20.780 1.00 86.50 431 ASP A C 1
ATOM 3454 O O . ASP A 1 431 ? -7.454 -9.436 21.173 1.00 86.50 431 ASP A O 1
ATOM 3458 N N . GLU A 1 432 ? -8.944 -8.769 19.619 1.00 88.94 432 GLU A N 1
ATOM 3459 C CA . GLU A 1 432 ? -7.986 -8.155 18.693 1.00 88.94 432 GLU A CA 1
ATOM 3460 C C . GLU A 1 432 ? -7.453 -6.793 19.181 1.00 88.94 432 GLU A C 1
ATOM 3462 O O . GLU A 1 432 ? -6.359 -6.373 18.783 1.00 88.94 432 GLU A O 1
ATOM 3467 N N . LEU A 1 433 ? -8.171 -6.102 20.075 1.00 89.81 433 LEU A N 1
ATOM 3468 C CA . LEU A 1 433 ? -7.686 -4.872 20.706 1.00 89.81 433 LEU A CA 1
ATOM 3469 C C . LEU A 1 433 ? -6.504 -5.161 21.639 1.00 89.81 433 LEU A C 1
ATOM 3471 O O . LEU A 1 433 ? -6.608 -5.891 22.626 1.00 89.81 433 LEU A O 1
ATOM 3475 N N . ARG A 1 434 ? -5.363 -4.526 21.362 1.00 89.44 434 ARG A N 1
ATOM 3476 C CA . ARG A 1 434 ? -4.116 -4.697 22.132 1.00 89.44 434 ARG A CA 1
ATOM 3477 C C . ARG A 1 434 ? -4.066 -3.847 23.399 1.00 89.44 434 ARG A C 1
ATOM 3479 O O . ARG A 1 434 ? -3.195 -4.059 24.238 1.00 89.44 434 ARG A O 1
ATOM 3486 N N . TYR A 1 435 ? -5.001 -2.916 23.538 1.00 91.19 435 TYR A N 1
ATOM 3487 C CA . TYR A 1 435 ? -5.059 -1.928 24.609 1.00 91.19 435 TYR A CA 1
ATOM 3488 C C . TYR A 1 435 ? -6.345 -2.098 25.406 1.00 91.19 435 TYR A C 1
ATOM 3490 O O . TYR A 1 435 ? -7.376 -2.509 24.869 1.00 91.19 435 TYR A O 1
ATOM 3498 N N . ARG A 1 436 ? -6.286 -1.808 26.704 1.00 91.56 436 ARG A N 1
ATOM 3499 C CA . ARG A 1 436 ? -7.458 -1.820 27.575 1.00 91.56 436 ARG A CA 1
ATOM 3500 C C . ARG A 1 436 ? -8.119 -0.447 27.532 1.00 91.56 436 ARG A C 1
ATOM 3502 O O . ARG A 1 436 ? -7.466 0.577 27.693 1.00 91.56 436 ARG A O 1
ATOM 3509 N N . TRP A 1 437 ? -9.427 -0.435 27.322 1.00 93.31 437 TRP A N 1
ATOM 3510 C CA . TRP A 1 437 ? -10.206 0.795 27.279 1.00 93.31 437 TRP A CA 1
ATOM 3511 C C . TRP A 1 437 ? -10.640 1.215 28.678 1.00 93.31 437 TRP A C 1
ATOM 3513 O O . TRP A 1 437 ? -11.303 0.452 29.382 1.00 93.31 437 TRP A O 1
ATOM 3523 N N . ARG A 1 438 ? -10.308 2.449 29.053 1.00 93.44 438 ARG A N 1
ATOM 3524 C CA . ARG A 1 438 ? -10.838 3.130 30.230 1.00 93.44 438 ARG A CA 1
ATOM 3525 C C . ARG A 1 438 ? -11.888 4.132 29.763 1.00 93.44 438 ARG A C 1
ATOM 3527 O O . ARG A 1 438 ? -11.564 5.210 29.275 1.00 93.44 438 ARG A O 1
ATOM 3534 N N . LEU A 1 439 ? -13.157 3.736 29.849 1.00 91.75 439 LEU A N 1
ATOM 3535 C CA . LEU A 1 439 ? -14.263 4.574 29.393 1.00 91.75 439 LEU A CA 1
ATOM 3536 C C . LEU A 1 439 ? -14.393 5.809 30.289 1.00 91.75 439 LEU A C 1
ATOM 3538 O O . LEU A 1 439 ? -14.695 5.698 31.478 1.00 91.75 439 LEU A O 1
ATOM 3542 N N . GLN A 1 440 ? -14.223 6.981 29.692 1.00 89.62 440 GLN A N 1
ATOM 3543 C CA . GLN A 1 440 ? -14.466 8.261 30.331 1.00 89.62 440 GLN A CA 1
ATOM 3544 C C . GLN A 1 440 ? -15.908 8.681 30.051 1.00 89.62 440 GLN A C 1
ATOM 3546 O O . GLN A 1 440 ? -16.278 9.017 28.928 1.00 89.62 440 GLN A O 1
ATOM 3551 N N . MET A 1 441 ? -16.745 8.618 31.087 1.00 75.12 441 MET A N 1
ATOM 3552 C CA . MET A 1 441 ? -18.120 9.108 31.017 1.00 75.12 441 MET A CA 1
ATOM 3553 C C . MET A 1 441 ? -18.167 10.599 31.330 1.00 75.12 441 MET A C 1
ATOM 3555 O O . MET A 1 441 ? -17.693 11.006 32.399 1.00 75.12 441 MET A O 1
ATOM 3559 N N . ASP A 1 442 ? -18.810 11.377 30.460 1.00 67.62 442 ASP A N 1
ATOM 3560 C CA . ASP A 1 442 ? -19.149 12.770 30.757 1.00 67.62 442 ASP A CA 1
ATOM 3561 C C . ASP A 1 442 ? -20.206 12.869 31.885 1.00 67.62 442 ASP A C 1
ATOM 3563 O O . ASP A 1 442 ? -20.840 11.880 32.275 1.00 67.62 442 ASP A O 1
ATOM 3567 N N . GLU A 1 443 ? -20.394 14.062 32.457 1.00 56.22 443 GLU A N 1
ATOM 3568 C CA . GLU A 1 443 ? -21.337 14.272 33.568 1.00 56.22 443 GLU A CA 1
ATOM 3569 C C . GLU A 1 443 ? -22.788 13.912 33.212 1.00 56.22 443 GLU A C 1
ATOM 3571 O O . GLU A 1 443 ? -23.516 13.374 34.053 1.00 56.22 443 GLU A O 1
ATOM 3576 N N . ASN A 1 444 ? -23.207 14.141 31.965 1.00 59.19 444 ASN A N 1
ATOM 3577 C CA . ASN A 1 444 ? -24.552 13.816 31.493 1.00 59.19 444 ASN A CA 1
ATOM 3578 C C . ASN A 1 444 ? -24.740 12.300 31.340 1.00 59.19 444 ASN A C 1
ATOM 3580 O O . ASN A 1 444 ? -25.787 11.766 31.707 1.00 59.19 444 ASN A O 1
ATOM 3584 N N . GLN A 1 445 ? -23.720 11.584 30.871 1.00 65.44 445 GLN A N 1
ATOM 3585 C CA . GLN A 1 445 ? -23.687 10.128 30.776 1.00 65.44 445 GLN A CA 1
ATOM 3586 C C . GLN A 1 445 ? -23.696 9.486 32.166 1.00 65.44 445 GLN A C 1
ATOM 3588 O O . GLN A 1 445 ? -24.480 8.565 32.400 1.00 65.44 445 GLN A O 1
ATOM 3593 N N . ARG A 1 446 ? -22.919 10.019 33.121 1.00 62.09 446 ARG A N 1
ATOM 3594 C CA . ARG A 1 446 ? -22.956 9.582 34.531 1.00 62.09 446 ARG A CA 1
ATOM 3595 C C . ARG A 1 446 ? -24.336 9.798 35.151 1.00 62.09 446 ARG A C 1
ATOM 3597 O O . ARG A 1 446 ? -24.819 8.944 35.891 1.00 62.09 446 ARG A O 1
ATOM 3604 N N . ARG A 1 447 ? -24.986 10.924 34.845 1.00 54.34 447 ARG A N 1
ATOM 3605 C CA . ARG A 1 447 ? -26.333 11.253 35.332 1.00 54.34 447 ARG A CA 1
ATOM 3606 C C . ARG A 1 447 ? -27.409 10.349 34.722 1.00 54.34 447 ARG A C 1
ATOM 3608 O O . ARG A 1 447 ? -28.273 9.877 35.452 1.00 54.34 447 ARG A O 1
ATOM 3615 N N . ASN A 1 448 ? -27.331 10.043 33.428 1.00 59.75 448 ASN A N 1
ATOM 3616 C CA . ASN A 1 448 ? -28.263 9.125 32.765 1.00 59.75 448 ASN A CA 1
ATOM 3617 C C . ASN A 1 448 ? -28.088 7.674 33.236 1.00 59.75 448 ASN A C 1
ATOM 3619 O O . ASN A 1 448 ? -29.082 6.993 33.465 1.00 59.75 448 ASN A O 1
ATOM 3623 N N . ALA A 1 449 ? -26.849 7.221 33.458 1.00 58.94 449 ALA A N 1
ATOM 3624 C CA . ALA A 1 449 ? -26.571 5.890 34.004 1.00 58.94 449 ALA A CA 1
ATOM 3625 C C . ALA A 1 449 ? -27.098 5.716 35.441 1.00 58.94 449 ALA A C 1
ATOM 3627 O O . ALA A 1 449 ? -27.522 4.627 35.809 1.00 58.94 449 ALA A O 1
ATOM 3628 N N . ARG A 1 450 ? -27.120 6.791 36.243 1.00 55.16 450 ARG A N 1
ATOM 3629 C CA . ARG A 1 450 ? -27.709 6.786 37.595 1.00 55.16 450 ARG A CA 1
ATOM 3630 C C . ARG A 1 450 ? -29.239 6.793 37.607 1.00 55.16 450 ARG A C 1
ATOM 3632 O O . ARG A 1 450 ? -29.821 6.352 38.588 1.00 55.16 450 ARG A O 1
ATOM 3639 N N . ASN A 1 451 ? -29.875 7.293 36.549 1.00 49.88 451 ASN A N 1
ATOM 3640 C CA . ASN A 1 451 ? -31.331 7.453 36.474 1.00 49.88 451 ASN A CA 1
ATOM 3641 C C . ASN A 1 451 ? -32.043 6.322 35.710 1.00 49.88 451 ASN A C 1
ATOM 3643 O O . ASN A 1 451 ? -33.269 6.311 35.672 1.00 49.88 451 ASN A O 1
ATOM 3647 N N . GLY A 1 452 ? -31.298 5.415 35.069 1.00 43.94 452 GLY A N 1
ATOM 3648 C CA . GLY A 1 452 ? -31.830 4.309 34.260 1.00 43.94 452 GLY A CA 1
ATOM 3649 C C . GLY A 1 452 ? -31.526 2.910 34.805 1.00 43.94 452 GLY A C 1
ATOM 3650 O O . GLY A 1 452 ? -31.516 1.969 34.014 1.00 43.94 452 GLY A O 1
ATOM 3651 N N . GLY A 1 453 ? -31.212 2.795 36.101 1.00 37.78 453 GLY A N 1
ATOM 3652 C CA . GLY A 1 453 ? -30.956 1.530 36.802 1.00 37.78 453 GLY A CA 1
ATOM 3653 C C . GLY A 1 453 ? -32.184 0.988 37.512 1.00 37.78 453 GLY A C 1
ATOM 3654 O O . GLY A 1 453 ? -32.896 1.812 38.131 1.00 37.78 453 GLY A O 1
#

Secondary structure (DSSP, 8-state):
-EEESSHHHHHHHHHHHHHS--S--HHHHHHHHHEEEEE---HHHHHHHHHHHTTPPPPPHHHHHHTTS-HHHHHHHH-HHHHHHHHHHHHHHHHHHTTSEEEEEEEHHHHTTGGG--HHHHTTSTTTTSTT--HHHHHHHT-EEEEEE-S--HHHHEEEEEHHHHHHHHHHHHTSHHHHTSS-HHHHHHHHHHHHHH-S-GGGPPPHHHHHHHHHH-GGGSEEEE-----TT-S--GGGGGG--TT-EEEEEE--TTEETTEESEEEEEE--S-HHHHHHHHHH-TT---------PPPPEEEEEEETT-STTTHHHHHHHT--TTEEEE-TT-TTSTTEE-TGGGTT--TTSSSEEEEEE-PPPHHHHHHHHHHHHHHT-S-HHHHHHHHHHHHHHTTTSGGG-SS--EEEEEEHHHHHHHHT-HHHHHH--SEEEE---HHHHHHHHH--

Sequence (453 aa):
MFAFSTYEDAEKKAEEFNSLSTGNTRLDAQRRERFHGVVWYSFSRLYEDTAKAHGYPILTQDQADEKGVTLWSLILRAQPEVVCLMREDLAALFDEIGNRTPVLFSVHAVAQQWSYNTVTRQMLSRDFFDETFDPISAKWTSNLNWLVHDEVSIKTFVDAYTKRQMGWLSSLRDASPKVWSSANSARQRHAYAKHVKSDTLKEYMVDRPDAQRALRAGLDTFEEVTIRDAMEYGLKDHDHTSYACEGEAFYIRYRDWWLEGNAPVANRMVFLTTETAPAIVAQLATPDLRYLRPKTSIGRDEIDVYATRSVNAETIPELAKACMGSNVHVIGNKLKDMPNATSAYAVRGRNNLDTADITQFVSMMHPDEYRLYQALNTKLGRDDLCRIAHVDSINQSCGRNRGPRNAGAEHELHINLTLFRAIHACPSAMDELRYRWRLQMDENQRRNARNGG